Protein AF-A0AAD5MP19-F1 (afdb_monomer)

Solvent-accessible surface area (backbone atoms only — not comparable to full-atom values): 32693 Å² total; per-residue (Å²): 100,71,50,40,76,69,72,74,38,66,60,69,60,53,50,54,54,43,53,53,30,60,70,40,90,54,61,69,49,25,42,50,38,50,60,50,60,36,63,48,63,29,72,68,41,47,81,40,45,66,59,54,51,54,49,51,40,66,64,35,47,38,63,61,55,58,55,52,27,48,71,70,69,41,43,64,63,49,41,53,31,43,22,51,31,55,46,39,23,51,70,72,41,54,77,70,54,35,44,52,51,52,54,50,51,52,53,43,52,64,67,44,83,27,63,62,32,50,35,51,53,21,60,29,40,54,76,52,74,76,53,62,64,41,57,77,79,53,51,60,60,52,50,53,39,45,60,56,45,65,69,38,81,44,62,69,61,24,41,53,29,45,48,24,44,55,56,35,47,42,26,28,38,52,69,32,50,68,50,45,62,50,46,19,46,60,49,36,77,33,32,80,84,38,57,66,57,44,56,51,48,64,71,32,72,52,39,40,58,28,47,53,28,80,79,46,58,67,63,53,53,50,48,48,63,73,65,66,69,57,67,91,59,23,38,41,42,50,48,51,54,51,26,23,54,73,65,74,39,42,67,60,36,49,52,51,52,53,48,55,50,41,52,64,58,52,75,48,66,84,46,79,80,85,71,78,52,69,68,56,53,54,43,49,54,52,50,49,46,37,58,53,45,48,85,66,83,61,65,83,49,64,70,67,53,49,52,50,51,51,52,49,56,52,45,52,71,76,59,48,79,63,103,60,88,72,70,94,56,54,43,55,39,50,46,52,46,41,51,58,69,72,47,73,55,62,62,57,34,55,49,33,54,46,56,65,70,69,46,93,78,66,52,65,70,35,49,34,50,36,51,49,33,33,55,58,34,59,79,71,58,52,74,73,59,43,66,69,46,46,63,61,51,51,63,69,48,48,95,59,49,87,57,72,83,84,73,80,90,80,64,97,65,74,94,48,80,60,60,60,50,40,52,35,50,42,40,31,53,46,40,51,48,42,68,74,72,34,57,69,64,55,58,71,50,40,62,60,50,42,49,53,36,28,59,44,50,81,65,44,84,40,70,69,36,32,49,48,36,53,51,54,42,56,72,39,48,70,79,43,84,49,62,70,59,50,36,49,36,52,52,37,47,50,53,53,36,59,71,27,66,87,46,91,54,22,64,63,43,45,52,54,43,51,56,47,55,63,30,67,39,38,40,71,34,63,80,40,35,50,57,52,53,55,53,52,51,58,46,50,64,48,21,78,80,30,68,58,55,37,50,54,50,52,55,50,51,53,52,27,51,77,68,66,54,51,51,78,70,49,45,54,44,49,51,56,53,37,61,48,30,71,66,36,50,68,43,44,59,54,49,55,64,72,73,103

Nearest PDB structures (foldseek):
  7wtu-assembly1_K  TM=2.658E-01  e=1.060E-02  Homo sapiens
  7z8t-assembly1_D  TM=3.660E-01  e=7.317E-02  Homo sapiens
  5xah-assembly1_A  TM=3.755E-01  e=1.551E-01  Homo sapiens
  5a7d-assembly4_D  TM=2.803E-01  e=6.490E-01  Drosophila melanogaster
  6mfv-assembly4_D  TM=1.515E-01  e=2.040E+00  Pyrococcus horikoshii OT3

Secondary structure (DSSP, 8-state):
-HHHHTTSS-HHHHHHHHHHHHT-SSHHHHHHHHHHHTTS-HHHHHTTHHHHHHHHHHHHSSSHHHHHHHHHT-HHHHHHHHHHHHHHHHHHS-HHHHHHHHHHHHHHHHH---HHHHHHHHHHHTTPPP---B-GGGHHHHHHHHHHHHT-SSHHHHHHHHHHHHHHHHHHBPP-HHHHHHHHHHHHHHHTT-HHHHHHHHTSHHHHHHHTTT--HHHHHHHHHHHT--TTT--HHHHHHHHHHHTT-HHHHHHHHHHHHHHHHHTTTTS-GGG--HHHHHHHHHHHHHHHT--S------HHHHHHHHHHHHHHHHH---SSPPPTTHHHHHHHHHHHTT--HHHHHHHHHHHHHH-TT--HHHHHHHHHHHHHHHTT--HHHHHHHHHHHHHHH-S-TTSPP-----S-----HHHHHHHHHHHHHHHHHHHHH-HHHHTTSHHHHHHHHHHHHHT-SSHHHHHHHHHHHHHHGGG---HHHHHHHHHHHHHHHHHGGGSTTHHHHHHHHHHHHTSHHHHH-HHHHHHHHHHHHHHHHHHHH-HHHHHHHHHHHHHHHHTT---HHHHHHHHHHHHHHHHHHHHHHHHHHHH-

Foldseek 3Di:
DVCVVVVNDPCVVVLVVLVVQCVDPDVVSNLVSLLVLLQPQLVSCLVVVVSVLVSLLVSLLDCSNVLVCLVVVNLVVSLQSNLCNLLSSLVPDDLVSNQVSVLSNLVSLLNRLDLVSLLSSLSSLQPRAAAARDEPVCVVSLVSNLVSLLPPLDLLSSLNSLLSSLNSCLRHHDAAPSCLQCSQLSCLSRCVPPVVSVVVQLPDPSNLSNLQHPDDLQVLLVVLLPVLDLVNNGRNLLSNCSSCVSNVNNVVNVVNLLVVLCCLLVVPPVDPLQDDDPSSVSSNLSSLSSVLSDPDQPDQRPVVSLVSLVVVVLSCLVRVDDPDQDNLCSLLSSLSVCVSNVHDLLVLLVSLLCVLVPDPDDDLRSVLSSLSNNLNSQVPDDPVSCVVNLVSLDVNCPPCLQDFDDDPPPDPDPPDPVSLVSSLSSNLSSLVCCLVPPVVVCLPCVLVLLLVLLVCLVVRSDPSSNVSSLVSLLSRVQVDLDPVSLQSNLVSLLVSLVVCPPPSCNLVSVLSSLSNCLDQSNLVRPVNNVVVVVVVVVLVVVCVVDVSSLVSSLVSLVVSVVVVSADPVSVVVNVVSVVVCVSPVSSVVSVVVVSD

Sequence (596 aa):
MHLVYSDTMDFKWATIVLIRAFAHSNGWVRLWALEKLVAIQPGTMAASYDYFLTVISNQLNSNEPFWRLVYRGSLSAFLDSLRSQIVGILSLLDNSDRETFLRRIFLTITEMSSPSSMFFISHSSMEIPTFPCLHMDDISLVIMLLQKARHIQNTTLRLATLFNFVVFFSKIVKSSREVANKIGYMTAFFSREDQSLFNRFVNMKSSQVILQSAFEPLDVVQFALQNRVDFEKDDFAALLWIRANLTGKKDEMKAVIEKVLADRLAEETNGSIEELSCSVIEAVDTLLTILFAYKEELLPVFYGLAELIQRYILFRCTTASSSKPQPSRVHSVYVGIWKRLELSLKSIVDLCLSLISEEKEITVERHCFLLQISYDAFAHLSHDELDDVIPCLVRYLGENPLLPLEHSKSVVIPRDKDANKLSAVIHEYRLKFVIKLLPNVLRMDPKQILMDCADQLAYASSYPVAQCYLDILQMLIDEVPCSTTLLAVVKAAIVFTKEQKKSHHFLPTLRSLLRLCFSKSVMNEQSVASVFMEYAFDLLTVAQLNTSVALYLSEALSKAENANLLSRNGRLWFFLSLSLDQYQERKIKFSMQLMR

Structure (mmCIF, N/CA/C/O backbone):
data_AF-A0AAD5MP19-F1
#
_entry.id   AF-A0AAD5MP19-F1
#
loop_
_atom_site.group_PDB
_atom_site.id
_atom_site.type_symbol
_atom_site.label_atom_id
_atom_site.label_alt_id
_atom_site.label_comp_id
_atom_site.label_asym_id
_atom_site.label_entity_id
_atom_site.label_seq_id
_atom_site.pdbx_PDB_ins_code
_atom_site.Cartn_x
_atom_site.Cartn_y
_atom_site.Cartn_z
_atom_site.occupancy
_atom_site.B_iso_or_equiv
_atom_site.auth_seq_id
_atom_site.auth_comp_id
_atom_site.auth_asym_id
_atom_site.auth_atom_id
_atom_site.pdbx_PDB_model_num
ATOM 1 N N . MET A 1 1 ? 4.117 -14.597 44.599 1.00 77.75 1 MET A N 1
ATOM 2 C CA . MET A 1 1 ? 2.751 -14.580 44.030 1.00 77.75 1 MET A CA 1
ATOM 3 C C . MET A 1 1 ? 1.734 -15.208 44.961 1.00 77.75 1 MET A C 1
ATOM 5 O O . MET A 1 1 ? 0.880 -14.463 45.395 1.00 77.75 1 MET A O 1
ATOM 9 N N . HIS A 1 2 ? 1.846 -16.485 45.355 1.00 82.00 2 HIS A N 1
ATOM 10 C CA . HIS A 1 2 ? 0.907 -17.089 46.323 1.00 82.00 2 HIS A CA 1
ATOM 11 C C . HIS A 1 2 ? 0.704 -16.227 47.583 1.00 82.00 2 HIS A C 1
ATOM 13 O O . HIS A 1 2 ? -0.425 -15.918 47.925 1.00 82.00 2 HIS A O 1
ATOM 19 N N . LEU A 1 3 ? 1.796 -15.753 48.199 1.00 82.25 3 LEU A N 1
ATOM 20 C CA . LEU A 1 3 ? 1.739 -14.865 49.370 1.00 82.25 3 LEU A CA 1
ATOM 21 C C . LEU A 1 3 ? 1.099 -13.491 49.095 1.00 82.25 3 LEU A C 1
ATOM 23 O O . LEU A 1 3 ? 0.555 -12.883 50.009 1.00 82.25 3 LEU A O 1
ATOM 27 N N . VAL A 1 4 ? 1.176 -12.999 47.854 1.00 80.81 4 VAL A N 1
ATOM 28 C CA . VAL A 1 4 ? 0.527 -11.741 47.451 1.00 80.81 4 VAL A CA 1
ATOM 29 C C . VAL A 1 4 ? -0.974 -11.957 47.302 1.00 80.81 4 VAL A C 1
ATOM 31 O O . VAL A 1 4 ? -1.749 -11.145 47.774 1.00 80.81 4 VAL A O 1
ATOM 34 N N . TYR A 1 5 ? -1.388 -13.071 46.694 1.00 82.50 5 TYR A N 1
ATOM 35 C CA . TYR A 1 5 ? -2.806 -13.388 46.495 1.00 82.50 5 TYR A CA 1
ATOM 36 C C . TYR A 1 5 ? -3.530 -13.802 47.772 1.00 82.50 5 TYR A C 1
ATOM 38 O O . TYR A 1 5 ? -4.748 -13.716 47.829 1.00 82.50 5 TYR A O 1
ATOM 46 N N . SER A 1 6 ? -2.799 -14.267 48.784 1.00 83.50 6 SER A N 1
ATOM 47 C CA . SER A 1 6 ? -3.344 -14.519 50.117 1.00 83.50 6 SER A CA 1
ATOM 48 C C . SER A 1 6 ? -3.296 -13.285 51.026 1.00 83.50 6 SER A C 1
ATOM 50 O O . SER A 1 6 ? -3.424 -13.444 52.235 1.00 83.50 6 SER A O 1
ATOM 52 N N . ASP A 1 7 ? -3.015 -12.094 50.481 1.00 79.44 7 ASP A N 1
ATOM 53 C CA . ASP A 1 7 ? -2.854 -10.820 51.204 1.00 79.44 7 ASP A CA 1
ATOM 54 C C . ASP A 1 7 ? -1.822 -10.852 52.352 1.00 79.44 7 ASP A C 1
ATOM 56 O O . ASP A 1 7 ? -1.779 -9.983 53.219 1.00 79.44 7 ASP A O 1
ATOM 60 N N . THR A 1 8 ? -0.925 -11.844 52.345 1.00 84.94 8 THR A N 1
ATOM 61 C CA . THR A 1 8 ? 0.128 -12.009 53.365 1.00 84.94 8 THR A CA 1
ATOM 62 C C . THR A 1 8 ? 1.398 -11.214 53.058 1.00 84.94 8 THR A C 1
ATOM 64 O O . THR A 1 8 ? 2.262 -11.066 53.921 1.00 84.94 8 THR A O 1
ATOM 67 N N . MET A 1 9 ? 1.554 -10.721 51.827 1.00 83.56 9 MET A N 1
ATOM 68 C CA . MET A 1 9 ? 2.718 -9.955 51.391 1.00 83.56 9 MET A CA 1
ATOM 69 C C . MET A 1 9 ? 2.321 -8.912 50.344 1.00 83.56 9 MET A C 1
ATOM 71 O O . MET A 1 9 ? 1.700 -9.234 49.339 1.00 83.56 9 MET A O 1
ATOM 75 N N . ASP A 1 10 ? 2.753 -7.670 50.550 1.00 83.94 10 ASP A N 1
ATOM 76 C CA . ASP A 1 10 ? 2.538 -6.557 49.621 1.00 83.94 10 ASP A CA 1
ATOM 77 C C . ASP A 1 10 ? 3.165 -6.837 48.238 1.00 83.94 10 ASP A C 1
ATOM 79 O O . ASP A 1 10 ? 4.294 -7.341 48.136 1.00 83.94 10 ASP A O 1
ATOM 83 N N . PHE A 1 11 ? 2.447 -6.475 47.170 1.00 84.25 11 PHE A N 1
ATOM 84 C CA . PHE A 1 11 ? 2.881 -6.644 45.786 1.00 84.25 11 PHE A CA 1
ATOM 85 C C . PHE A 1 11 ? 4.246 -5.999 45.496 1.00 84.25 11 PHE A C 1
ATOM 87 O O . PHE A 1 11 ? 5.003 -6.531 44.680 1.00 84.25 11 PHE A O 1
ATOM 94 N N . LYS A 1 12 ? 4.640 -4.944 46.227 1.00 85.62 12 LYS A N 1
ATOM 95 C CA . LYS A 1 12 ? 5.978 -4.332 46.099 1.00 85.62 12 LYS A CA 1
ATOM 96 C C . LYS A 1 12 ? 7.127 -5.341 46.207 1.00 85.62 12 LYS A C 1
ATOM 98 O O . LYS A 1 12 ? 8.144 -5.198 45.529 1.00 85.62 12 LYS A O 1
ATOM 103 N N . TRP A 1 13 ? 6.974 -6.391 47.017 1.00 86.56 13 TRP A N 1
ATOM 104 C CA . TRP A 1 13 ? 8.001 -7.421 47.175 1.00 86.56 13 TRP A CA 1
ATOM 105 C C . TRP A 1 13 ? 8.092 -8.337 45.954 1.00 86.56 13 TRP A C 1
ATOM 107 O O . TRP A 1 13 ? 9.193 -8.697 45.536 1.00 86.56 13 TRP A O 1
ATOM 117 N N . ALA A 1 14 ? 6.957 -8.663 45.328 1.00 85.75 14 ALA A N 1
ATOM 118 C CA . ALA A 1 14 ? 6.946 -9.381 44.056 1.00 85.75 14 ALA A CA 1
ATOM 119 C C . ALA A 1 14 ? 7.565 -8.533 42.934 1.00 85.75 14 ALA A C 1
ATOM 121 O O . ALA A 1 14 ? 8.358 -9.051 42.147 1.00 85.75 14 ALA A O 1
ATOM 122 N N . THR A 1 15 ? 7.289 -7.227 42.919 1.00 86.88 15 THR A N 1
ATOM 123 C CA . THR A 1 15 ? 7.906 -6.266 41.997 1.00 86.88 15 THR A CA 1
ATOM 124 C C . THR A 1 15 ? 9.432 -6.268 42.096 1.00 86.88 15 THR A C 1
ATOM 126 O O . THR A 1 15 ? 10.105 -6.318 41.070 1.00 86.88 15 THR A O 1
ATOM 129 N N . ILE A 1 16 ? 10.005 -6.303 43.305 1.00 87.44 16 ILE A N 1
ATOM 130 C CA . ILE A 1 16 ? 11.467 -6.375 43.499 1.00 87.44 16 ILE A CA 1
ATOM 131 C C . ILE A 1 16 ? 12.058 -7.653 42.883 1.00 87.44 16 ILE A C 1
ATOM 133 O O . ILE A 1 16 ? 13.099 -7.599 42.222 1.00 87.44 16 ILE A O 1
ATOM 137 N N . VAL A 1 17 ? 11.399 -8.802 43.069 1.00 88.50 17 VAL A N 1
ATOM 138 C CA . VAL A 1 17 ? 11.842 -10.080 42.482 1.00 88.50 17 VAL A CA 1
ATOM 139 C C . VAL A 1 17 ? 11.802 -10.017 40.956 1.00 88.50 17 VAL A C 1
ATOM 141 O O . VAL A 1 17 ? 12.767 -10.412 40.302 1.00 88.50 17 VAL A O 1
ATOM 144 N N . LEU A 1 18 ? 10.721 -9.478 40.389 1.00 90.94 18 LEU A N 1
ATOM 145 C CA . LEU A 1 18 ? 10.575 -9.306 38.945 1.00 90.94 18 LEU A CA 1
ATOM 146 C C . LEU A 1 18 ? 11.632 -8.353 38.379 1.00 90.94 18 LEU A C 1
ATOM 148 O O . LEU A 1 18 ? 12.288 -8.702 37.403 1.00 90.94 18 LEU A O 1
ATOM 152 N N . ILE A 1 19 ? 11.877 -7.205 39.019 1.00 90.25 19 ILE A N 1
ATOM 153 C CA . ILE A 1 19 ? 12.921 -6.249 38.609 1.00 90.25 19 ILE A CA 1
ATOM 154 C C . ILE A 1 19 ? 14.294 -6.931 38.556 1.00 90.25 19 ILE A C 1
ATOM 156 O O . ILE A 1 19 ? 15.014 -6.788 37.567 1.00 90.25 19 ILE A O 1
ATOM 160 N N . ARG A 1 20 ? 14.647 -7.728 39.575 1.00 90.81 20 ARG A N 1
ATOM 161 C CA . ARG A 1 20 ? 15.906 -8.491 39.569 1.00 90.81 20 ARG A CA 1
ATOM 162 C C . ARG A 1 20 ? 15.956 -9.524 38.446 1.00 90.81 20 ARG A C 1
ATOM 164 O O . ARG A 1 20 ? 16.998 -9.678 37.815 1.00 90.81 20 ARG A O 1
ATOM 171 N N . ALA A 1 21 ? 14.850 -10.213 38.180 1.00 92.12 21 ALA A N 1
ATOM 172 C CA . ALA A 1 21 ? 14.778 -11.194 37.104 1.00 92.12 21 ALA A CA 1
ATOM 173 C C . ALA A 1 21 ? 14.886 -10.542 35.710 1.00 92.12 21 ALA A C 1
ATOM 175 O O . ALA A 1 21 ? 15.543 -11.094 34.830 1.00 92.12 21 ALA A O 1
ATOM 176 N N . PHE A 1 22 ? 14.324 -9.345 35.521 1.00 91.19 22 PHE A N 1
ATOM 177 C CA . PHE A 1 22 ? 14.450 -8.563 34.287 1.00 91.19 22 PHE A CA 1
ATOM 178 C C . PHE A 1 22 ? 15.854 -7.990 34.063 1.00 91.19 22 PHE A C 1
ATOM 180 O O . PHE A 1 22 ? 16.292 -7.874 32.920 1.00 91.19 22 PHE A O 1
ATOM 187 N N . ALA A 1 23 ? 16.585 -7.682 35.136 1.00 89.12 23 ALA A N 1
ATOM 188 C CA . ALA A 1 23 ? 17.981 -7.246 35.071 1.00 89.12 23 ALA A CA 1
ATOM 189 C C . ALA A 1 23 ? 18.981 -8.402 34.855 1.00 89.12 23 ALA A C 1
ATOM 191 O O . ALA A 1 23 ? 20.185 -8.173 34.743 1.00 89.12 23 ALA A O 1
ATOM 192 N N . HIS A 1 24 ? 18.511 -9.650 34.812 1.00 90.31 24 HIS A N 1
ATOM 193 C CA . HIS A 1 24 ? 19.374 -10.819 34.705 1.00 90.31 24 HIS A CA 1
ATOM 194 C C . HIS A 1 24 ? 19.998 -10.952 33.301 1.00 90.31 24 HIS A C 1
ATOM 196 O O . HIS A 1 24 ? 19.328 -10.762 32.286 1.00 90.31 24 HIS A O 1
ATOM 202 N N . SER A 1 25 ? 21.272 -11.353 33.225 1.00 84.62 25 SER A N 1
ATOM 203 C CA . SER A 1 25 ? 22.009 -11.501 31.954 1.00 84.62 25 SER A CA 1
ATOM 204 C C . SER A 1 25 ? 21.478 -12.637 31.068 1.00 84.62 25 SER A C 1
ATOM 206 O O . SER A 1 25 ? 21.486 -12.548 29.843 1.00 84.62 25 SER A O 1
ATOM 208 N N . ASN A 1 26 ? 20.982 -13.716 31.678 1.00 84.94 26 ASN A N 1
ATOM 209 C CA . ASN A 1 26 ? 20.337 -14.821 30.967 1.00 84.94 26 ASN A CA 1
ATOM 210 C C . ASN A 1 26 ? 18.909 -14.455 30.531 1.00 84.94 26 ASN A C 1
ATOM 212 O O . ASN A 1 26 ? 17.996 -14.389 31.357 1.00 84.94 26 ASN A O 1
ATOM 216 N N . GLY A 1 27 ? 18.684 -14.325 29.224 1.00 83.69 27 GLY A N 1
ATOM 217 C CA . GLY A 1 27 ? 17.359 -14.015 28.689 1.00 83.69 27 GLY A CA 1
ATOM 218 C C . GLY A 1 27 ? 16.283 -15.088 28.878 1.00 83.69 27 GLY A C 1
ATOM 219 O O . GLY A 1 27 ? 15.110 -14.778 28.703 1.00 83.69 27 GLY A O 1
ATOM 220 N N . TRP A 1 28 ? 16.615 -16.321 29.285 1.00 87.25 28 TRP A N 1
ATOM 221 C CA . TRP A 1 28 ? 15.594 -17.295 29.705 1.00 87.25 28 TRP A CA 1
ATOM 222 C C . TRP A 1 28 ? 14.945 -16.896 31.031 1.00 87.25 28 TRP A C 1
ATOM 224 O O . TRP A 1 28 ? 13.750 -17.116 31.207 1.00 87.25 28 TRP A O 1
ATOM 234 N N . VAL A 1 29 ? 15.716 -16.287 31.937 1.00 88.38 29 VAL A N 1
ATOM 235 C CA . VAL A 1 29 ? 15.209 -15.759 33.212 1.00 88.38 29 VAL A CA 1
ATOM 236 C C . VAL A 1 29 ? 14.343 -14.528 32.955 1.00 88.38 29 VAL A C 1
ATOM 238 O O . VAL A 1 29 ? 13.248 -14.432 33.504 1.00 88.38 29 VAL A O 1
ATOM 241 N N . ARG A 1 30 ? 14.778 -13.640 32.049 1.00 90.44 30 ARG A N 1
ATOM 242 C CA . ARG A 1 30 ? 13.984 -12.477 31.622 1.00 90.44 30 ARG A CA 1
ATOM 243 C C . ARG A 1 30 ? 12.667 -12.888 30.965 1.00 90.44 30 ARG A C 1
ATOM 245 O O . ARG A 1 30 ? 11.622 -12.356 31.327 1.00 90.44 30 ARG A O 1
ATOM 252 N N . LEU A 1 31 ? 12.696 -13.871 30.057 1.00 89.25 31 LEU A N 1
ATOM 253 C CA . LEU A 1 31 ? 11.475 -14.399 29.443 1.00 89.25 31 LEU A CA 1
ATOM 254 C C . LEU A 1 31 ? 10.547 -15.020 30.492 1.00 89.25 31 LEU A C 1
ATOM 256 O O . LEU A 1 31 ? 9.358 -14.731 30.487 1.00 89.25 31 LEU A O 1
ATOM 260 N N . TRP A 1 32 ? 11.079 -15.828 31.412 1.00 92.31 32 TRP A N 1
ATOM 261 C CA . TRP A 1 32 ? 10.277 -16.396 32.496 1.00 92.31 32 TRP A CA 1
ATOM 262 C C . TRP A 1 32 ? 9.611 -15.301 33.339 1.00 92.31 32 TRP A C 1
ATOM 264 O O . TRP A 1 32 ? 8.426 -15.400 33.645 1.00 92.31 32 TRP A O 1
ATOM 274 N N . ALA A 1 33 ? 10.337 -14.233 33.679 1.00 93.19 33 ALA A N 1
ATOM 275 C CA . ALA A 1 33 ? 9.782 -13.110 34.431 1.00 93.19 33 ALA A CA 1
ATOM 276 C C . ALA A 1 33 ? 8.659 -12.405 33.658 1.00 93.19 33 ALA A C 1
ATOM 278 O O . ALA A 1 33 ? 7.641 -12.047 34.246 1.00 93.19 33 ALA A O 1
ATOM 279 N N . LEU A 1 34 ? 8.811 -12.270 32.340 1.00 92.75 34 LEU A N 1
ATOM 280 C CA . LEU A 1 34 ? 7.797 -11.707 31.455 1.00 92.75 34 LEU A CA 1
ATOM 281 C C . LEU A 1 34 ? 6.548 -12.601 31.377 1.00 92.75 34 LEU A C 1
ATOM 283 O O . LEU A 1 34 ? 5.438 -12.103 31.538 1.00 92.75 34 LEU A O 1
ATOM 287 N N . GLU A 1 35 ? 6.724 -13.917 31.211 1.00 91.94 35 GLU A N 1
ATOM 288 C CA . GLU A 1 35 ? 5.644 -14.917 31.254 1.00 91.94 35 GLU A CA 1
ATOM 289 C C . GLU A 1 35 ? 4.908 -14.883 32.606 1.00 91.94 35 GLU A C 1
ATOM 291 O O . GLU A 1 35 ? 3.692 -15.052 32.657 1.00 91.94 35 GLU A O 1
ATOM 296 N N . LYS A 1 36 ? 5.618 -14.627 33.714 1.00 92.06 36 LYS A N 1
ATOM 297 C CA . LYS A 1 36 ? 4.996 -14.461 35.036 1.00 92.06 36 LYS A CA 1
ATOM 298 C C . LYS A 1 36 ? 4.280 -13.133 35.200 1.00 92.06 36 LYS A C 1
ATOM 300 O O . LYS A 1 36 ? 3.220 -13.139 35.814 1.00 92.06 36 LYS A O 1
ATOM 305 N N . LEU A 1 37 ? 4.811 -12.040 34.655 1.00 92.38 37 LEU A N 1
ATOM 306 C CA . LEU A 1 37 ? 4.184 -10.718 34.699 1.00 92.38 37 LEU A CA 1
ATOM 307 C C . LEU A 1 37 ? 2.812 -10.722 34.011 1.00 92.38 37 LEU A C 1
ATOM 309 O O . LEU A 1 37 ? 1.844 -10.230 34.582 1.00 92.38 37 LEU A O 1
ATOM 313 N N . VAL A 1 38 ? 2.715 -11.311 32.814 1.00 92.38 38 VAL A N 1
ATOM 314 C CA . VAL A 1 38 ? 1.446 -11.385 32.061 1.00 92.38 38 VAL A CA 1
ATOM 315 C C . VAL A 1 38 ? 0.449 -12.391 32.645 1.00 92.38 38 VAL A C 1
ATOM 317 O O . VAL A 1 38 ? -0.697 -12.419 32.223 1.00 92.38 38 VAL A O 1
ATOM 320 N N . ALA A 1 39 ? 0.872 -13.208 33.612 1.00 90.94 39 ALA A N 1
ATOM 321 C CA . ALA A 1 39 ? 0.026 -14.168 34.318 1.00 90.94 39 ALA A CA 1
ATOM 322 C C . ALA A 1 39 ? -0.411 -13.679 35.714 1.00 90.94 39 ALA A C 1
ATOM 324 O O . ALA A 1 39 ? -1.040 -14.432 36.461 1.00 90.94 39 ALA A O 1
ATOM 325 N N . ILE A 1 40 ? -0.048 -12.452 36.113 1.00 91.12 40 ILE A N 1
ATOM 326 C CA . ILE A 1 40 ? -0.453 -11.895 37.408 1.00 91.12 40 ILE A CA 1
ATOM 327 C C . ILE A 1 40 ? -1.948 -11.577 37.384 1.00 91.12 40 ILE A C 1
ATOM 329 O O . ILE A 1 40 ? -2.400 -10.919 36.461 1.00 91.12 40 ILE A O 1
ATOM 333 N N . GLN A 1 41 ? -2.699 -11.944 38.429 1.00 88.62 41 GLN A N 1
ATOM 334 C CA . GLN A 1 41 ? -4.114 -11.572 38.563 1.00 88.62 41 GLN A CA 1
ATOM 335 C C . GLN A 1 41 ? -4.395 -10.106 38.151 1.00 88.62 41 GLN A C 1
ATOM 337 O O . GLN A 1 41 ? -3.752 -9.191 38.681 1.00 88.62 41 GLN A O 1
ATOM 342 N N . PRO A 1 42 ? -5.361 -9.862 37.240 1.00 89.56 42 PRO A N 1
ATOM 343 C CA . PRO A 1 42 ? -5.617 -8.530 36.703 1.00 89.56 42 PRO A CA 1
ATOM 344 C C . PRO A 1 42 ? -5.907 -7.454 37.745 1.00 89.56 42 PRO A C 1
ATOM 346 O O . PRO A 1 42 ? -5.478 -6.326 37.550 1.00 89.56 42 PRO A O 1
ATOM 349 N N . GLY A 1 43 ? -6.547 -7.787 38.872 1.00 87.75 43 GLY A N 1
ATOM 350 C CA . GLY A 1 43 ? -6.818 -6.819 39.944 1.00 87.75 43 GLY A CA 1
ATOM 351 C C . GLY A 1 43 ? -5.560 -6.201 40.545 1.00 87.75 43 GLY A C 1
ATOM 352 O O . GLY A 1 43 ? -5.500 -4.989 40.733 1.00 87.75 43 GLY A O 1
ATOM 353 N N . THR A 1 44 ? -4.510 -7.002 40.747 1.00 86.88 44 THR A N 1
ATOM 354 C CA . THR A 1 44 ? -3.217 -6.496 41.224 1.00 86.88 44 THR A CA 1
ATOM 355 C C . THR A 1 44 ? -2.562 -5.575 40.194 1.00 86.88 44 THR A C 1
ATOM 357 O O . THR A 1 44 ? -1.964 -4.567 40.558 1.00 86.88 44 THR A O 1
ATOM 360 N N . MET A 1 45 ? -2.672 -5.900 38.901 1.00 90.00 45 MET A N 1
ATOM 361 C CA . MET A 1 45 ? -2.101 -5.069 37.836 1.00 90.00 45 MET A CA 1
ATOM 362 C C . MET A 1 45 ? -2.943 -3.835 37.521 1.00 90.00 45 MET A C 1
ATOM 364 O O . MET A 1 45 ? -2.369 -2.828 37.137 1.00 90.00 45 MET A O 1
ATOM 368 N N . ALA A 1 46 ? -4.262 -3.860 37.713 1.00 88.94 46 ALA A N 1
ATOM 369 C CA . ALA A 1 46 ? -5.117 -2.692 37.522 1.00 88.94 46 ALA A CA 1
ATOM 370 C C . ALA A 1 46 ? -4.753 -1.573 38.509 1.00 88.94 46 ALA A C 1
ATOM 372 O O . ALA A 1 46 ? -4.629 -0.423 38.111 1.00 88.94 46 ALA A O 1
ATOM 373 N N . ALA A 1 47 ? -4.448 -1.917 39.763 1.00 85.50 47 ALA A N 1
ATOM 374 C CA . ALA A 1 47 ? -3.963 -0.958 40.759 1.00 85.50 47 ALA A CA 1
ATOM 375 C C . ALA A 1 47 ? -2.532 -0.440 40.490 1.00 85.50 47 ALA A C 1
ATOM 377 O O . ALA A 1 47 ? -2.039 0.438 41.194 1.00 85.50 47 ALA A O 1
ATOM 378 N N . SER A 1 48 ? -1.807 -1.010 39.524 1.00 86.31 48 SER A N 1
ATOM 379 C CA . SER A 1 48 ? -0.401 -0.688 39.243 1.00 86.31 48 SER A CA 1
ATOM 380 C C . SER A 1 48 ? -0.079 -0.798 37.750 1.00 86.31 48 SER A C 1
ATOM 382 O O . SER A 1 48 ? 0.997 -1.269 37.369 1.00 86.31 48 SER A O 1
ATOM 384 N N . TYR A 1 49 ? -1.004 -0.373 36.882 1.00 90.12 49 TYR A N 1
ATOM 385 C CA . TYR A 1 49 ? -0.872 -0.593 35.437 1.00 90.12 49 TYR A CA 1
ATOM 386 C C . TYR A 1 49 ? 0.330 0.151 34.840 1.00 90.12 49 TYR A C 1
ATOM 388 O O . TYR A 1 49 ? 0.890 -0.282 33.837 1.00 90.12 49 TYR A O 1
ATOM 396 N N . ASP A 1 50 ? 0.795 1.217 35.491 1.00 88.50 50 ASP A N 1
ATOM 397 C CA . ASP A 1 50 ? 2.003 1.951 35.107 1.00 88.50 50 ASP A CA 1
ATOM 398 C C . ASP A 1 50 ? 3.268 1.110 35.205 1.00 88.50 50 ASP A C 1
ATOM 400 O O . ASP A 1 50 ? 4.124 1.149 34.316 1.00 88.50 50 ASP A O 1
ATOM 404 N N . TYR A 1 51 ? 3.368 0.299 36.259 1.00 89.25 51 TYR A N 1
ATOM 405 C CA . TYR A 1 51 ? 4.451 -0.663 36.392 1.00 89.25 51 TYR A CA 1
ATOM 406 C C . TYR A 1 51 ? 4.390 -1.688 35.257 1.00 89.25 51 TYR A C 1
ATOM 408 O O . TYR A 1 51 ? 5.404 -1.950 34.609 1.00 89.25 51 TYR A O 1
ATOM 416 N N . PHE A 1 52 ? 3.196 -2.215 34.972 1.00 90.94 52 PHE A N 1
ATOM 417 C CA . PHE A 1 52 ? 2.987 -3.161 33.879 1.00 90.94 52 PHE A CA 1
ATOM 418 C C . PHE A 1 52 ? 3.431 -2.578 32.531 1.00 90.94 52 PHE A C 1
ATOM 420 O O . PHE A 1 52 ? 4.266 -3.182 31.859 1.00 90.94 52 PHE A O 1
ATOM 427 N N . LEU A 1 53 ? 2.950 -1.387 32.160 1.00 89.75 53 LEU A N 1
ATOM 428 C CA . LEU A 1 53 ? 3.289 -0.748 30.885 1.00 89.75 53 LEU A CA 1
ATOM 429 C C . LEU A 1 53 ? 4.783 -0.431 30.773 1.00 89.75 53 LEU A C 1
ATOM 431 O O . LEU A 1 53 ? 5.390 -0.726 29.745 1.00 89.75 53 LEU A O 1
ATOM 435 N N . THR A 1 54 ? 5.401 0.077 31.842 1.00 89.62 54 THR A N 1
ATOM 436 C CA . THR A 1 54 ? 6.843 0.375 31.869 1.00 89.62 54 THR A CA 1
ATOM 437 C C . THR A 1 54 ? 7.680 -0.883 31.642 1.00 89.62 54 THR A C 1
ATOM 439 O O . THR A 1 54 ? 8.631 -0.889 30.857 1.00 89.62 54 THR A O 1
ATOM 442 N N . VAL A 1 55 ? 7.333 -1.979 32.319 1.00 89.31 55 VAL A N 1
ATOM 443 C CA . VAL A 1 55 ? 8.059 -3.244 32.185 1.00 89.31 55 VAL A CA 1
ATOM 444 C C . VAL A 1 55 ? 7.844 -3.851 30.803 1.00 89.31 55 VAL A C 1
ATOM 446 O O . VAL A 1 55 ? 8.816 -4.264 30.171 1.00 89.31 55 VAL A O 1
ATOM 449 N N . ILE A 1 56 ? 6.605 -3.873 30.309 1.00 89.12 56 ILE A N 1
ATOM 450 C CA . ILE A 1 56 ? 6.281 -4.370 28.969 1.00 89.12 56 ILE A CA 1
ATOM 451 C C . ILE A 1 56 ? 7.032 -3.569 27.901 1.00 89.12 56 ILE A C 1
ATOM 453 O O . ILE A 1 56 ? 7.641 -4.183 27.026 1.00 89.12 56 ILE A O 1
ATOM 457 N N . SER A 1 57 ? 7.071 -2.235 28.017 1.00 86.75 57 SER A N 1
ATOM 458 C CA . SER A 1 57 ? 7.866 -1.355 27.150 1.00 86.75 57 SER A CA 1
ATOM 459 C C . SER A 1 57 ? 9.317 -1.804 27.085 1.00 86.75 57 SER A C 1
ATOM 461 O O . SER A 1 57 ? 9.818 -2.177 26.029 1.00 86.75 57 SER A O 1
ATOM 463 N N . ASN A 1 58 ? 9.977 -1.868 28.240 1.00 86.69 58 ASN A N 1
ATOM 464 C CA . ASN A 1 58 ? 11.407 -2.133 28.311 1.00 86.69 58 ASN A CA 1
ATOM 465 C C . ASN A 1 58 ? 11.774 -3.556 27.879 1.00 86.69 58 ASN A C 1
ATOM 467 O O . ASN A 1 58 ? 12.774 -3.761 27.194 1.00 86.69 58 ASN A O 1
ATOM 471 N N . GLN A 1 59 ? 10.985 -4.550 28.290 1.00 88.19 59 GLN A N 1
ATOM 472 C CA . GLN A 1 59 ? 11.332 -5.958 28.096 1.00 88.19 59 GLN A CA 1
ATOM 473 C C . GLN A 1 59 ? 10.946 -6.475 26.714 1.00 88.19 59 GLN A C 1
ATOM 475 O O . GLN A 1 59 ? 11.668 -7.303 26.156 1.00 88.19 59 GLN A O 1
ATOM 480 N N . LEU A 1 60 ? 9.845 -5.983 26.136 1.00 85.62 60 LEU A N 1
ATOM 481 C CA . LEU A 1 60 ? 9.478 -6.347 24.771 1.00 85.62 60 LEU A CA 1
ATOM 482 C C . LEU A 1 60 ? 10.265 -5.578 23.719 1.00 85.62 60 LEU A C 1
ATOM 484 O O . LEU A 1 60 ? 10.304 -6.050 22.589 1.00 85.62 60 LEU A O 1
ATOM 488 N N . ASN A 1 61 ? 10.940 -4.473 24.062 1.00 84.69 61 ASN A N 1
ATOM 489 C CA . ASN A 1 61 ? 11.711 -3.667 23.113 1.00 84.69 61 ASN A CA 1
ATOM 490 C C . ASN A 1 61 ? 13.030 -4.323 22.638 1.00 84.69 61 ASN A C 1
ATOM 492 O O . ASN A 1 61 ? 14.078 -3.694 22.518 1.00 84.69 61 ASN A O 1
ATOM 496 N N . SER A 1 62 ? 12.985 -5.623 22.366 1.00 80.81 62 SER A N 1
ATOM 497 C CA . SER A 1 62 ? 14.017 -6.410 21.712 1.00 80.81 62 SER A CA 1
ATOM 498 C C . SER A 1 62 ? 13.362 -7.581 20.974 1.00 80.81 62 SER A C 1
ATOM 500 O O . SER A 1 62 ? 12.269 -8.019 21.320 1.00 80.81 62 SER A O 1
ATOM 502 N N . ASN A 1 63 ? 14.036 -8.139 19.969 1.00 75.31 63 ASN A N 1
ATOM 503 C CA . ASN A 1 63 ? 13.542 -9.339 19.280 1.00 75.31 63 ASN A CA 1
ATOM 504 C C . ASN A 1 63 ? 13.781 -10.636 20.079 1.00 75.31 63 ASN A C 1
ATOM 506 O O . ASN A 1 63 ? 13.368 -11.715 19.659 1.00 75.31 63 ASN A O 1
ATOM 510 N N . GLU A 1 64 ? 14.469 -10.568 21.219 1.00 80.56 64 GLU A N 1
ATOM 511 C CA . GLU A 1 64 ? 14.868 -11.750 21.981 1.00 80.56 64 GLU A CA 1
ATOM 512 C C . GLU A 1 64 ? 13.680 -12.528 22.588 1.00 80.56 64 GLU A C 1
ATOM 514 O O . GLU A 1 64 ? 13.645 -13.751 22.401 1.00 80.56 64 GLU A O 1
ATOM 519 N N . PRO A 1 65 ? 12.691 -11.896 23.262 1.00 81.75 65 PRO A N 1
ATOM 520 C CA . PRO A 1 65 ? 11.506 -12.595 23.758 1.00 81.75 65 PRO A CA 1
ATOM 521 C C . PRO A 1 65 ? 10.770 -13.339 22.648 1.00 81.75 65 PRO A C 1
ATOM 523 O O . PRO A 1 65 ? 10.429 -14.506 22.825 1.00 81.75 65 PRO A O 1
ATOM 526 N N . PHE A 1 66 ? 10.607 -12.705 21.481 1.00 78.81 66 PHE A N 1
ATOM 527 C CA . PHE A 1 66 ? 9.986 -13.326 20.313 1.00 78.81 66 PHE A CA 1
ATOM 528 C C . PHE A 1 66 ? 10.674 -14.639 19.943 1.00 78.81 66 PHE A C 1
ATOM 530 O O . PHE A 1 66 ? 10.034 -15.690 19.888 1.00 78.81 66 PHE A O 1
ATOM 537 N N . TRP A 1 67 ? 11.996 -14.614 19.781 1.00 70.44 67 TRP A N 1
ATOM 538 C CA . TRP A 1 67 ? 12.745 -15.804 19.389 1.00 70.44 67 TRP A CA 1
ATOM 539 C C . TRP A 1 67 ? 12.690 -16.931 20.409 1.00 70.44 67 TRP A C 1
ATOM 541 O O . TRP A 1 67 ? 12.630 -18.103 20.032 1.00 70.44 67 TRP A O 1
ATOM 551 N N . ARG A 1 68 ? 12.721 -16.586 21.695 1.00 80.56 68 ARG A N 1
ATOM 552 C CA . ARG A 1 68 ? 12.683 -17.561 22.786 1.00 80.56 68 ARG A CA 1
ATOM 553 C C . ARG A 1 68 ? 11.295 -18.188 22.946 1.00 80.56 68 ARG A C 1
ATOM 555 O O . ARG A 1 68 ? 11.215 -19.394 23.170 1.00 80.56 68 ARG A O 1
ATOM 562 N N . LEU A 1 69 ? 10.227 -17.407 22.773 1.00 78.00 69 LEU A N 1
ATOM 563 C CA . LEU A 1 69 ? 8.843 -17.892 22.772 1.00 78.00 69 LEU A CA 1
ATOM 564 C C . LEU A 1 69 ? 8.578 -18.835 21.599 1.00 78.00 69 LEU A C 1
ATOM 566 O O . LEU A 1 69 ? 8.019 -19.914 21.787 1.00 78.00 69 LEU A O 1
ATOM 570 N N . VAL A 1 70 ? 9.041 -18.472 20.399 1.00 70.62 70 VAL A N 1
ATOM 571 C CA . VAL A 1 70 ? 8.918 -19.346 19.223 1.00 70.62 70 VAL A CA 1
ATOM 572 C C . VAL A 1 70 ? 9.731 -20.626 19.423 1.00 70.62 70 VAL A C 1
ATOM 574 O O . VAL A 1 70 ? 9.240 -21.711 19.138 1.00 70.62 70 VAL A O 1
ATOM 577 N N . TYR A 1 71 ? 10.946 -20.530 19.979 1.00 72.00 71 TYR A N 1
ATOM 578 C CA . TYR A 1 71 ? 11.774 -21.702 20.285 1.00 72.00 71 TYR A CA 1
ATOM 579 C C . TYR A 1 71 ? 11.092 -22.677 21.255 1.00 72.00 71 TYR A C 1
ATOM 581 O O . TYR A 1 71 ? 11.204 -23.887 21.083 1.00 72.00 71 TYR A O 1
ATOM 589 N N . ARG A 1 72 ? 10.383 -22.165 22.267 1.00 77.75 72 ARG A N 1
ATOM 590 C CA . ARG A 1 72 ? 9.631 -22.988 23.226 1.00 77.75 72 ARG A CA 1
ATOM 591 C C . ARG A 1 72 ? 8.264 -23.445 22.711 1.00 77.75 72 ARG A C 1
ATOM 593 O O . ARG A 1 72 ? 7.612 -24.222 23.399 1.00 77.75 72 ARG A O 1
ATOM 600 N N . GLY A 1 73 ? 7.811 -22.951 21.557 1.00 74.62 73 GLY A N 1
ATOM 601 C CA . GLY A 1 73 ? 6.440 -23.158 21.087 1.00 74.62 73 GLY A CA 1
ATOM 602 C C . GLY A 1 73 ? 5.381 -22.515 21.994 1.00 74.62 73 GLY A C 1
ATOM 603 O O . GLY A 1 73 ? 4.222 -22.906 21.936 1.00 74.62 73 GLY A O 1
ATOM 604 N N . SER A 1 74 ? 5.757 -21.544 22.836 1.00 83.06 74 SER A N 1
ATOM 605 C CA . SER A 1 74 ? 4.870 -20.902 23.820 1.00 83.06 74 SER A CA 1
ATOM 606 C C . SER A 1 74 ? 4.342 -19.536 23.374 1.00 83.06 74 SER A C 1
ATOM 608 O O . SER A 1 74 ? 3.717 -18.830 24.163 1.00 83.06 74 SER A O 1
ATOM 610 N N . LEU A 1 75 ? 4.570 -19.149 22.113 1.00 82.75 75 LEU A N 1
ATOM 611 C CA . LEU A 1 75 ? 4.170 -17.838 21.596 1.00 82.75 75 LEU A CA 1
ATOM 612 C C . LEU A 1 75 ? 2.657 -17.593 21.702 1.00 82.75 75 LEU A C 1
ATOM 614 O O . LEU A 1 75 ? 2.265 -16.544 22.200 1.00 82.75 75 LEU A O 1
ATOM 618 N N . SER A 1 76 ? 1.820 -18.541 21.269 1.00 82.50 76 SER A N 1
ATOM 619 C CA . SER A 1 76 ? 0.359 -18.391 21.344 1.00 82.50 76 SER A CA 1
ATOM 620 C C . SER A 1 76 ? -0.109 -18.215 22.787 1.00 82.50 76 SER A C 1
ATOM 622 O O . SER A 1 76 ? -0.755 -17.225 23.103 1.00 82.50 76 SER A O 1
ATOM 624 N N . ALA A 1 77 ? 0.327 -19.102 23.685 1.00 88.12 77 ALA A N 1
ATOM 625 C CA . ALA A 1 77 ? -0.006 -19.041 25.105 1.00 88.12 77 ALA A CA 1
ATOM 626 C C . ALA A 1 77 ? 0.440 -17.722 25.761 1.00 88.12 77 ALA A C 1
ATOM 628 O O . ALA A 1 77 ? -0.266 -17.171 26.610 1.00 88.12 77 ALA A O 1
ATOM 629 N N . PHE A 1 78 ? 1.599 -17.190 25.361 1.00 90.25 78 PHE A N 1
ATOM 630 C CA . PHE A 1 78 ? 2.065 -15.887 25.821 1.00 90.25 78 PHE A CA 1
ATOM 631 C C . PHE A 1 78 ? 1.162 -14.749 25.330 1.00 90.25 78 PHE A C 1
ATOM 633 O O . PHE A 1 78 ? 0.775 -13.901 26.131 1.00 90.25 78 PHE A O 1
ATOM 640 N N . LEU A 1 79 ? 0.801 -14.741 24.042 1.00 88.94 79 LEU A N 1
ATOM 641 C CA . LEU A 1 79 ? -0.101 -13.739 23.462 1.00 88.94 79 LEU A CA 1
ATOM 642 C C . LEU A 1 79 ? -1.498 -13.802 24.094 1.00 88.94 79 LEU A C 1
ATOM 644 O O . LEU A 1 79 ? -2.056 -12.763 24.437 1.00 88.94 79 LEU A O 1
ATOM 648 N N . ASP A 1 80 ? -2.022 -15.003 24.337 1.00 89.25 80 ASP A N 1
ATOM 649 C CA . ASP A 1 80 ? -3.292 -15.216 25.037 1.00 89.25 80 ASP A CA 1
ATOM 650 C C . ASP A 1 80 ? -3.249 -14.677 26.473 1.00 89.25 80 ASP A C 1
ATOM 652 O O . ASP A 1 80 ? -4.202 -14.043 26.935 1.00 89.25 80 ASP A O 1
ATOM 656 N N . SER A 1 81 ? -2.132 -14.884 27.178 1.00 92.81 81 SER A N 1
ATOM 657 C CA . SER A 1 81 ? -1.929 -14.367 28.538 1.00 92.81 81 SER A CA 1
ATOM 658 C C . SER A 1 81 ? -1.834 -12.841 28.540 1.00 92.81 81 SER A C 1
ATOM 660 O O . SER A 1 81 ? -2.510 -12.180 29.323 1.00 92.81 81 SER A O 1
ATOM 662 N N . LEU A 1 82 ? -1.060 -12.265 27.616 1.00 92.62 82 LEU A N 1
ATOM 663 C CA . LEU A 1 82 ? -0.927 -10.818 27.458 1.00 92.62 82 LEU A CA 1
ATOM 664 C C . LEU A 1 82 ? -2.272 -10.159 27.113 1.00 92.62 82 LEU A C 1
ATOM 666 O O . LEU A 1 82 ? -2.634 -9.156 27.728 1.00 92.62 82 LEU A O 1
ATOM 670 N N . ARG A 1 83 ? -3.047 -10.753 26.196 1.00 91.69 83 ARG A N 1
ATOM 671 C CA . ARG A 1 83 ? -4.427 -10.344 25.888 1.00 91.69 83 ARG A CA 1
ATOM 672 C C . ARG A 1 83 ? -5.288 -10.368 27.143 1.00 91.69 83 ARG A C 1
ATOM 674 O O . ARG A 1 83 ? -5.908 -9.361 27.477 1.00 91.69 83 ARG A O 1
ATOM 681 N N . SER A 1 84 ? -5.321 -11.508 27.831 1.00 92.19 84 SER A N 1
ATOM 682 C CA . SER A 1 84 ? -6.141 -11.704 29.031 1.00 92.19 84 SER A CA 1
ATOM 683 C C . SER A 1 84 ? -5.798 -10.681 30.111 1.00 92.19 84 SER A C 1
ATOM 685 O O . SER A 1 84 ? -6.692 -10.165 30.778 1.00 92.19 84 SER A O 1
ATOM 687 N N . GLN A 1 85 ? -4.520 -10.317 30.220 1.00 93.25 85 GLN A N 1
ATOM 688 C CA . GLN A 1 85 ? -4.058 -9.299 31.146 1.00 93.25 85 GLN A CA 1
ATOM 689 C C . GLN A 1 85 ? -4.546 -7.900 30.784 1.00 93.25 85 GLN A C 1
ATOM 691 O O . GLN A 1 85 ? -5.081 -7.201 31.643 1.00 93.25 85 GLN A O 1
ATOM 696 N N . ILE A 1 86 ? -4.396 -7.492 29.521 1.00 91.75 86 ILE A N 1
ATOM 697 C CA . ILE A 1 86 ? -4.844 -6.174 29.055 1.00 91.75 86 ILE A CA 1
ATOM 698 C C . ILE A 1 86 ? -6.367 -6.052 29.204 1.00 91.75 86 ILE A C 1
ATOM 700 O O . ILE A 1 86 ? -6.851 -5.055 29.740 1.00 91.75 86 ILE A O 1
ATOM 704 N N . VAL A 1 87 ? -7.122 -7.078 28.796 1.00 91.06 87 VAL A N 1
ATOM 705 C CA . VAL A 1 87 ? -8.587 -7.130 28.947 1.00 91.06 87 VAL A CA 1
ATOM 706 C C . VAL A 1 87 ? -8.990 -7.097 30.420 1.00 91.06 87 VAL A C 1
ATOM 708 O O . VAL A 1 87 ? -9.892 -6.349 30.794 1.00 91.06 87 VAL A O 1
ATOM 711 N N . GLY A 1 88 ? -8.309 -7.871 31.265 1.00 91.62 88 GLY A N 1
ATOM 712 C CA . GLY A 1 88 ? -8.570 -7.914 32.697 1.00 91.62 88 GLY A CA 1
ATOM 713 C C . GLY A 1 88 ? -8.349 -6.557 33.367 1.00 91.62 88 GLY A C 1
ATOM 714 O O . GLY A 1 88 ? -9.223 -6.104 34.102 1.00 91.62 88 GLY A O 1
ATOM 715 N N . ILE A 1 89 ? -7.238 -5.875 33.063 1.00 92.19 89 ILE A N 1
ATOM 716 C CA . ILE A 1 89 ? -6.969 -4.516 33.556 1.00 92.19 89 ILE A CA 1
ATOM 717 C C . ILE A 1 89 ? -8.088 -3.569 33.110 1.00 92.19 89 ILE A C 1
ATOM 719 O O . ILE A 1 89 ? -8.721 -2.939 33.951 1.00 92.19 89 ILE A O 1
ATOM 723 N N . LEU A 1 90 ? -8.401 -3.530 31.811 1.00 90.88 90 LEU A N 1
ATOM 724 C CA . LEU A 1 90 ? -9.459 -2.670 31.266 1.00 90.88 90 LEU A CA 1
ATOM 725 C C . LEU A 1 90 ? -10.814 -2.888 31.948 1.00 90.88 90 LEU A C 1
ATOM 727 O O . LEU A 1 90 ? -11.524 -1.924 32.225 1.00 90.88 90 LEU A O 1
ATOM 731 N N . SER A 1 91 ? -11.173 -4.142 32.231 1.00 89.94 91 SER A N 1
ATOM 732 C CA . SER A 1 91 ? -12.459 -4.480 32.847 1.00 89.94 91 SER A CA 1
ATOM 733 C C . SER A 1 91 ? -12.616 -3.939 34.273 1.00 89.94 91 SER A C 1
ATOM 735 O O . SER A 1 91 ? -13.733 -3.615 34.672 1.00 89.94 91 SER A O 1
ATOM 737 N N . LEU A 1 92 ? -11.508 -3.790 35.007 1.00 92.38 92 LEU A N 1
ATOM 738 C CA . LEU A 1 92 ? -11.485 -3.372 36.413 1.00 92.38 92 LEU A CA 1
ATOM 739 C C . LEU A 1 92 ? -11.293 -1.865 36.609 1.00 92.38 92 LEU A C 1
ATOM 741 O O . LEU A 1 92 ? -11.591 -1.357 37.685 1.00 92.38 92 LEU A O 1
ATOM 745 N N . LEU A 1 93 ? -10.801 -1.162 35.590 1.00 90.81 93 LEU A N 1
ATOM 746 C CA . LEU A 1 93 ? -10.675 0.293 35.608 1.00 90.81 93 LEU A CA 1
ATOM 747 C C . LEU A 1 93 ? -12.035 0.971 35.387 1.00 90.81 93 LEU A C 1
ATOM 749 O O . LEU A 1 93 ? -12.914 0.421 34.715 1.00 90.81 93 LEU A O 1
ATOM 753 N N . ASP A 1 94 ? -12.196 2.178 35.928 1.00 89.25 94 ASP A N 1
ATOM 754 C CA . ASP A 1 94 ? -13.337 3.042 35.629 1.00 89.25 94 ASP A CA 1
ATOM 755 C C . ASP A 1 94 ? -13.187 3.714 34.246 1.00 89.25 94 ASP A C 1
ATOM 757 O O . ASP A 1 94 ? -12.202 3.512 33.536 1.00 89.25 94 ASP A O 1
ATOM 761 N N . ASN A 1 95 ? -14.174 4.499 33.803 1.00 83.94 95 ASN A N 1
ATOM 762 C CA . ASN A 1 95 ? -14.120 5.096 32.461 1.00 83.94 95 ASN A CA 1
ATOM 763 C C . ASN A 1 95 ? -12.950 6.082 32.268 1.00 83.94 95 ASN A C 1
ATOM 765 O O . ASN A 1 95 ? -12.386 6.117 31.174 1.00 83.94 95 ASN A O 1
ATOM 769 N N . SER A 1 96 ? -12.584 6.851 33.297 1.00 86.12 96 SER A N 1
ATOM 770 C CA . SER A 1 96 ? -11.501 7.844 33.223 1.00 86.12 96 SER A CA 1
ATOM 771 C C . SER A 1 96 ? -10.130 7.161 33.176 1.00 86.12 96 SER A C 1
ATOM 773 O O . SER A 1 96 ? -9.265 7.495 32.357 1.00 86.12 96 SER A O 1
ATOM 775 N N . ASP A 1 97 ? -9.944 6.142 34.010 1.00 89.25 97 ASP A N 1
ATOM 776 C CA . ASP A 1 97 ? -8.715 5.364 34.067 1.00 89.25 97 ASP A CA 1
ATOM 777 C C . ASP A 1 97 ? -8.548 4.472 32.834 1.00 89.25 97 ASP A C 1
ATOM 779 O O . ASP A 1 97 ? -7.427 4.303 32.355 1.00 89.25 97 ASP A O 1
ATOM 783 N N . ARG A 1 98 ? -9.640 3.950 32.251 1.00 89.62 98 ARG A N 1
ATOM 784 C CA . ARG A 1 98 ? -9.600 3.216 30.970 1.00 89.62 98 ARG A CA 1
ATOM 785 C C . ARG A 1 98 ? -9.052 4.075 29.839 1.00 89.62 98 ARG A C 1
ATOM 787 O O . ARG A 1 98 ? -8.176 3.623 29.102 1.00 89.62 98 ARG A O 1
ATOM 794 N N . GLU A 1 99 ? -9.558 5.300 29.697 1.00 89.69 99 GLU A N 1
ATOM 795 C CA . GLU A 1 99 ? -9.092 6.248 28.680 1.00 89.69 99 GLU A CA 1
ATOM 796 C C . GLU A 1 99 ? -7.595 6.540 28.859 1.00 89.69 99 GLU A C 1
ATOM 798 O O . GLU A 1 99 ? -6.811 6.434 27.910 1.00 89.69 99 GLU A O 1
ATOM 803 N N . THR A 1 100 ? -7.184 6.811 30.099 1.00 91.06 100 THR A N 1
ATOM 804 C CA . THR A 1 100 ? -5.783 7.062 30.458 1.00 91.06 100 THR A CA 1
ATOM 805 C C . THR A 1 100 ? -4.891 5.857 30.154 1.00 91.06 100 THR A C 1
ATOM 807 O O . THR A 1 100 ? -3.831 6.005 29.540 1.00 91.06 100 THR A O 1
ATOM 810 N N . PHE A 1 101 ? -5.324 4.653 30.525 1.00 91.81 101 PHE A N 1
ATOM 811 C CA . PHE A 1 101 ? -4.588 3.416 30.291 1.00 91.81 101 PHE A CA 1
ATOM 812 C C . PHE A 1 101 ? -4.387 3.138 28.796 1.00 91.81 101 PHE A C 1
ATOM 814 O O . PHE A 1 101 ? -3.273 2.829 28.373 1.00 91.81 101 PHE A O 1
ATOM 821 N N . LEU A 1 102 ? -5.420 3.316 27.967 1.00 90.38 102 LEU A N 1
ATOM 822 C CA . LEU A 1 102 ? -5.312 3.140 26.515 1.00 90.38 102 LEU A CA 1
ATOM 823 C C . LEU A 1 102 ? -4.377 4.150 25.855 1.00 90.38 102 LEU A C 1
ATOM 825 O O . LEU A 1 102 ? -3.552 3.768 25.023 1.00 90.38 102 LEU A O 1
ATOM 829 N N . ARG A 1 103 ? -4.472 5.430 26.234 1.00 90.19 103 ARG A N 1
ATOM 830 C CA . ARG A 1 103 ? -3.542 6.458 25.749 1.00 90.19 103 ARG A CA 1
ATOM 831 C C . ARG A 1 103 ? -2.104 6.093 26.100 1.00 90.19 103 ARG A C 1
ATOM 833 O O . ARG A 1 103 ? -1.228 6.176 25.241 1.00 90.19 103 ARG A O 1
ATOM 840 N N . ARG A 1 104 ? -1.861 5.612 27.324 1.00 90.19 104 ARG A N 1
ATOM 841 C CA . ARG A 1 104 ? -0.535 5.140 27.746 1.00 90.19 104 ARG A CA 1
ATOM 842 C C . ARG A 1 104 ? -0.078 3.896 26.990 1.00 90.19 104 ARG A C 1
ATOM 844 O O . ARG A 1 104 ? 1.105 3.826 26.667 1.00 90.19 104 ARG A O 1
ATOM 851 N N . ILE A 1 105 ? -0.966 2.956 26.649 1.00 89.50 105 ILE A N 1
ATOM 852 C CA . ILE A 1 105 ? -0.626 1.831 25.759 1.00 89.50 105 ILE A CA 1
ATOM 853 C C . ILE A 1 105 ? -0.116 2.368 24.421 1.00 89.50 105 ILE A C 1
ATOM 855 O O . ILE A 1 105 ? 0.967 1.981 23.986 1.00 89.50 105 ILE A O 1
ATOM 859 N N . PHE A 1 106 ? -0.851 3.278 23.779 1.00 88.81 106 PHE A N 1
ATOM 860 C CA . PHE A 1 106 ? -0.433 3.827 22.491 1.00 88.81 106 PHE A CA 1
ATOM 861 C C . PHE A 1 106 ? 0.896 4.576 22.575 1.00 88.81 106 PHE A C 1
ATOM 863 O O . PHE A 1 106 ? 1.784 4.299 21.769 1.00 88.81 106 PHE A O 1
ATOM 870 N N . LEU A 1 107 ? 1.071 5.432 23.586 1.00 88.50 107 LEU A N 1
ATOM 871 C CA . LEU A 1 107 ? 2.335 6.131 23.835 1.00 88.50 107 LEU A CA 1
ATOM 872 C C . LEU A 1 107 ? 3.498 5.150 24.026 1.00 88.50 107 LEU A C 1
ATOM 874 O O . LEU A 1 107 ? 4.529 5.261 23.364 1.00 88.50 107 LEU A O 1
ATOM 878 N N . THR A 1 108 ? 3.290 4.114 24.835 1.00 87.19 108 THR A N 1
ATOM 879 C CA . THR A 1 108 ? 4.288 3.068 25.080 1.00 87.19 108 THR A CA 1
ATOM 880 C C . THR A 1 108 ? 4.730 2.397 23.775 1.00 87.19 108 THR A C 1
ATOM 882 O O . THR A 1 108 ? 5.922 2.228 23.518 1.00 87.19 108 THR A O 1
ATOM 885 N N . ILE A 1 109 ? 3.790 2.050 22.892 1.00 86.94 109 ILE A N 1
ATOM 886 C CA . ILE A 1 109 ? 4.133 1.430 21.604 1.00 86.94 109 ILE A CA 1
ATOM 887 C C . ILE A 1 109 ? 4.856 2.433 20.687 1.00 86.94 109 ILE A C 1
ATOM 889 O O . ILE A 1 109 ? 5.806 2.066 19.985 1.00 86.94 109 ILE A O 1
ATOM 893 N N . THR A 1 110 ? 4.468 3.714 20.716 1.00 85.12 110 THR A N 1
ATOM 894 C CA . THR A 1 110 ? 5.175 4.769 19.972 1.00 85.12 110 THR A CA 1
ATOM 895 C C . THR A 1 110 ? 6.595 5.025 20.472 1.00 85.12 110 THR A C 1
ATOM 897 O O . THR A 1 110 ? 7.368 5.645 19.746 1.00 85.12 110 THR A O 1
ATOM 900 N N . GLU A 1 111 ? 7.008 4.461 21.608 1.00 85.06 111 GLU A N 1
ATOM 901 C CA . GLU A 1 111 ? 8.391 4.491 22.110 1.00 85.06 111 GLU A CA 1
ATOM 902 C C . GLU A 1 111 ? 9.186 3.222 21.736 1.00 85.06 111 GLU A C 1
ATOM 904 O O . GLU A 1 111 ? 10.366 3.314 21.399 1.00 85.06 111 GLU A O 1
ATOM 909 N N . MET A 1 112 ? 8.541 2.054 21.618 1.00 84.06 112 MET A N 1
ATOM 910 C CA . MET A 1 112 ? 9.194 0.779 21.251 1.00 84.06 112 MET A CA 1
ATOM 911 C C . MET A 1 112 ? 9.861 0.809 19.862 1.00 84.06 112 MET A C 1
ATOM 913 O O . MET A 1 112 ? 9.218 1.125 18.870 1.00 84.06 112 MET A O 1
ATOM 917 N N . SER A 1 113 ? 11.131 0.435 19.730 1.00 79.12 113 SER A N 1
ATOM 918 C CA . SER A 1 113 ? 11.843 0.340 18.445 1.00 79.12 113 SER A CA 1
ATOM 919 C C . SER A 1 113 ? 11.736 -1.039 17.777 1.00 79.12 113 SER A C 1
ATOM 921 O O . SER A 1 113 ? 11.911 -1.145 16.564 1.00 79.12 113 SER A O 1
ATOM 923 N N . SER A 1 114 ? 11.437 -2.098 18.536 1.00 82.44 114 SER A N 1
ATOM 924 C CA . SER A 1 114 ? 11.384 -3.474 18.024 1.00 82.44 114 SER A CA 1
ATOM 925 C C . SER A 1 114 ? 10.035 -3.807 17.340 1.00 82.44 114 SER A C 1
ATOM 927 O O . SER A 1 114 ? 8.983 -3.704 17.986 1.00 82.44 114 SER A O 1
ATOM 929 N N . PRO A 1 115 ? 10.040 -4.277 16.070 1.00 80.88 115 PRO A N 1
ATOM 930 C CA . PRO A 1 115 ? 8.834 -4.687 15.338 1.00 80.88 115 PRO A CA 1
ATOM 931 C C . PRO A 1 115 ? 8.021 -5.801 16.005 1.00 80.88 115 PRO A C 1
ATOM 933 O O . PRO A 1 115 ? 6.793 -5.785 15.955 1.00 80.88 115 PRO A O 1
ATOM 936 N N . SER A 1 116 ? 8.692 -6.772 16.632 1.00 80.69 116 SER A N 1
ATOM 937 C CA . SER A 1 116 ? 8.015 -7.910 17.271 1.00 80.69 116 SER A CA 1
ATOM 938 C C . SER A 1 116 ? 7.185 -7.482 18.486 1.00 80.69 116 SER A C 1
ATOM 940 O O . SER A 1 116 ? 6.086 -7.991 18.687 1.00 80.69 116 SER A O 1
ATOM 942 N N . SER A 1 117 ? 7.652 -6.479 19.231 1.00 83.94 117 SER A N 1
ATOM 943 C CA . SER A 1 117 ? 6.917 -5.843 20.334 1.00 83.94 117 SER A CA 1
ATOM 944 C C . SER A 1 117 ? 5.614 -5.210 19.860 1.00 83.94 117 SER A C 1
ATOM 946 O O . SER A 1 117 ? 4.562 -5.456 20.446 1.00 83.94 117 SER A O 1
ATOM 948 N N . MET A 1 118 ? 5.674 -4.414 18.784 1.00 87.44 118 MET A N 1
ATOM 949 C CA . MET A 1 118 ? 4.482 -3.768 18.222 1.00 87.44 118 MET A CA 1
ATOM 950 C C . MET A 1 118 ? 3.462 -4.812 17.793 1.00 87.44 118 MET A C 1
ATOM 952 O O . MET A 1 118 ? 2.277 -4.675 18.092 1.00 87.44 118 MET A O 1
ATOM 956 N N . PHE A 1 119 ? 3.935 -5.886 17.156 1.00 85.75 119 PHE A N 1
ATOM 957 C CA . PHE A 1 119 ? 3.085 -7.002 16.783 1.00 85.75 119 PHE A CA 1
ATOM 958 C C . PHE A 1 119 ? 2.429 -7.653 18.006 1.00 85.75 119 PHE A C 1
ATOM 960 O O . PHE A 1 119 ? 1.211 -7.804 18.001 1.00 85.75 119 PHE A O 1
ATOM 967 N N . PHE A 1 120 ? 3.182 -7.965 19.069 1.00 87.69 120 PHE A N 1
ATOM 968 C CA . PHE A 1 120 ? 2.639 -8.584 20.287 1.00 87.69 120 PHE A CA 1
ATOM 969 C C . PHE A 1 120 ? 1.513 -7.774 20.907 1.00 87.69 120 PHE A C 1
ATOM 971 O O . PHE A 1 120 ? 0.457 -8.333 21.212 1.00 87.69 120 PHE A O 1
ATOM 978 N N . ILE A 1 121 ? 1.716 -6.464 21.056 1.00 88.56 121 ILE A N 1
ATOM 979 C CA . ILE A 1 121 ? 0.683 -5.591 21.608 1.00 88.56 121 ILE A CA 1
ATOM 980 C C . ILE A 1 121 ? -0.501 -5.502 20.643 1.00 88.56 121 ILE A C 1
ATOM 982 O O . ILE A 1 121 ? -1.623 -5.757 21.060 1.00 88.56 121 ILE A O 1
ATOM 986 N N . SER A 1 122 ? -0.265 -5.251 19.349 1.00 90.88 122 SER A N 1
ATOM 987 C CA . SER A 1 122 ? -1.344 -5.152 18.353 1.00 90.88 122 SER A CA 1
ATOM 988 C C . SER A 1 122 ? -2.212 -6.414 18.295 1.00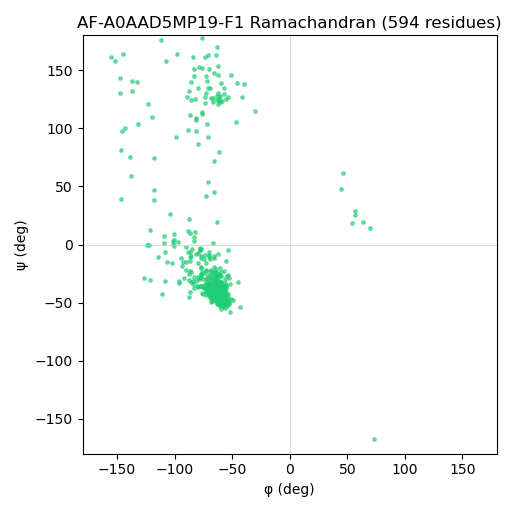 90.88 122 SER A C 1
ATOM 990 O O . SER A 1 122 ? -3.436 -6.327 18.256 1.00 90.88 122 SER A O 1
ATOM 992 N N . HIS A 1 123 ? -1.586 -7.593 18.342 1.00 87.81 123 HIS A N 1
ATOM 993 C CA . HIS A 1 123 ? -2.264 -8.880 18.284 1.00 87.81 123 HIS A CA 1
ATOM 994 C C . HIS A 1 123 ? -3.061 -9.130 19.563 1.00 87.81 123 HIS A C 1
ATOM 996 O O . HIS A 1 123 ? -4.226 -9.507 19.504 1.00 87.81 123 HIS A O 1
ATOM 1002 N N . SER A 1 124 ? -2.473 -8.827 20.722 1.00 87.75 124 SER A N 1
ATOM 1003 C CA . SER A 1 124 ? -3.175 -8.925 22.006 1.00 87.75 124 SER A CA 1
ATOM 1004 C C . SER A 1 124 ? -4.355 -7.950 22.088 1.00 87.75 124 SER A C 1
ATOM 1006 O O . SER A 1 124 ? -5.355 -8.237 22.742 1.00 87.75 124 SER A O 1
ATOM 1008 N N . SER A 1 125 ? -4.276 -6.816 21.386 1.00 85.19 125 SER A N 1
ATOM 1009 C CA . SER A 1 125 ? -5.339 -5.816 21.327 1.00 85.19 125 SER A CA 1
ATOM 1010 C C . SER A 1 125 ? -6.509 -6.184 20.409 1.00 85.19 125 SER A C 1
ATOM 1012 O O . SER A 1 125 ? -7.602 -5.640 20.563 1.00 85.19 125 SER A O 1
ATOM 1014 N N . MET A 1 126 ? -6.329 -7.120 19.474 1.00 81.00 126 MET A N 1
ATOM 1015 C CA . MET A 1 126 ? -7.345 -7.448 18.466 1.00 81.00 126 MET A CA 1
ATOM 1016 C C . MET A 1 126 ? -8.635 -8.013 19.036 1.00 81.00 126 MET A C 1
ATOM 1018 O O . MET A 1 126 ? -9.703 -7.785 18.474 1.00 81.00 126 MET A O 1
ATOM 1022 N N . GLU A 1 127 ? -8.561 -8.751 20.131 1.00 79.88 127 GLU A N 1
ATOM 1023 C CA . GLU A 1 127 ? -9.711 -9.428 20.737 1.00 79.88 127 GLU A CA 1
ATOM 1024 C C . GLU A 1 127 ? -10.290 -8.685 21.936 1.00 79.88 127 GLU A C 1
ATOM 1026 O O . GLU A 1 127 ? -11.255 -9.132 22.552 1.00 79.88 127 GLU A O 1
ATOM 1031 N N . ILE A 1 128 ? -9.749 -7.506 22.227 1.00 83.56 128 ILE A N 1
ATOM 1032 C CA . ILE A 1 128 ? -10.316 -6.612 23.220 1.00 83.56 128 ILE A CA 1
ATOM 1033 C C . ILE A 1 128 ? -11.784 -6.295 22.830 1.00 83.56 128 ILE A C 1
ATOM 1035 O O . ILE A 1 128 ? -12.064 -6.075 21.639 1.00 83.56 128 ILE A O 1
ATOM 1039 N N . PRO A 1 129 ? -12.746 -6.336 23.780 1.00 83.38 129 PRO A N 1
ATOM 1040 C CA . PRO A 1 129 ? -14.150 -6.034 23.501 1.00 83.38 129 PRO A CA 1
ATOM 1041 C C . PRO A 1 129 ? -14.345 -4.576 23.066 1.00 83.38 129 PRO A C 1
ATOM 1043 O O . PRO A 1 129 ? -13.478 -3.732 23.264 1.00 83.38 129 PRO A O 1
ATOM 1046 N N . THR A 1 130 ? -15.488 -4.266 22.458 1.00 84.62 130 THR A N 1
ATOM 1047 C CA . THR A 1 130 ? -15.831 -2.891 22.066 1.00 84.62 130 THR A CA 1
ATOM 1048 C C . THR A 1 130 ? -16.194 -2.063 23.300 1.00 84.62 130 THR A C 1
ATOM 1050 O O . THR A 1 130 ? -17.132 -2.409 24.015 1.00 84.62 130 THR A O 1
ATOM 1053 N N . PHE A 1 131 ? -15.480 -0.961 23.533 1.00 85.25 131 PHE A N 1
ATOM 1054 C CA . PHE A 1 131 ? -15.782 0.028 24.576 1.00 85.25 131 PHE A CA 1
ATOM 1055 C C . PHE A 1 131 ? -15.402 1.435 24.091 1.00 85.25 131 PHE A C 1
ATOM 1057 O O . PHE A 1 131 ? -14.244 1.835 24.156 1.00 85.25 131 PHE A O 1
ATOM 1064 N N . PRO A 1 132 ? -16.361 2.220 23.587 1.00 85.50 132 PRO A N 1
ATOM 1065 C CA . PRO A 1 132 ? -16.065 3.538 23.039 1.00 85.50 132 PRO A CA 1
ATOM 1066 C C . PRO A 1 132 ? -15.700 4.548 24.141 1.00 85.50 132 PRO A C 1
ATOM 1068 O O . PRO A 1 132 ? -16.574 5.057 24.844 1.00 85.50 132 PRO A O 1
ATOM 1071 N N . CYS A 1 133 ? -14.416 4.868 24.290 1.00 88.38 133 CYS A N 1
ATOM 1072 C CA . CYS A 1 133 ? -13.918 5.857 25.252 1.00 88.38 133 CYS A CA 1
ATOM 1073 C C . CYS A 1 133 ? -13.046 6.947 24.615 1.00 88.38 133 CYS A C 1
ATOM 1075 O O . CYS A 1 133 ? -13.071 8.071 25.101 1.00 88.38 133 CYS A O 1
ATOM 1077 N N . LEU A 1 134 ? -12.339 6.658 23.518 1.00 89.12 134 LEU A N 1
ATOM 1078 C CA . LEU A 1 134 ? -11.473 7.631 22.848 1.00 89.12 134 LEU A CA 1
ATOM 1079 C C . LEU A 1 134 ? -12.258 8.614 21.981 1.00 89.12 134 LEU A C 1
ATOM 1081 O O . LEU A 1 134 ? -13.336 8.301 21.468 1.00 89.12 134 LEU A O 1
ATOM 1085 N N . HIS A 1 135 ? -11.682 9.798 21.809 1.00 88.00 135 HIS A N 1
ATOM 1086 C CA . HIS A 1 135 ? -12.273 10.931 21.109 1.00 88.00 135 HIS A CA 1
ATOM 1087 C C . HIS A 1 135 ? -11.531 11.238 19.800 1.00 88.00 135 HIS A C 1
ATOM 1089 O O . HIS A 1 135 ? -10.514 10.633 19.471 1.00 88.00 135 HIS A O 1
ATOM 1095 N N . MET A 1 136 ? -12.047 12.202 19.035 1.00 85.31 136 MET A N 1
ATOM 1096 C CA . MET A 1 136 ? -11.450 12.640 17.767 1.00 85.31 136 MET A CA 1
ATOM 1097 C C . MET A 1 136 ? -9.994 13.100 17.892 1.00 85.31 136 MET A C 1
ATOM 1099 O O . MET A 1 136 ? -9.196 12.861 16.984 1.00 85.31 136 MET A O 1
ATOM 1103 N N . ASP A 1 137 ? -9.638 13.721 19.014 1.00 87.69 137 ASP A N 1
ATOM 1104 C CA . ASP A 1 137 ? -8.294 14.256 19.251 1.00 87.69 137 ASP A CA 1
ATOM 1105 C C . ASP A 1 137 ? -7.232 13.143 19.333 1.00 87.69 137 ASP A C 1
ATOM 1107 O O . ASP A 1 137 ? -6.068 13.340 18.963 1.00 87.69 137 ASP A O 1
ATOM 1111 N N . ASP A 1 138 ? -7.657 11.926 19.693 1.00 87.56 138 ASP A N 1
ATOM 1112 C CA . ASP A 1 138 ? -6.805 10.741 19.806 1.00 87.56 138 ASP A CA 1
ATOM 1113 C C . ASP A 1 138 ? -6.402 10.147 18.444 1.00 87.56 138 ASP A C 1
ATOM 1115 O O . ASP A 1 138 ? -5.480 9.333 18.371 1.00 87.56 138 ASP A O 1
ATOM 1119 N N . ILE A 1 139 ? -7.031 10.569 17.337 1.00 88.50 139 ILE A N 1
ATOM 1120 C CA . ILE A 1 139 ? -6.669 10.100 15.985 1.00 88.50 139 ILE A CA 1
ATOM 1121 C C . ILE A 1 139 ? -5.201 10.406 15.671 1.00 88.50 139 ILE A C 1
ATOM 1123 O O . ILE A 1 139 ? -4.520 9.597 15.042 1.00 88.50 139 ILE A O 1
ATOM 1127 N N . SER A 1 140 ? -4.696 11.556 16.123 1.00 89.81 140 SER A N 1
ATOM 1128 C CA . SER A 1 140 ? -3.303 11.966 15.906 1.00 89.81 140 SER A CA 1
ATOM 1129 C C . SER A 1 140 ? -2.301 10.963 16.496 1.00 89.81 140 SER A C 1
ATOM 1131 O O . SER A 1 140 ? -1.322 10.598 15.840 1.00 89.81 140 SER A O 1
ATOM 1133 N N . LEU A 1 141 ? -2.595 10.449 17.693 1.00 89.56 141 LEU A N 1
ATOM 1134 C CA . LEU A 1 141 ? -1.790 9.450 18.389 1.00 89.56 141 LEU A CA 1
ATOM 1135 C C . LEU A 1 141 ? -1.774 8.118 17.629 1.00 89.56 141 LEU A C 1
ATOM 1137 O O . LEU A 1 141 ? -0.720 7.502 17.466 1.00 89.56 141 LEU A O 1
ATOM 1141 N N . VAL A 1 142 ? -2.923 7.693 17.099 1.00 90.50 142 VAL A N 1
ATOM 1142 C CA . VAL A 1 142 ? -2.995 6.453 16.316 1.00 90.50 142 VAL A CA 1
ATOM 1143 C C . VAL A 1 142 ? -2.318 6.607 14.957 1.00 90.50 142 VAL A C 1
ATOM 1145 O O . VAL A 1 142 ? -1.623 5.695 14.519 1.00 90.50 142 VAL A O 1
ATOM 1148 N N . ILE A 1 143 ? -2.426 7.766 14.305 1.00 91.38 143 ILE A N 1
ATOM 1149 C CA . ILE A 1 143 ? -1.678 8.039 13.070 1.00 91.38 143 ILE A CA 1
ATOM 1150 C C . ILE A 1 143 ? -0.168 7.948 13.320 1.00 91.38 143 ILE A C 1
ATOM 1152 O O . ILE A 1 143 ? 0.532 7.308 12.536 1.00 91.38 143 ILE A O 1
ATOM 1156 N N . MET A 1 144 ? 0.335 8.521 14.418 1.00 91.50 144 MET A N 1
ATOM 1157 C CA . MET A 1 144 ? 1.751 8.422 14.792 1.00 91.50 144 MET A CA 1
ATOM 1158 C C . MET A 1 144 ? 2.188 6.960 14.961 1.00 91.50 144 MET A C 1
ATOM 1160 O O . MET A 1 144 ? 3.237 6.549 14.459 1.00 91.50 144 MET A O 1
ATOM 1164 N N . LEU A 1 145 ? 1.350 6.148 15.607 1.00 91.62 145 LEU A N 1
ATOM 1165 C CA . LEU A 1 145 ? 1.577 4.716 15.759 1.00 91.62 145 LEU A CA 1
ATOM 1166 C C . LEU A 1 145 ? 1.625 3.981 14.412 1.00 91.62 145 LEU A C 1
ATOM 1168 O O . LEU A 1 145 ? 2.543 3.193 14.176 1.00 91.62 145 LEU A O 1
ATOM 1172 N N . LEU A 1 146 ? 0.671 4.245 13.515 1.00 92.81 146 LEU A N 1
ATOM 1173 C CA . LEU A 1 146 ? 0.623 3.632 12.184 1.00 92.81 146 LEU A CA 1
ATOM 1174 C C . LEU A 1 146 ? 1.832 4.040 11.333 1.00 92.81 146 LEU A C 1
ATOM 1176 O O . LEU A 1 146 ? 2.438 3.195 10.673 1.00 92.81 146 LEU A O 1
ATOM 1180 N N . GLN A 1 147 ? 2.243 5.309 11.391 1.00 90.88 147 GLN A N 1
ATOM 1181 C CA . GLN A 1 147 ? 3.464 5.786 10.737 1.00 90.88 147 GLN A CA 1
ATOM 1182 C C . GLN A 1 147 ? 4.697 5.043 11.252 1.00 90.88 147 GLN A C 1
ATOM 1184 O O . GLN A 1 147 ? 5.524 4.602 10.456 1.00 90.88 147 GLN A O 1
ATOM 1189 N N . LYS A 1 148 ? 4.788 4.820 12.566 1.00 88.44 148 LYS A N 1
ATOM 1190 C CA . LYS A 1 148 ? 5.884 4.047 13.150 1.00 88.44 148 LYS A CA 1
ATOM 1191 C C . LYS A 1 148 ? 5.868 2.587 12.686 1.00 88.44 148 LYS A C 1
ATOM 1193 O O . LYS A 1 148 ? 6.891 2.075 12.233 1.00 88.44 148 LYS A O 1
ATOM 1198 N N . ALA A 1 149 ? 4.705 1.937 12.723 1.00 89.69 149 ALA A N 1
ATOM 1199 C CA . ALA A 1 149 ? 4.536 0.558 12.266 1.00 89.69 149 ALA A CA 1
ATOM 1200 C C . ALA A 1 149 ? 4.800 0.393 10.755 1.00 89.69 149 ALA A C 1
ATOM 1202 O O . ALA A 1 149 ? 5.262 -0.664 10.325 1.00 89.69 149 ALA A O 1
ATOM 1203 N N . ARG A 1 150 ? 4.611 1.441 9.939 1.00 87.31 150 ARG A N 1
ATOM 1204 C CA . ARG A 1 150 ? 4.936 1.432 8.500 1.00 87.31 150 ARG A CA 1
ATOM 1205 C C . ARG A 1 150 ? 6.421 1.156 8.220 1.00 87.31 150 ARG A C 1
ATOM 1207 O O . ARG A 1 150 ? 6.749 0.600 7.171 1.00 87.31 150 ARG A O 1
ATOM 1214 N N . HIS A 1 151 ? 7.311 1.493 9.156 1.00 83.94 151 HIS A N 1
ATOM 1215 C CA . HIS A 1 151 ? 8.751 1.240 9.040 1.00 83.94 151 HIS A CA 1
ATOM 1216 C C . HIS A 1 151 ? 9.158 -0.213 9.334 1.00 83.94 151 HIS A C 1
ATOM 1218 O O . HIS A 1 151 ? 10.326 -0.566 9.153 1.00 83.94 151 HIS A O 1
ATOM 1224 N N . ILE A 1 152 ? 8.224 -1.078 9.748 1.00 81.50 152 ILE A N 1
ATOM 1225 C CA . ILE A 1 152 ? 8.485 -2.515 9.873 1.00 81.50 152 ILE A CA 1
ATOM 1226 C C . ILE A 1 152 ? 8.829 -3.074 8.486 1.00 81.50 152 ILE A C 1
ATOM 1228 O O . ILE A 1 152 ? 8.041 -2.992 7.547 1.00 81.50 152 ILE A O 1
ATOM 1232 N N . GLN A 1 153 ? 10.026 -3.648 8.354 1.00 75.38 153 GLN A N 1
ATOM 1233 C CA . GLN A 1 153 ? 10.542 -4.119 7.065 1.00 75.38 153 GLN A CA 1
ATOM 1234 C C . GLN A 1 153 ? 9.829 -5.381 6.554 1.00 75.38 153 GLN A C 1
ATOM 1236 O O . GLN A 1 153 ? 9.673 -5.554 5.349 1.00 75.38 153 GLN A O 1
ATOM 1241 N N . ASN A 1 154 ? 9.398 -6.269 7.455 1.00 74.50 154 ASN A N 1
ATOM 1242 C CA . ASN A 1 154 ? 8.677 -7.480 7.074 1.00 74.50 154 ASN A CA 1
ATOM 1243 C C . ASN A 1 154 ? 7.226 -7.138 6.703 1.00 74.50 154 ASN A C 1
ATOM 1245 O O . ASN A 1 154 ? 6.455 -6.748 7.577 1.00 74.50 154 ASN A O 1
ATOM 1249 N N . THR A 1 155 ? 6.847 -7.317 5.435 1.00 77.69 155 THR A N 1
ATOM 1250 C CA . THR A 1 155 ? 5.518 -6.949 4.917 1.00 77.69 155 THR A CA 1
ATOM 1251 C C . THR A 1 155 ? 4.372 -7.622 5.671 1.00 77.69 155 THR A C 1
ATOM 1253 O O . THR A 1 155 ? 3.438 -6.940 6.072 1.00 77.69 155 THR A O 1
ATOM 1256 N N . THR A 1 156 ? 4.442 -8.931 5.929 1.00 78.81 156 THR A N 1
ATOM 1257 C CA . THR A 1 156 ? 3.369 -9.657 6.631 1.00 78.81 156 THR A CA 1
ATOM 1258 C C . THR A 1 156 ? 3.194 -9.154 8.061 1.00 78.81 156 THR A C 1
ATOM 1260 O O . THR A 1 156 ? 2.083 -8.817 8.463 1.00 78.81 156 THR A O 1
ATOM 1263 N N . LEU A 1 157 ? 4.296 -9.030 8.809 1.00 80.25 157 LEU A N 1
ATOM 1264 C CA . LEU A 1 157 ? 4.275 -8.507 10.175 1.00 80.25 157 LEU A CA 1
ATOM 1265 C C . LEU A 1 157 ? 3.760 -7.064 10.210 1.00 80.25 157 LEU A C 1
ATOM 1267 O O . LEU A 1 157 ? 2.954 -6.716 11.072 1.00 80.25 157 LEU A O 1
ATOM 1271 N N . ARG A 1 158 ? 4.209 -6.234 9.260 1.00 87.75 158 ARG A N 1
ATOM 1272 C CA . ARG A 1 158 ? 3.778 -4.844 9.102 1.00 87.75 158 ARG A CA 1
ATOM 1273 C C . ARG A 1 158 ? 2.276 -4.762 8.867 1.00 87.75 158 ARG A C 1
ATOM 1275 O O . ARG A 1 158 ? 1.596 -4.080 9.625 1.00 87.75 158 ARG A O 1
ATOM 1282 N N . LEU A 1 159 ? 1.762 -5.452 7.848 1.00 87.69 159 LEU A N 1
AT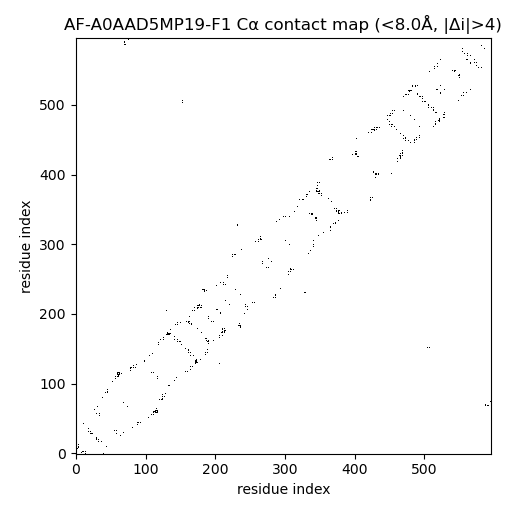OM 1283 C CA . LEU A 1 159 ? 0.348 -5.388 7.474 1.00 87.69 159 LEU A CA 1
ATOM 1284 C C . LEU A 1 159 ? -0.555 -5.927 8.580 1.00 87.69 159 LEU A C 1
ATOM 1286 O O . LEU A 1 159 ? -1.545 -5.278 8.904 1.00 87.69 159 LEU A O 1
ATOM 1290 N N . ALA A 1 160 ? -0.178 -7.037 9.223 1.00 88.50 160 ALA A N 1
ATOM 1291 C CA . ALA A 1 160 ? -0.902 -7.553 10.381 1.00 88.50 160 ALA A CA 1
ATOM 1292 C C . ALA A 1 160 ? -0.932 -6.529 11.527 1.00 88.50 160 ALA A C 1
ATOM 1294 O O . ALA A 1 160 ? -1.992 -6.247 12.071 1.00 88.50 160 ALA A O 1
ATOM 1295 N N . THR A 1 161 ? 0.210 -5.917 11.854 1.00 91.06 161 THR A N 1
ATOM 1296 C CA . THR A 1 161 ? 0.311 -4.910 12.925 1.00 91.06 161 THR A CA 1
ATOM 1297 C C . THR A 1 161 ? -0.535 -3.667 12.624 1.00 91.06 161 THR A C 1
ATOM 1299 O O . THR A 1 161 ? -1.295 -3.216 13.480 1.00 91.06 161 THR A O 1
ATOM 1302 N N . LEU A 1 162 ? -0.446 -3.133 11.400 1.00 93.69 162 LEU A N 1
ATOM 1303 C CA . LEU A 1 162 ? -1.227 -1.976 10.952 1.00 93.69 162 LEU A CA 1
ATOM 1304 C C . LEU A 1 162 ? -2.728 -2.272 10.996 1.00 93.69 162 LEU A C 1
ATOM 1306 O O . LEU A 1 162 ? -3.484 -1.520 11.608 1.00 93.69 162 LEU A O 1
ATOM 1310 N N . PHE A 1 163 ? -3.147 -3.391 10.402 1.00 93.81 163 PHE A N 1
ATOM 1311 C CA . PHE A 1 163 ? -4.539 -3.835 10.411 1.00 93.81 163 PHE A CA 1
ATOM 1312 C C . PHE A 1 163 ? -5.069 -3.972 11.841 1.00 93.81 163 PHE A C 1
ATOM 1314 O O . PHE A 1 163 ? -6.129 -3.434 12.165 1.00 93.81 163 PHE A O 1
ATOM 1321 N N . ASN A 1 164 ? -4.296 -4.620 12.716 1.00 92.94 164 ASN A N 1
ATOM 1322 C CA . ASN A 1 164 ? -4.674 -4.838 14.104 1.00 92.94 164 ASN A CA 1
ATOM 1323 C C . ASN A 1 164 ? -4.896 -3.527 14.864 1.00 92.94 164 ASN A C 1
ATOM 1325 O O . ASN A 1 164 ? -5.875 -3.405 15.597 1.00 92.94 164 ASN A O 1
ATOM 1329 N N . PHE A 1 165 ? -4.034 -2.524 14.671 1.00 93.69 165 PHE A N 1
ATOM 1330 C CA . PHE A 1 165 ? -4.208 -1.222 15.316 1.00 93.69 165 PHE A CA 1
ATOM 1331 C C . PHE A 1 165 ? -5.427 -0.458 14.807 1.00 93.69 165 PHE A C 1
ATOM 1333 O O . PHE A 1 165 ? -6.137 0.134 15.617 1.00 93.69 165 PHE A O 1
ATOM 1340 N N . VAL A 1 166 ? -5.712 -0.493 13.503 1.00 94.19 166 VAL A N 1
ATOM 1341 C CA . VAL A 1 166 ? -6.903 0.176 12.952 1.00 94.19 166 VAL A CA 1
ATOM 1342 C C . VAL A 1 166 ? -8.186 -0.495 13.449 1.00 94.19 166 VAL A C 1
ATOM 1344 O O . VAL A 1 166 ? -9.120 0.189 13.868 1.00 94.19 166 VAL A O 1
ATOM 1347 N N . VAL A 1 167 ? -8.224 -1.830 13.483 1.00 92.88 167 VAL A N 1
ATOM 1348 C CA . VAL A 1 167 ? -9.348 -2.579 14.065 1.00 92.88 167 VAL A CA 1
ATOM 1349 C C . VAL A 1 167 ? -9.489 -2.276 15.551 1.00 92.88 167 VAL A C 1
ATOM 1351 O O . VAL A 1 167 ? -10.596 -2.008 16.016 1.00 92.88 167 VAL A O 1
ATOM 1354 N N . PHE A 1 168 ? -8.392 -2.287 16.305 1.00 92.38 168 PHE A N 1
ATOM 1355 C CA . PHE A 1 168 ? -8.426 -1.977 17.727 1.00 92.38 168 PHE A CA 1
ATOM 1356 C C . PHE A 1 168 ? -8.953 -0.563 17.980 1.00 92.38 168 PHE A C 1
ATOM 1358 O O . PHE A 1 168 ? -9.876 -0.394 18.774 1.00 92.38 168 PHE A O 1
ATOM 1365 N N . PHE A 1 169 ? -8.465 0.431 17.235 1.00 92.19 169 PHE A N 1
ATOM 1366 C CA . PHE A 1 169 ? -8.976 1.797 17.298 1.00 92.19 169 PHE A CA 1
ATOM 1367 C C . PHE A 1 169 ? -10.482 1.859 17.015 1.00 92.19 169 PHE A C 1
ATOM 1369 O O . PHE A 1 169 ? -11.218 2.490 17.772 1.00 92.19 169 PHE A O 1
ATOM 1376 N N . SER A 1 170 ? -10.965 1.122 16.004 1.00 92.06 170 SER A N 1
ATOM 1377 C CA . SER A 1 170 ? -12.394 1.082 15.661 1.00 92.06 170 SER A CA 1
ATOM 1378 C C . SER A 1 170 ? -13.298 0.582 16.798 1.00 92.06 170 SER A C 1
ATOM 1380 O O . SER A 1 170 ? -14.485 0.890 16.841 1.00 92.06 170 SER A O 1
ATOM 1382 N N . LYS A 1 171 ? -12.744 -0.197 17.733 1.00 91.50 171 LYS A N 1
ATOM 1383 C CA . LYS A 1 171 ? -13.477 -0.751 18.877 1.00 91.50 171 LYS A CA 1
ATOM 1384 C C . LYS A 1 171 ? -13.545 0.193 20.071 1.00 91.50 171 LYS A C 1
ATOM 1386 O O . LYS A 1 171 ? -14.428 0.023 20.910 1.00 91.50 171 LYS A O 1
ATOM 1391 N N . ILE A 1 172 ? -12.604 1.125 20.172 1.00 91.44 172 ILE A N 1
ATOM 1392 C CA . ILE A 1 172 ? -12.414 1.951 21.369 1.00 91.44 172 ILE A CA 1
ATOM 1393 C C . ILE A 1 172 ? -12.708 3.434 21.136 1.00 91.44 172 ILE A C 1
ATOM 1395 O O . ILE A 1 172 ? -12.790 4.192 22.098 1.00 91.44 172 ILE A O 1
ATOM 1399 N N . VAL A 1 173 ? -12.880 3.871 19.886 1.00 92.00 173 VAL A N 1
ATOM 1400 C CA . VAL A 1 173 ? -13.242 5.254 19.552 1.00 92.00 173 VAL A CA 1
ATOM 1401 C C . VAL A 1 173 ? -14.756 5.464 19.589 1.00 92.00 173 VAL A C 1
ATOM 1403 O O . VAL A 1 173 ? -15.536 4.626 19.129 1.00 92.00 173 VAL A O 1
ATOM 1406 N N . LYS A 1 174 ? -15.192 6.608 20.120 1.00 91.25 174 LYS A N 1
ATOM 1407 C CA . LYS A 1 174 ? -16.582 7.066 20.032 1.00 91.25 174 LYS A CA 1
ATOM 1408 C C . LYS A 1 174 ? -16.918 7.375 18.578 1.00 91.25 174 LYS A C 1
ATOM 1410 O O . LYS A 1 174 ? -16.249 8.178 17.938 1.00 91.25 174 LYS A O 1
ATOM 1415 N N . SER A 1 175 ? -17.947 6.720 18.050 1.00 90.31 175 SER A N 1
ATOM 1416 C CA . SER A 1 175 ? -18.353 6.905 16.656 1.00 90.31 175 SER A CA 1
ATOM 1417 C C . SER A 1 175 ? -18.886 8.320 16.434 1.00 90.31 175 SER A C 1
ATOM 1419 O O . SER A 1 175 ? -19.799 8.759 17.131 1.00 90.31 175 SER A O 1
ATOM 1421 N N . SER A 1 176 ? -18.317 9.022 15.458 1.00 90.62 176 SER A N 1
ATOM 1422 C CA . SER A 1 176 ? -18.765 10.340 15.011 1.00 90.62 176 SER A CA 1
ATOM 1423 C C . SER A 1 176 ? -18.562 10.479 13.503 1.00 90.62 176 SER A C 1
ATOM 1425 O O . SER A 1 176 ? -17.794 9.725 12.892 1.00 90.62 176 SER A O 1
ATOM 1427 N N . ARG A 1 177 ? -19.219 11.481 12.907 1.00 89.00 177 ARG A N 1
ATOM 1428 C CA . ARG A 1 177 ? -19.081 11.809 11.482 1.00 89.00 177 ARG A CA 1
ATOM 1429 C C . ARG A 1 177 ? -17.618 12.053 11.105 1.00 89.00 177 ARG A C 1
ATOM 1431 O O . ARG A 1 177 ? -17.152 11.578 10.073 1.00 89.00 177 ARG A O 1
ATOM 1438 N N . GLU A 1 178 ? -16.887 12.765 11.951 1.00 88.56 178 GLU A N 1
ATOM 1439 C CA . GLU A 1 178 ? -15.494 13.134 11.726 1.00 88.56 178 GLU A CA 1
ATOM 1440 C C . GLU A 1 178 ? -14.566 11.914 11.814 1.00 88.56 178 GLU A C 1
ATOM 1442 O O . GLU A 1 178 ? -13.654 11.793 10.994 1.00 88.56 178 GLU A O 1
ATOM 1447 N N . VAL A 1 179 ? -14.824 10.974 12.740 1.00 90.56 179 VAL A N 1
ATOM 1448 C CA . VAL A 1 179 ? -14.074 9.705 12.817 1.00 90.56 179 VAL A CA 1
ATOM 1449 C C . VAL A 1 179 ? -14.292 8.915 11.533 1.00 90.56 179 VAL A C 1
ATOM 1451 O O . VAL A 1 179 ? -13.332 8.457 10.913 1.00 90.56 179 VAL A O 1
ATOM 1454 N N . ALA A 1 180 ? -15.551 8.785 11.105 1.00 89.62 180 ALA A N 1
ATOM 1455 C CA . ALA A 1 180 ? -15.909 8.054 9.896 1.00 89.62 180 ALA A CA 1
ATOM 1456 C C . ALA A 1 180 ? -15.292 8.670 8.631 1.00 89.62 180 ALA A C 1
ATOM 1458 O O . ALA A 1 180 ? -14.950 7.940 7.703 1.00 89.62 180 ALA A O 1
ATOM 1459 N N . ASN A 1 181 ? -15.106 9.992 8.601 1.00 87.19 181 ASN A N 1
ATOM 1460 C CA . ASN A 1 181 ? -14.447 10.678 7.492 1.00 87.19 181 ASN A CA 1
ATOM 1461 C C . ASN A 1 181 ? -12.916 10.521 7.512 1.00 87.19 181 ASN A C 1
ATOM 1463 O O . ASN A 1 181 ? -12.307 10.546 6.449 1.00 87.19 181 ASN A O 1
ATOM 1467 N N . LYS A 1 182 ? -12.285 10.330 8.681 1.00 88.44 182 LYS A N 1
ATOM 1468 C CA . LYS A 1 182 ? -10.821 10.160 8.805 1.00 88.44 182 LYS A CA 1
ATOM 1469 C C . LYS A 1 182 ? -10.337 8.711 8.783 1.00 88.44 182 LYS A C 1
ATOM 1471 O O . LYS A 1 182 ? -9.145 8.473 8.598 1.00 88.44 182 LYS A O 1
ATOM 1476 N N . ILE A 1 183 ? -11.225 7.734 8.972 1.00 91.62 183 ILE A N 1
ATOM 1477 C CA . ILE A 1 183 ? -10.832 6.318 9.034 1.00 91.62 183 ILE A CA 1
ATOM 1478 C C . ILE A 1 183 ? -10.215 5.821 7.714 1.00 91.62 183 ILE A C 1
ATOM 1480 O O . ILE A 1 183 ? -9.383 4.918 7.744 1.00 91.62 183 ILE A O 1
ATOM 1484 N N . GLY A 1 184 ? -10.549 6.443 6.576 1.00 90.94 184 GLY A N 1
ATOM 1485 C CA . GLY A 1 184 ? -9.980 6.095 5.271 1.00 90.94 184 GLY A CA 1
ATOM 1486 C C . GLY A 1 184 ? -8.475 6.334 5.168 1.00 90.94 184 GLY A C 1
ATOM 1487 O O . GLY A 1 184 ? -7.761 5.501 4.607 1.00 90.94 184 GLY A O 1
ATOM 1488 N N . TYR A 1 185 ? -7.963 7.395 5.796 1.00 92.31 185 TYR A N 1
ATOM 1489 C CA . TYR A 1 185 ? -6.525 7.635 5.901 1.00 92.31 185 TYR A CA 1
ATOM 1490 C C . TYR A 1 185 ? -5.823 6.507 6.669 1.00 92.31 185 TYR A C 1
ATOM 1492 O O . TYR A 1 185 ? -4.698 6.124 6.355 1.00 92.31 185 TYR A O 1
ATOM 1500 N N . MET A 1 186 ? -6.493 5.941 7.676 1.00 94.00 186 MET A N 1
ATOM 1501 C CA . MET A 1 186 ? -5.950 4.855 8.490 1.00 94.00 186 MET A CA 1
ATOM 1502 C C . MET A 1 186 ? -5.991 3.513 7.754 1.00 94.00 186 MET A C 1
ATOM 1504 O O . MET A 1 186 ? -5.018 2.762 7.808 1.00 94.00 186 MET A O 1
ATOM 1508 N N . THR A 1 187 ? -7.077 3.202 7.038 1.00 95.12 187 THR A N 1
ATOM 1509 C CA . THR A 1 187 ? -7.168 1.952 6.263 1.00 95.12 187 THR A CA 1
ATOM 1510 C C . THR A 1 187 ? -6.197 1.928 5.084 1.00 95.12 187 THR A C 1
ATOM 1512 O O . THR A 1 187 ? -5.661 0.864 4.762 1.00 95.12 187 THR A O 1
ATOM 1515 N N . ALA A 1 188 ? -5.862 3.101 4.531 1.00 93.44 188 ALA A N 1
ATOM 1516 C CA . ALA A 1 188 ? -4.888 3.248 3.453 1.00 93.44 188 ALA A CA 1
ATOM 1517 C C . ALA A 1 188 ? -3.478 2.752 3.823 1.00 93.44 188 ALA A C 1
ATOM 1519 O O . ALA A 1 188 ? -2.687 2.424 2.938 1.00 93.44 188 ALA A O 1
ATOM 1520 N N . PHE A 1 189 ? -3.148 2.634 5.116 1.00 92.19 189 PHE A N 1
ATOM 1521 C CA . PHE A 1 189 ? -1.866 2.065 5.547 1.00 92.19 189 PHE A CA 1
ATOM 1522 C C . PHE A 1 189 ? -1.701 0.584 5.184 1.00 92.19 189 PHE A C 1
ATOM 1524 O O . PHE A 1 189 ? -0.565 0.133 5.055 1.00 92.19 189 PHE A O 1
ATOM 1531 N N . PHE A 1 190 ? -2.793 -0.172 5.031 1.00 92.06 190 PHE A N 1
ATOM 1532 C CA . PHE A 1 190 ? -2.732 -1.597 4.688 1.00 92.06 190 PHE A CA 1
ATOM 1533 C C . PHE A 1 190 ? -3.463 -1.948 3.387 1.00 92.06 190 PHE A C 1
ATOM 1535 O O . PHE A 1 190 ? -3.026 -2.856 2.684 1.00 92.06 190 PHE A O 1
ATOM 1542 N N . SER A 1 191 ? -4.529 -1.231 3.019 1.00 92.44 191 SER A N 1
ATOM 1543 C CA . SER A 1 191 ? -5.359 -1.551 1.845 1.00 92.44 191 SER A CA 1
ATOM 1544 C C . SER A 1 191 ? -4.605 -1.446 0.518 1.00 92.44 191 SER A C 1
ATOM 1546 O O . SER A 1 191 ? -4.875 -2.200 -0.413 1.00 92.44 191 SER A O 1
ATOM 1548 N N . ARG A 1 192 ? -3.632 -0.530 0.442 1.00 86.62 192 ARG A N 1
ATOM 1549 C CA . ARG A 1 192 ? -2.825 -0.277 -0.759 1.00 86.62 192 ARG A CA 1
ATOM 1550 C C . ARG A 1 192 ? -1.886 -1.426 -1.097 1.00 86.62 192 ARG A C 1
ATOM 1552 O O . ARG A 1 192 ? -1.546 -1.600 -2.262 1.00 86.62 192 ARG A O 1
ATOM 1559 N N . GLU A 1 193 ? -1.454 -2.172 -0.086 1.00 85.38 193 GLU A N 1
ATOM 1560 C CA . GLU A 1 193 ? -0.602 -3.349 -0.259 1.00 85.38 193 GLU A CA 1
ATOM 1561 C C . GLU A 1 193 ? -1.426 -4.644 -0.275 1.00 85.38 193 GLU A C 1
ATOM 1563 O O . GLU A 1 193 ? -1.067 -5.576 -0.990 1.00 85.38 193 GLU A O 1
ATOM 1568 N N . ASP A 1 194 ? -2.533 -4.704 0.475 1.00 85.44 194 ASP A N 1
ATOM 1569 C CA . ASP A 1 194 ? -3.428 -5.860 0.520 1.00 85.44 194 ASP A CA 1
ATOM 1570 C C . ASP A 1 194 ? -4.908 -5.447 0.635 1.00 85.44 194 ASP A C 1
ATOM 1572 O O . ASP A 1 194 ? -5.448 -5.165 1.712 1.00 85.44 194 ASP A O 1
ATOM 1576 N N . GLN A 1 195 ? -5.601 -5.485 -0.505 1.00 89.38 195 GLN A N 1
ATOM 1577 C CA . GLN A 1 195 ? -7.024 -5.164 -0.613 1.00 89.38 195 GLN A CA 1
ATOM 1578 C C . GLN A 1 195 ? -7.928 -6.151 0.155 1.00 89.38 195 GLN A C 1
ATOM 1580 O O . GLN A 1 195 ? -9.057 -5.802 0.518 1.00 89.38 195 GLN A O 1
ATOM 1585 N N . SER A 1 196 ? -7.470 -7.380 0.426 1.00 90.38 196 SER A N 1
ATOM 1586 C CA . SER A 1 196 ? -8.262 -8.372 1.165 1.00 90.38 196 SER A CA 1
ATOM 1587 C C . SER A 1 196 ? -8.472 -7.952 2.623 1.00 90.38 196 SER A C 1
ATOM 1589 O O . SER A 1 196 ? -9.565 -8.132 3.168 1.00 90.38 196 SER A O 1
ATOM 1591 N N . LEU A 1 197 ? -7.475 -7.290 3.222 1.00 91.44 197 LEU A N 1
ATOM 1592 C CA . LEU A 1 197 ? -7.564 -6.727 4.567 1.00 91.44 197 LEU A CA 1
ATOM 1593 C C . LEU A 1 197 ? -8.587 -5.591 4.638 1.00 91.44 197 LEU A C 1
ATOM 1595 O O . LEU A 1 197 ? -9.326 -5.498 5.615 1.00 91.44 197 LEU A O 1
ATOM 1599 N N . PHE A 1 198 ? -8.699 -4.768 3.593 1.00 93.50 198 PHE A N 1
ATOM 1600 C CA . PHE A 1 198 ? -9.738 -3.737 3.511 1.00 93.50 198 PHE A CA 1
ATOM 1601 C C . PHE A 1 198 ? -11.140 -4.348 3.513 1.00 93.50 198 PHE A C 1
ATOM 1603 O O . PHE A 1 198 ? -11.991 -3.957 4.311 1.00 93.50 198 PHE A O 1
ATOM 1610 N N . ASN A 1 199 ? -11.365 -5.372 2.685 1.00 92.19 199 ASN A N 1
ATOM 1611 C CA . ASN A 1 199 ? -12.645 -6.081 2.661 1.00 92.19 199 ASN A CA 1
ATOM 1612 C C . ASN A 1 199 ? -12.945 -6.739 4.018 1.00 92.19 199 ASN A C 1
ATOM 1614 O O . ASN A 1 199 ? -14.072 -6.666 4.507 1.00 92.19 199 ASN A O 1
ATOM 1618 N N . ARG A 1 200 ? -11.931 -7.337 4.663 1.00 93.75 200 ARG A N 1
ATOM 1619 C CA . ARG A 1 200 ? -12.060 -7.892 6.015 1.00 93.75 200 ARG A CA 1
ATOM 1620 C C . ARG A 1 200 ? -12.480 -6.814 7.010 1.00 93.75 200 ARG A C 1
ATOM 1622 O O . ARG A 1 200 ? -13.448 -7.038 7.724 1.00 93.75 200 ARG A O 1
ATOM 1629 N N . PHE A 1 201 ? -11.801 -5.664 7.031 1.00 94.94 201 PHE A N 1
ATOM 1630 C CA . PHE A 1 201 ? -12.088 -4.546 7.937 1.00 94.94 201 PHE A CA 1
ATOM 1631 C C . PHE A 1 201 ? -13.542 -4.076 7.827 1.00 94.94 201 PHE A C 1
ATOM 1633 O O . PHE A 1 201 ? -14.223 -3.951 8.841 1.00 94.94 201 PHE A O 1
ATOM 1640 N N . VAL A 1 202 ? -14.025 -3.860 6.603 1.00 94.25 202 VAL A N 1
ATOM 1641 C CA . VAL A 1 202 ? -15.379 -3.356 6.317 1.00 94.25 202 VAL A CA 1
ATOM 1642 C C . VAL A 1 202 ? -16.476 -4.324 6.773 1.00 94.25 202 VAL A C 1
ATOM 1644 O O . VAL A 1 202 ? -17.564 -3.903 7.169 1.00 94.25 202 VAL A O 1
ATOM 1647 N N . ASN A 1 203 ? -16.184 -5.623 6.765 1.00 93.44 203 ASN A N 1
ATOM 1648 C CA . ASN A 1 203 ? -17.116 -6.665 7.188 1.00 93.44 203 ASN A CA 1
ATOM 1649 C C . ASN A 1 203 ? -17.116 -6.907 8.709 1.00 93.44 203 ASN A C 1
ATOM 1651 O O . ASN A 1 203 ? -17.905 -7.714 9.202 1.00 93.44 203 ASN A O 1
ATOM 1655 N N . MET A 1 204 ? -16.252 -6.235 9.478 1.00 91.56 204 MET A N 1
ATOM 1656 C CA . MET A 1 204 ? -16.233 -6.373 10.936 1.00 91.56 204 MET A CA 1
ATOM 1657 C C . MET A 1 204 ? -17.336 -5.538 11.583 1.00 91.56 204 MET A C 1
ATOM 1659 O O . MET A 1 204 ? -17.475 -4.348 11.304 1.00 91.56 204 MET A O 1
ATOM 1663 N N . LYS A 1 205 ? -18.057 -6.139 12.541 1.00 90.44 205 LYS A N 1
ATOM 1664 C CA . LYS A 1 205 ? -19.121 -5.462 13.303 1.00 90.44 205 LYS A CA 1
ATOM 1665 C C . LYS A 1 205 ? -18.645 -4.156 13.950 1.00 90.44 205 LYS A C 1
ATOM 1667 O O . LYS A 1 205 ? -19.356 -3.165 13.886 1.00 90.44 205 LYS A O 1
ATOM 1672 N N . SER A 1 206 ? -17.444 -4.137 14.537 1.00 87.25 206 SER A N 1
ATOM 1673 C CA . SER A 1 206 ? -16.886 -2.933 15.176 1.00 87.25 206 SER A CA 1
ATOM 1674 C C . SER A 1 206 ? -16.684 -1.787 14.186 1.00 87.25 206 SER A C 1
ATOM 1676 O O . SER A 1 206 ? -17.042 -0.650 14.474 1.00 87.25 206 SER A O 1
ATOM 1678 N N . SER A 1 207 ? -16.168 -2.092 12.997 1.00 91.88 207 SER A N 1
ATOM 1679 C CA . SER A 1 207 ? -15.941 -1.106 11.943 1.00 91.88 207 SER A CA 1
ATOM 1680 C C . SER A 1 207 ? -17.257 -0.575 11.377 1.00 91.88 207 SER A C 1
ATOM 1682 O O . SER A 1 207 ? -17.380 0.623 11.136 1.00 91.88 207 SER A O 1
ATOM 1684 N N . GLN A 1 208 ? -18.262 -1.440 11.203 1.00 93.00 208 GLN A N 1
ATOM 1685 C CA . GLN A 1 208 ? -19.572 -1.052 10.668 1.00 93.00 208 GLN A CA 1
ATOM 1686 C C . GLN A 1 208 ? -20.276 0.003 11.526 1.00 93.00 208 GLN A C 1
ATOM 1688 O O . GLN A 1 208 ? -20.880 0.912 10.962 1.00 93.00 208 GLN A O 1
ATOM 1693 N N . VAL A 1 209 ? -20.124 -0.049 12.855 1.00 90.94 209 VAL A N 1
ATOM 1694 C CA . VAL A 1 209 ? -20.678 0.968 13.771 1.00 90.94 209 VAL A CA 1
ATOM 1695 C C . VAL A 1 209 ? -20.140 2.365 13.441 1.00 90.94 209 VAL A C 1
ATOM 1697 O O . VAL A 1 209 ? -20.908 3.322 13.356 1.00 90.94 209 VAL A O 1
ATOM 1700 N N . ILE A 1 210 ? -18.834 2.488 13.179 1.00 91.75 210 ILE A N 1
ATOM 1701 C CA . ILE A 1 210 ? -18.227 3.764 12.773 1.00 91.75 210 ILE A CA 1
ATOM 1702 C C . ILE A 1 210 ? -18.706 4.164 11.381 1.00 91.75 210 ILE A C 1
ATOM 1704 O O . ILE A 1 210 ? -19.093 5.311 11.166 1.00 91.75 210 ILE A O 1
ATOM 1708 N N . LEU A 1 211 ? -18.699 3.232 10.428 1.00 92.50 211 LEU A N 1
ATOM 1709 C CA . LEU A 1 211 ? -19.040 3.519 9.034 1.00 92.50 211 LEU A CA 1
ATOM 1710 C C . LEU A 1 211 ? -20.500 3.987 8.876 1.00 92.50 211 LEU A C 1
ATOM 1712 O O . LEU A 1 211 ? -20.774 4.894 8.090 1.00 92.50 211 LEU A O 1
ATOM 1716 N N . GLN A 1 212 ? -21.426 3.446 9.665 1.00 91.12 212 GLN A N 1
ATOM 1717 C CA . GLN A 1 212 ? -22.837 3.844 9.652 1.00 91.12 212 GLN A CA 1
ATOM 1718 C C . GLN A 1 212 ? -23.115 5.174 10.371 1.00 91.12 212 GLN A C 1
ATOM 1720 O O . GLN A 1 212 ? -24.221 5.704 10.267 1.00 91.12 212 GLN A O 1
ATOM 1725 N N . SER A 1 213 ? -22.142 5.742 11.090 1.00 87.38 213 SER A N 1
ATOM 1726 C CA . SER A 1 213 ? -22.374 6.952 11.880 1.00 87.38 213 SER A CA 1
ATOM 1727 C C . SER A 1 213 ? -22.639 8.189 11.004 1.00 87.38 213 SER A C 1
ATOM 1729 O O . SER A 1 213 ? -21.853 8.535 10.114 1.00 87.38 213 SER A O 1
ATOM 1731 N N . ALA A 1 214 ? -23.774 8.848 11.279 1.00 81.44 214 ALA A N 1
ATOM 1732 C CA . ALA A 1 214 ? -24.174 10.167 10.773 1.00 81.44 214 ALA A CA 1
ATOM 1733 C C . ALA A 1 214 ? -23.936 10.391 9.261 1.00 81.44 214 ALA A C 1
ATOM 1735 O O . ALA A 1 214 ? -23.367 11.415 8.864 1.00 81.44 214 ALA A O 1
ATOM 1736 N N . PHE A 1 215 ? -24.347 9.424 8.431 1.00 88.62 215 PHE A N 1
ATOM 1737 C CA . PHE A 1 215 ? -24.174 9.466 6.977 1.00 88.62 215 PHE A CA 1
ATOM 1738 C C . PHE A 1 215 ? -25.325 10.204 6.275 1.00 88.62 215 PHE A C 1
ATOM 1740 O O . PHE A 1 215 ? -26.448 9.701 6.182 1.00 88.62 215 PHE A O 1
ATOM 1747 N N . GLU A 1 216 ? -25.005 11.374 5.726 1.00 91.38 216 GLU A N 1
ATOM 1748 C CA . GLU A 1 216 ? -25.870 12.139 4.827 1.00 91.38 216 GLU A CA 1
ATOM 1749 C C . GLU A 1 216 ? -25.132 12.385 3.501 1.00 91.38 216 GLU A C 1
ATOM 1751 O O . GLU A 1 216 ? -24.048 12.978 3.532 1.00 91.38 216 GLU A O 1
ATOM 1756 N N . PRO A 1 217 ? -25.660 11.931 2.345 1.00 90.62 217 PRO A N 1
ATOM 1757 C CA . PRO A 1 217 ? -24.960 12.010 1.063 1.00 90.62 217 PRO A CA 1
ATOM 1758 C C . PRO A 1 217 ? -24.463 13.412 0.703 1.00 90.62 217 PRO A C 1
ATOM 1760 O O . PRO A 1 217 ? -23.289 13.587 0.373 1.00 90.62 217 PRO A O 1
ATOM 1763 N N . LEU A 1 218 ? -25.327 14.423 0.831 1.00 90.94 218 LEU A N 1
ATOM 1764 C CA . LEU A 1 218 ? -24.988 15.805 0.491 1.00 90.94 218 LEU A CA 1
ATOM 1765 C C . LEU A 1 218 ? -23.867 16.363 1.378 1.00 90.94 218 LEU A C 1
ATOM 1767 O O . LEU A 1 218 ? -22.892 16.902 0.857 1.00 90.94 218 LEU A O 1
ATOM 1771 N N . ASP A 1 219 ? -23.970 16.182 2.697 1.00 90.25 219 ASP A N 1
ATOM 1772 C CA . ASP A 1 219 ? -22.970 16.654 3.663 1.00 90.25 219 ASP A CA 1
ATOM 1773 C C . ASP A 1 219 ? -21.592 16.047 3.386 1.00 90.25 219 ASP A C 1
ATOM 1775 O O . ASP A 1 219 ? -20.560 16.704 3.518 1.00 90.25 219 ASP A O 1
ATOM 1779 N N . VAL A 1 220 ? -21.563 14.771 3.004 1.00 87.75 220 VAL A N 1
ATOM 1780 C CA . VAL A 1 220 ? -20.319 14.038 2.783 1.00 87.75 220 VAL A CA 1
ATOM 1781 C C . VAL A 1 220 ? -19.674 14.408 1.443 1.00 87.75 220 VAL A C 1
ATOM 1783 O O . VAL A 1 220 ? -18.449 14.530 1.375 1.00 87.75 220 VAL A O 1
ATOM 1786 N N . VAL A 1 221 ? -20.474 14.664 0.402 1.00 89.69 221 VAL A N 1
ATOM 1787 C CA . VAL A 1 221 ? -19.980 15.239 -0.862 1.00 89.69 221 VAL A CA 1
ATOM 1788 C C . VAL A 1 221 ? -19.432 16.650 -0.632 1.00 89.69 221 VAL A C 1
ATOM 1790 O O . VAL A 1 221 ? -18.326 16.955 -1.075 1.00 89.69 221 VAL A O 1
ATOM 1793 N N . GLN A 1 222 ? -20.138 17.496 0.125 1.00 90.12 222 GLN A N 1
ATOM 1794 C CA . GLN A 1 222 ? -19.649 18.832 0.485 1.00 90.12 222 GLN A CA 1
ATOM 1795 C C . GLN A 1 222 ? -18.354 18.768 1.302 1.00 90.12 222 GLN A C 1
ATOM 1797 O O . GLN A 1 222 ? -17.416 19.513 1.018 1.00 90.12 222 GLN A O 1
ATOM 1802 N N . PHE A 1 223 ? -18.261 17.842 2.260 1.00 89.75 223 PHE A N 1
ATOM 1803 C CA . PHE A 1 223 ? -17.036 17.607 3.020 1.00 89.75 223 PHE A CA 1
ATOM 1804 C C . PHE A 1 223 ? -15.858 17.267 2.098 1.00 89.75 223 PHE A C 1
ATOM 1806 O O . PHE A 1 223 ? -14.778 17.835 2.269 1.00 89.75 223 PHE A O 1
ATOM 1813 N N . ALA A 1 224 ? -16.061 16.383 1.114 1.00 88.50 224 ALA A N 1
ATOM 1814 C CA . ALA A 1 224 ? -15.025 15.988 0.161 1.00 88.50 224 ALA A CA 1
ATOM 1815 C C . ALA A 1 224 ? -14.507 17.181 -0.656 1.00 88.50 224 ALA A C 1
ATOM 1817 O O . ALA A 1 224 ? -13.297 17.358 -0.797 1.00 88.50 224 ALA A O 1
ATOM 1818 N N . LEU A 1 225 ? -15.429 18.021 -1.136 1.00 88.56 225 LEU A N 1
ATOM 1819 C CA . LEU A 1 225 ? -15.126 19.213 -1.927 1.00 88.56 225 LEU A CA 1
ATOM 1820 C C . LEU A 1 225 ? -14.414 20.302 -1.109 1.00 88.56 225 LEU A C 1
ATOM 1822 O O . LEU A 1 225 ? -13.537 20.984 -1.629 1.00 88.56 225 LEU A O 1
ATOM 1826 N N . GLN A 1 226 ? -14.762 20.462 0.171 1.00 88.25 226 GLN A N 1
ATOM 1827 C CA . GLN A 1 226 ? -14.182 21.492 1.042 1.00 88.25 226 GLN A CA 1
ATOM 1828 C C . GLN A 1 226 ? -12.807 21.109 1.608 1.00 88.25 226 GLN A C 1
ATOM 1830 O O . GLN A 1 226 ? -11.953 21.976 1.779 1.00 88.25 226 GLN A O 1
ATOM 1835 N N . ASN A 1 227 ? -12.580 19.827 1.918 1.00 82.19 227 ASN A N 1
ATOM 1836 C CA . ASN A 1 227 ? -11.402 19.388 2.681 1.00 82.19 227 ASN A CA 1
ATOM 1837 C C . ASN A 1 227 ? -10.238 18.874 1.822 1.00 82.19 227 ASN A C 1
ATOM 1839 O O . ASN A 1 227 ? -9.228 18.465 2.392 1.00 82.19 227 ASN A O 1
ATOM 1843 N N . ARG A 1 228 ? -10.351 18.902 0.483 1.00 75.44 228 ARG A N 1
ATOM 1844 C CA . ARG A 1 228 ? -9.295 18.476 -0.462 1.00 75.44 228 ARG A CA 1
ATOM 1845 C C . ARG A 1 228 ? -8.660 17.140 -0.063 1.00 75.44 228 ARG A C 1
ATOM 1847 O O . ARG A 1 228 ? -7.470 17.057 0.245 1.00 75.44 228 ARG A O 1
ATOM 1854 N N . VAL A 1 229 ? -9.485 16.097 -0.022 1.00 79.69 229 VAL A N 1
ATOM 1855 C CA . VAL A 1 229 ? -9.055 14.759 0.396 1.00 79.69 229 VAL A CA 1
ATOM 1856 C C . VAL A 1 229 ? -7.962 14.238 -0.542 1.00 79.69 229 VAL A C 1
ATOM 1858 O O . VAL A 1 229 ? -8.143 14.175 -1.755 1.00 79.69 229 VAL A O 1
ATOM 1861 N N . ASP A 1 230 ? -6.830 13.827 0.028 1.00 82.31 230 ASP A N 1
ATOM 1862 C CA . ASP A 1 230 ? -5.747 13.183 -0.716 1.00 82.31 230 ASP A CA 1
ATOM 1863 C C . ASP A 1 230 ? -6.092 11.704 -0.956 1.00 82.31 230 ASP A C 1
ATOM 1865 O O . ASP A 1 230 ? -5.712 10.815 -0.189 1.00 82.31 230 ASP A O 1
ATOM 1869 N N . PHE A 1 231 ? -6.827 11.437 -2.037 1.00 82.94 231 PHE A N 1
ATOM 1870 C CA . PHE A 1 231 ? -7.269 10.093 -2.426 1.00 82.94 231 PHE A CA 1
ATOM 1871 C C . PHE A 1 231 ? -6.129 9.115 -2.746 1.00 82.94 231 PHE A C 1
ATOM 1873 O O . PHE A 1 231 ? -6.378 7.918 -2.915 1.00 82.94 231 PHE A O 1
ATOM 1880 N N . GLU A 1 232 ? -4.875 9.569 -2.818 1.00 77.44 232 GLU A N 1
ATOM 1881 C CA . GLU A 1 232 ? -3.717 8.676 -2.922 1.00 77.44 232 GLU A CA 1
ATOM 1882 C C . GLU A 1 232 ? -3.367 8.062 -1.570 1.00 77.44 232 GLU A C 1
ATOM 1884 O O . GLU A 1 232 ? -2.985 6.891 -1.479 1.00 77.44 232 GLU A O 1
ATOM 1889 N N . LYS A 1 233 ? -3.536 8.847 -0.505 1.00 83.88 233 LYS A N 1
ATOM 1890 C CA . LYS A 1 233 ? -3.222 8.465 0.874 1.00 83.88 233 LYS A CA 1
ATOM 1891 C C . LYS A 1 233 ? -4.451 8.074 1.684 1.00 83.88 233 LYS A C 1
ATOM 1893 O O . LYS A 1 233 ? -4.299 7.730 2.849 1.00 83.88 233 LYS A O 1
ATOM 1898 N N . ASP A 1 234 ? -5.633 8.108 1.078 1.00 89.44 234 ASP A N 1
ATOM 1899 C CA . ASP A 1 234 ? -6.898 7.921 1.780 1.00 89.44 234 ASP A CA 1
ATOM 1900 C C . ASP A 1 234 ? -7.861 7.012 0.992 1.00 89.44 234 ASP A C 1
ATOM 1902 O O . ASP A 1 234 ? -8.067 7.196 -0.210 1.00 89.44 234 ASP A O 1
ATOM 1906 N N . ASP A 1 235 ? -8.457 6.023 1.665 1.00 91.62 235 ASP A N 1
ATOM 1907 C CA . ASP A 1 235 ? -9.510 5.159 1.106 1.00 91.62 235 ASP A CA 1
ATOM 1908 C C . ASP A 1 235 ? -10.914 5.788 1.166 1.00 91.62 235 ASP A C 1
ATOM 1910 O O . ASP A 1 235 ? -11.912 5.102 0.926 1.00 91.62 235 ASP A O 1
ATOM 1914 N N . PHE A 1 236 ? -11.011 7.081 1.486 1.00 92.00 236 PHE A N 1
ATOM 1915 C CA . PHE A 1 236 ? -12.251 7.831 1.667 1.00 92.00 236 PHE A CA 1
ATOM 1916 C C . PHE A 1 236 ? -13.297 7.516 0.593 1.00 92.00 236 PHE A C 1
ATOM 1918 O O . PHE A 1 236 ? -14.384 7.068 0.939 1.00 92.00 236 PHE A O 1
ATOM 1925 N N . ALA A 1 237 ? -12.961 7.640 -0.699 1.00 91.12 237 ALA A N 1
ATOM 1926 C CA . ALA A 1 237 ? -13.885 7.365 -1.809 1.00 91.12 237 ALA A CA 1
ATOM 1927 C C . ALA A 1 237 ? -14.495 5.951 -1.762 1.00 91.12 237 ALA A C 1
ATOM 1929 O O . ALA A 1 237 ? -15.703 5.785 -1.928 1.00 91.12 237 ALA A O 1
ATOM 1930 N N . ALA A 1 238 ? -13.680 4.923 -1.505 1.00 91.75 238 ALA A N 1
ATOM 1931 C CA . ALA A 1 238 ? -14.162 3.547 -1.411 1.00 91.75 238 ALA A CA 1
ATOM 1932 C C . ALA A 1 238 ? -15.054 3.356 -0.176 1.00 91.75 238 ALA A C 1
ATOM 1934 O O . ALA A 1 238 ? -16.105 2.714 -0.252 1.00 91.75 238 ALA A O 1
ATOM 1935 N N . LEU A 1 239 ? -14.661 3.949 0.954 1.00 93.06 239 LEU A N 1
ATOM 1936 C CA . LEU A 1 239 ? -15.454 3.913 2.176 1.00 93.06 239 LEU A CA 1
ATOM 1937 C C . LEU A 1 239 ? -16.773 4.669 2.034 1.00 93.06 239 LEU A C 1
ATOM 1939 O O . LEU A 1 239 ? -17.763 4.209 2.586 1.00 93.06 239 LEU A O 1
ATOM 1943 N N . LEU A 1 240 ? -16.842 5.761 1.270 1.00 92.88 240 LEU A N 1
ATOM 1944 C CA . LEU A 1 240 ? -18.098 6.473 1.025 1.00 92.88 240 LEU A CA 1
ATOM 1945 C C . LEU A 1 240 ? -19.172 5.559 0.446 1.00 92.88 240 LEU A C 1
ATOM 1947 O O . LEU A 1 240 ? -20.288 5.521 0.960 1.00 92.88 240 LEU A O 1
ATOM 1951 N N . TRP A 1 241 ? -18.823 4.768 -0.566 1.00 93.56 241 TRP A N 1
ATOM 1952 C CA . TRP A 1 241 ? -19.762 3.828 -1.174 1.00 93.56 241 TRP A CA 1
ATOM 1953 C C . TRP A 1 241 ? -20.146 2.683 -0.249 1.00 93.56 241 TRP A C 1
ATOM 1955 O O . TRP A 1 241 ? -21.297 2.249 -0.244 1.00 93.56 241 TRP A O 1
ATOM 1965 N N . ILE A 1 242 ? -19.210 2.225 0.580 1.00 92.94 242 ILE A N 1
ATOM 1966 C CA . ILE A 1 242 ? -19.499 1.249 1.631 1.00 92.94 242 ILE A CA 1
ATOM 1967 C C . ILE A 1 242 ? -20.496 1.825 2.639 1.00 92.94 242 ILE A C 1
ATOM 1969 O O . ILE A 1 242 ? -21.462 1.153 2.987 1.00 92.94 242 ILE A O 1
ATOM 1973 N N . ARG A 1 243 ? -20.297 3.067 3.086 1.00 93.31 243 ARG A N 1
ATOM 1974 C CA . ARG A 1 243 ? -21.193 3.750 4.029 1.00 93.31 243 ARG A CA 1
ATOM 1975 C C . ARG A 1 243 ? -22.579 3.956 3.424 1.00 93.31 243 ARG A C 1
ATOM 1977 O O . ARG A 1 243 ? -23.571 3.639 4.077 1.00 93.31 243 ARG A O 1
ATOM 1984 N N . ALA A 1 244 ? -22.649 4.395 2.169 1.00 93.19 244 ALA A N 1
ATOM 1985 C CA . ALA A 1 244 ? -23.906 4.540 1.439 1.00 93.19 244 ALA A CA 1
ATOM 1986 C C . ALA A 1 244 ? -24.655 3.202 1.333 1.00 93.19 244 ALA A C 1
ATOM 1988 O O . ALA A 1 244 ? -25.857 3.143 1.577 1.00 93.19 244 ALA A O 1
ATOM 1989 N N . ASN A 1 245 ? -23.938 2.109 1.060 1.00 92.81 245 ASN A N 1
ATOM 1990 C CA . ASN A 1 245 ? -24.514 0.767 1.022 1.00 92.81 245 ASN A CA 1
ATOM 1991 C C . ASN A 1 245 ? -25.007 0.299 2.403 1.00 92.81 245 ASN A C 1
ATOM 1993 O O . ASN A 1 245 ? -26.124 -0.190 2.528 1.00 92.81 245 ASN A O 1
ATOM 1997 N N . LEU A 1 246 ? -24.206 0.491 3.456 1.00 92.62 246 LEU A N 1
ATOM 1998 C CA . LEU A 1 246 ? -24.554 0.110 4.832 1.00 92.62 246 LEU A CA 1
ATOM 1999 C C . LEU A 1 246 ? -25.738 0.897 5.411 1.00 92.62 246 LEU A C 1
ATOM 2001 O O . LEU A 1 246 ? -26.312 0.464 6.410 1.00 92.62 246 LEU A O 1
ATOM 2005 N N . THR A 1 247 ? -26.067 2.049 4.827 1.00 92.81 247 THR A N 1
ATOM 2006 C CA . THR A 1 247 ? -27.161 2.935 5.257 1.00 92.81 247 THR A CA 1
ATOM 2007 C C . THR A 1 247 ? -28.340 2.953 4.285 1.00 92.81 247 THR A C 1
ATOM 2009 O O . THR A 1 247 ? -29.310 3.661 4.529 1.00 92.81 247 THR A O 1
ATOM 2012 N N . GLY A 1 248 ? -28.284 2.176 3.196 1.00 92.12 248 GLY A N 1
ATOM 2013 C CA . GLY A 1 248 ? -29.347 2.120 2.188 1.00 92.12 248 GLY A CA 1
ATOM 2014 C C . GLY A 1 248 ? -29.494 3.388 1.336 1.00 92.12 248 GLY A C 1
ATOM 2015 O O . GLY A 1 248 ? -30.498 3.534 0.651 1.00 92.12 248 GLY A O 1
ATOM 2016 N N . LYS A 1 249 ? -28.510 4.297 1.347 1.00 93.31 249 LYS A N 1
ATOM 2017 C CA . LYS A 1 249 ? -28.529 5.591 0.630 1.00 93.31 249 LYS A CA 1
ATOM 2018 C C . LYS A 1 249 ? -27.660 5.599 -0.634 1.00 93.31 249 LYS A C 1
ATOM 2020 O O . LYS A 1 249 ? -27.128 6.631 -1.039 1.00 93.31 249 LYS A O 1
ATOM 2025 N N . LYS A 1 250 ? -27.443 4.432 -1.239 1.00 91.19 250 LYS A N 1
ATOM 2026 C CA . LYS A 1 250 ? -26.542 4.269 -2.388 1.00 91.19 250 LYS A CA 1
ATOM 2027 C C . LYS A 1 250 ? -27.017 5.036 -3.624 1.00 91.19 250 LYS A C 1
ATOM 2029 O O . LYS A 1 250 ? -26.229 5.779 -4.206 1.00 91.19 250 LYS A O 1
ATOM 2034 N N . ASP A 1 251 ? -28.295 4.902 -3.967 1.00 89.81 251 ASP A N 1
ATOM 2035 C CA . ASP A 1 251 ? -28.887 5.573 -5.129 1.00 89.81 251 ASP A CA 1
ATOM 2036 C C . ASP A 1 251 ? -28.966 7.090 -4.925 1.00 89.81 251 ASP A C 1
ATOM 2038 O O . ASP A 1 251 ? -28.647 7.859 -5.829 1.00 89.81 251 ASP A O 1
ATOM 2042 N N . GLU A 1 252 ? -29.298 7.528 -3.707 1.00 92.06 252 GLU A N 1
ATOM 2043 C CA . GLU A 1 252 ? -29.286 8.943 -3.324 1.00 92.06 252 GLU A CA 1
ATOM 2044 C C . GLU A 1 252 ? -27.880 9.545 -3.466 1.00 92.06 252 GLU A C 1
ATOM 2046 O O . GLU A 1 252 ? -27.712 10.600 -4.074 1.00 92.06 252 GLU A O 1
ATOM 2051 N N . MET A 1 253 ? -26.849 8.847 -2.975 1.00 92.25 253 MET A N 1
ATOM 2052 C CA . MET A 1 253 ? -25.453 9.271 -3.111 1.00 92.25 253 MET A CA 1
ATOM 2053 C C . MET A 1 253 ? -25.025 9.390 -4.572 1.00 92.25 253 MET A C 1
ATOM 2055 O O . MET A 1 253 ? -24.384 10.373 -4.947 1.00 92.25 253 MET A O 1
ATOM 2059 N N . LYS A 1 254 ? -25.414 8.423 -5.408 1.00 90.25 254 LYS A N 1
ATOM 2060 C CA . LYS A 1 254 ? -25.155 8.469 -6.847 1.00 90.25 254 LYS A CA 1
ATOM 2061 C C . LYS A 1 254 ? -25.821 9.686 -7.494 1.00 90.25 254 LYS A C 1
ATOM 2063 O O . LYS A 1 254 ? -25.128 10.463 -8.145 1.00 90.25 254 LYS A O 1
ATOM 2068 N N . ALA A 1 255 ? -27.111 9.903 -7.242 1.00 89.44 255 ALA A N 1
ATOM 2069 C CA . ALA A 1 255 ? -27.853 11.035 -7.793 1.00 89.44 255 ALA A CA 1
ATOM 2070 C C . ALA A 1 255 ? -27.266 12.393 -7.364 1.00 89.44 255 ALA A C 1
ATOM 2072 O O . ALA A 1 255 ? -27.176 13.312 -8.177 1.00 89.44 255 ALA A O 1
ATOM 2073 N N . VAL A 1 256 ? -26.825 12.523 -6.106 1.00 92.56 256 VAL A N 1
ATOM 2074 C CA . VAL A 1 256 ? -26.169 13.743 -5.608 1.00 92.56 256 VAL A CA 1
ATOM 2075 C C . VAL A 1 256 ? -24.843 13.991 -6.328 1.00 92.56 256 VAL A C 1
ATOM 2077 O O . VAL A 1 256 ? -24.610 15.111 -6.778 1.00 92.56 256 VAL A O 1
ATOM 2080 N N . ILE A 1 257 ? -23.983 12.975 -6.471 1.00 91.94 257 ILE A N 1
ATOM 2081 C CA . ILE A 1 257 ? -22.700 13.119 -7.179 1.00 91.94 257 ILE A CA 1
ATOM 2082 C C . ILE A 1 257 ? -22.933 13.501 -8.640 1.00 91.94 257 ILE A C 1
ATOM 2084 O O . ILE A 1 257 ? -22.311 14.446 -9.118 1.00 91.94 257 ILE A O 1
ATOM 2088 N N . GLU A 1 258 ? -23.824 12.794 -9.338 1.00 89.44 258 GLU A N 1
ATOM 2089 C CA . GLU A 1 258 ? -24.121 13.042 -10.752 1.00 89.44 258 GLU A CA 1
ATOM 2090 C C . GLU A 1 258 ? -24.681 14.446 -10.972 1.00 89.44 258 GLU A C 1
ATOM 2092 O O . GLU A 1 258 ? -24.231 15.145 -11.878 1.00 89.44 258 GLU A O 1
ATOM 2097 N N . LYS A 1 259 ? -25.601 14.894 -10.110 1.00 90.12 259 LYS A N 1
ATOM 2098 C CA . LYS A 1 259 ? -26.158 16.246 -10.172 1.00 90.12 259 LYS A CA 1
ATOM 2099 C C . LYS A 1 259 ? -25.084 17.311 -9.959 1.00 90.12 259 LYS A C 1
ATOM 2101 O O . LYS A 1 259 ? -24.949 18.204 -10.783 1.00 90.12 259 LYS A O 1
ATOM 2106 N N . VAL A 1 260 ? -24.294 17.199 -8.888 1.00 91.12 260 VAL A N 1
ATOM 2107 C CA . VAL A 1 260 ? -23.238 18.181 -8.591 1.00 91.12 260 VAL A CA 1
ATOM 2108 C C . VAL A 1 260 ? -22.178 18.189 -9.695 1.00 91.12 260 VAL A C 1
ATOM 2110 O O . VAL A 1 260 ? -21.687 19.250 -10.064 1.00 91.12 260 VAL A O 1
ATOM 2113 N N . LEU A 1 261 ? -21.835 17.026 -10.252 1.00 90.38 261 LEU A N 1
ATOM 2114 C CA . LEU A 1 261 ? -20.902 16.922 -11.370 1.00 90.38 261 LEU A CA 1
ATOM 2115 C C . LEU A 1 261 ? -21.459 17.591 -12.635 1.00 90.38 261 LEU A C 1
ATOM 2117 O O . LEU A 1 261 ? -20.737 18.348 -13.280 1.00 90.38 261 LEU A O 1
ATOM 2121 N N . ALA A 1 262 ? -22.732 17.352 -12.964 1.00 88.25 262 ALA A N 1
ATOM 2122 C CA . ALA A 1 262 ? -23.401 17.985 -14.096 1.00 88.25 262 ALA A CA 1
ATOM 2123 C C . ALA A 1 262 ? -23.459 19.508 -13.938 1.00 88.25 262 ALA A C 1
ATOM 2125 O O . ALA A 1 262 ? -23.072 20.211 -14.863 1.00 88.25 262 ALA A O 1
ATOM 2126 N N . ASP A 1 263 ? -23.854 20.008 -12.763 1.00 87.50 263 ASP A N 1
ATOM 2127 C CA . ASP A 1 263 ? -23.920 21.444 -12.474 1.00 87.50 263 ASP A CA 1
ATOM 2128 C C . ASP A 1 263 ? -22.540 22.102 -12.674 1.00 87.50 263 ASP A C 1
ATOM 2130 O O . ASP A 1 263 ? -22.425 23.104 -13.376 1.00 87.50 263 ASP A O 1
ATOM 2134 N N . ARG A 1 264 ? -21.463 21.487 -12.163 1.00 87.06 264 ARG A N 1
ATOM 2135 C CA . ARG A 1 264 ? -20.086 22.003 -12.307 1.00 87.06 264 ARG A CA 1
ATOM 2136 C C . ARG A 1 264 ? -19.560 21.989 -13.738 1.00 87.06 264 ARG A C 1
ATOM 2138 O O . ARG A 1 264 ? -18.799 22.876 -14.108 1.00 87.06 264 ARG A O 1
ATOM 2145 N N . LEU A 1 265 ? -19.923 20.979 -14.525 1.00 85.75 265 LEU A N 1
ATOM 2146 C CA . LEU A 1 265 ? -19.522 20.879 -15.930 1.00 85.75 265 LEU A CA 1
ATOM 2147 C C . LEU A 1 265 ? -20.387 21.775 -16.839 1.00 85.75 265 LEU A C 1
ATOM 2149 O O . LEU A 1 265 ? -19.917 22.230 -17.882 1.00 85.75 265 LEU A O 1
ATOM 2153 N N . ALA A 1 266 ? -21.636 22.047 -16.450 1.00 78.25 266 ALA A N 1
ATOM 2154 C CA . ALA A 1 266 ? -22.580 22.878 -17.194 1.00 78.25 266 ALA A CA 1
ATOM 2155 C C . ALA A 1 266 ? -22.397 24.385 -16.939 1.00 78.25 266 ALA A C 1
ATOM 2157 O O . ALA A 1 266 ? -22.508 25.166 -17.881 1.00 78.25 266 ALA A O 1
ATOM 2158 N N . GLU A 1 267 ? -22.076 24.800 -15.705 1.00 68.62 267 GLU A N 1
ATOM 2159 C CA . GLU A 1 267 ? -21.832 26.210 -15.335 1.00 68.62 267 GLU A CA 1
ATOM 2160 C C . GLU A 1 267 ? -20.775 26.892 -16.231 1.00 68.62 267 GLU A C 1
ATOM 2162 O O . GLU A 1 267 ? -20.851 28.096 -16.461 1.00 68.62 267 GLU A O 1
ATOM 2167 N N . GLU A 1 268 ? -19.850 26.122 -16.811 1.00 58.28 268 GLU A N 1
ATOM 2168 C CA . GLU A 1 268 ? -18.698 26.618 -17.579 1.00 58.28 268 GLU A CA 1
ATOM 2169 C C . GLU A 1 268 ? -18.802 26.372 -19.101 1.00 58.28 268 GLU A C 1
ATOM 2171 O O . GLU A 1 268 ? -17.990 26.883 -19.864 1.00 58.28 268 GLU A O 1
ATOM 2176 N N . THR A 1 269 ? -19.816 25.642 -19.595 1.00 52.06 269 THR A N 1
ATOM 2177 C CA . THR A 1 269 ? -20.003 25.420 -21.054 1.00 52.06 269 THR A CA 1
ATOM 2178 C C . THR A 1 269 ? -20.667 26.597 -21.781 1.00 52.06 269 THR A C 1
ATOM 2180 O O . THR A 1 269 ? -20.707 26.611 -23.010 1.00 52.06 269 THR A O 1
ATOM 2183 N N . ASN A 1 270 ? -21.144 27.604 -21.041 1.00 48.91 270 ASN A N 1
ATOM 2184 C CA . ASN A 1 270 ? -21.660 28.863 -21.593 1.00 48.91 270 ASN A CA 1
ATOM 2185 C C . ASN A 1 270 ? -20.568 29.940 -21.786 1.00 48.91 270 ASN A C 1
ATOM 2187 O O . ASN A 1 270 ? -20.851 30.992 -22.360 1.00 48.91 270 ASN A O 1
ATOM 2191 N N . GLY A 1 271 ? -19.337 29.684 -21.329 1.00 46.09 271 GLY A N 1
ATOM 2192 C CA . GLY A 1 271 ? -18.128 30.439 -21.667 1.00 46.09 271 GLY A CA 1
ATOM 2193 C C . GLY A 1 271 ? -17.243 29.621 -22.609 1.00 46.09 271 GLY A C 1
ATOM 2194 O O . GLY A 1 271 ? -17.366 28.399 -22.684 1.00 46.09 271 GLY A O 1
ATOM 2195 N N . SER A 1 272 ? -16.361 30.269 -23.372 1.00 48.22 272 SER A N 1
ATOM 2196 C CA . SER A 1 272 ? -15.337 29.551 -24.137 1.00 48.22 272 SER A CA 1
ATOM 2197 C C . SER A 1 272 ? -14.561 28.636 -23.189 1.00 48.22 272 SER A C 1
ATOM 2199 O O . SER A 1 272 ? -14.032 29.111 -22.189 1.00 48.22 272 SER A O 1
ATOM 2201 N N . ILE A 1 273 ? -14.465 27.348 -23.534 1.00 50.16 273 ILE A N 1
ATOM 2202 C CA . ILE A 1 273 ? -13.795 26.260 -22.789 1.00 50.16 273 ILE A CA 1
ATOM 2203 C C . ILE A 1 273 ? -12.322 26.581 -22.431 1.00 50.16 273 ILE A C 1
ATOM 2205 O O . ILE A 1 273 ? -11.673 25.822 -21.725 1.00 50.16 273 ILE A O 1
ATOM 2209 N N . GLU A 1 274 ? -11.781 27.708 -22.884 1.00 52.19 274 GLU A N 1
ATOM 2210 C CA . GLU A 1 274 ? -10.370 28.066 -22.817 1.00 52.19 274 GLU A CA 1
ATOM 2211 C C . GLU A 1 274 ? -9.807 28.245 -21.393 1.00 52.19 274 GLU A C 1
ATOM 2213 O O . GLU A 1 274 ? -8.609 28.033 -21.238 1.00 52.19 274 GLU A O 1
ATOM 2218 N N . GLU A 1 275 ? -10.596 28.495 -20.333 1.00 59.69 275 GLU A N 1
ATOM 2219 C CA . GLU A 1 275 ? -10.044 28.606 -18.963 1.00 59.69 275 GLU A CA 1
ATOM 2220 C C . GLU A 1 275 ? -10.981 28.095 -17.842 1.00 59.69 275 GLU A C 1
ATOM 2222 O O . GLU A 1 275 ? -11.605 28.876 -17.126 1.00 59.69 275 GLU A O 1
ATOM 2227 N N . LEU A 1 276 ? -11.034 26.774 -17.603 1.00 69.94 276 LEU A N 1
ATOM 2228 C CA . LEU A 1 276 ? -11.629 26.245 -16.362 1.00 69.94 276 LEU A CA 1
ATOM 2229 C C . LEU A 1 276 ? -10.831 26.719 -15.135 1.00 69.94 276 LEU A C 1
ATOM 2231 O O . LEU A 1 276 ? -9.620 26.496 -15.036 1.00 69.94 276 LEU A O 1
ATOM 2235 N N . SER A 1 277 ? -11.515 27.301 -14.146 1.00 76.56 277 SER A N 1
ATOM 2236 C CA . SER A 1 277 ? -10.867 27.707 -12.893 1.00 76.56 277 SER A CA 1
ATOM 2237 C C . SER A 1 277 ? -10.272 26.507 -12.136 1.00 76.56 277 SER A C 1
ATOM 2239 O O . SER A 1 277 ? -10.837 25.410 -12.109 1.00 76.56 277 SER A O 1
ATOM 2241 N N . CYS A 1 278 ? -9.145 26.711 -11.440 1.00 77.38 278 CYS A N 1
ATOM 2242 C CA . CYS A 1 278 ? -8.490 25.650 -10.656 1.00 77.38 278 CYS A CA 1
ATOM 2243 C C . CYS A 1 278 ? -9.434 24.994 -9.629 1.00 77.38 278 CYS A C 1
ATOM 2245 O O . CYS A 1 278 ? -9.342 23.795 -9.385 1.00 77.38 278 CYS A O 1
ATOM 2247 N N . SER A 1 279 ? -10.355 25.760 -9.038 1.00 80.19 279 SER A N 1
ATOM 2248 C CA . SER A 1 279 ? -11.348 25.244 -8.090 1.00 80.19 279 SER A CA 1
ATOM 2249 C C . SER A 1 279 ? -12.363 24.305 -8.736 1.00 80.19 279 SER A C 1
ATOM 2251 O O . SER A 1 279 ? -12.770 23.332 -8.104 1.00 80.19 279 SER A O 1
ATOM 2253 N N . VAL A 1 280 ? -12.767 24.573 -9.982 1.00 82.75 280 VAL A N 1
ATOM 2254 C CA . VAL A 1 280 ? -13.677 23.692 -10.726 1.00 82.75 280 VAL A CA 1
ATOM 2255 C C . VAL A 1 280 ? -12.956 22.401 -11.091 1.00 82.75 280 VAL A C 1
ATOM 2257 O O . VAL A 1 280 ? -13.493 21.324 -10.857 1.00 82.75 280 VAL A O 1
ATOM 2260 N N . ILE A 1 281 ? -11.710 22.497 -11.557 1.00 83.62 281 ILE A N 1
ATOM 2261 C CA . ILE A 1 281 ? -10.864 21.337 -11.861 1.00 83.62 281 ILE A CA 1
ATOM 2262 C C . ILE A 1 281 ? -10.713 20.426 -10.630 1.00 83.62 281 ILE A C 1
ATOM 2264 O O . ILE A 1 281 ? -10.984 19.229 -10.709 1.00 83.62 281 ILE A O 1
ATOM 2268 N N . GLU A 1 282 ? -10.342 20.987 -9.473 1.00 84.31 282 GLU A N 1
ATOM 2269 C CA . GLU A 1 282 ? -10.203 20.234 -8.215 1.00 84.31 282 GLU A CA 1
ATOM 2270 C C . GLU A 1 282 ? -11.523 19.566 -7.785 1.00 84.31 282 GLU A C 1
ATOM 2272 O O . GLU A 1 282 ? -11.528 18.414 -7.336 1.00 84.31 282 GLU A O 1
ATOM 2277 N N . ALA A 1 283 ? -12.649 20.270 -7.930 1.00 86.94 283 ALA A N 1
ATOM 2278 C CA . ALA A 1 283 ? -13.968 19.752 -7.587 1.00 86.94 283 ALA A CA 1
ATOM 2279 C C . ALA A 1 283 ? -14.398 18.605 -8.513 1.00 86.94 283 ALA A C 1
ATOM 2281 O O . ALA A 1 283 ? -14.835 17.559 -8.030 1.00 86.94 283 ALA A O 1
ATOM 2282 N N . VAL A 1 284 ? -14.246 18.774 -9.828 1.00 89.31 284 VAL A N 1
ATOM 2283 C CA . VAL A 1 284 ? -14.583 17.751 -10.824 1.00 89.31 284 VAL A CA 1
ATOM 2284 C C . VAL A 1 284 ? -13.699 16.517 -10.639 1.00 89.31 284 VAL A C 1
ATOM 2286 O O . VAL A 1 284 ? -14.226 15.409 -10.571 1.00 89.31 284 VAL A O 1
ATOM 2289 N N . ASP A 1 285 ? -12.386 16.677 -10.451 1.00 88.62 285 ASP A N 1
ATOM 2290 C CA . ASP A 1 285 ? -11.471 15.552 -10.203 1.00 88.62 285 ASP A CA 1
ATOM 2291 C C . ASP A 1 285 ? -11.826 14.786 -8.923 1.00 88.62 285 ASP A C 1
ATOM 2293 O O . ASP A 1 285 ? -11.790 13.552 -8.898 1.00 88.62 285 ASP A O 1
ATOM 2297 N N . THR A 1 286 ? -12.221 15.504 -7.869 1.00 89.44 286 THR A N 1
ATOM 2298 C CA . THR A 1 286 ? -12.702 14.911 -6.613 1.00 89.44 286 THR A CA 1
ATOM 2299 C C . THR A 1 286 ? -13.954 14.068 -6.849 1.00 89.44 286 THR A C 1
ATOM 2301 O O . THR A 1 286 ? -14.015 12.912 -6.426 1.00 89.44 286 THR A O 1
ATOM 2304 N N . LEU A 1 287 ? -14.946 14.613 -7.558 1.00 91.62 287 LEU A N 1
ATOM 2305 C CA . LEU A 1 287 ? -16.207 13.924 -7.843 1.00 91.62 287 LEU A CA 1
ATOM 2306 C C . LEU A 1 287 ? -16.003 12.710 -8.752 1.00 91.62 287 LEU A C 1
ATOM 2308 O O . LEU A 1 287 ? -16.546 11.645 -8.463 1.00 91.62 287 LEU A O 1
ATOM 2312 N N . LEU A 1 288 ? -15.178 12.833 -9.795 1.00 91.31 288 LEU A N 1
ATOM 2313 C CA . LEU A 1 288 ? -14.810 11.719 -10.669 1.00 91.31 288 LEU A CA 1
ATOM 2314 C C . LEU A 1 288 ? -14.078 10.624 -9.887 1.00 91.31 288 LEU A C 1
ATOM 2316 O O . LEU A 1 288 ? -14.383 9.447 -10.051 1.00 91.31 288 LEU A O 1
ATOM 2320 N N . THR A 1 289 ? -13.173 10.984 -8.975 1.00 90.88 289 THR A N 1
ATOM 2321 C CA . THR A 1 289 ? -12.472 10.004 -8.128 1.00 90.88 289 THR A CA 1
ATOM 2322 C C . THR A 1 289 ? -13.440 9.248 -7.217 1.00 90.88 289 THR A C 1
ATOM 2324 O O . THR A 1 289 ? -13.344 8.024 -7.087 1.00 90.88 289 THR A O 1
ATOM 2327 N N . ILE A 1 290 ? -14.411 9.949 -6.622 1.00 91.38 290 ILE A N 1
ATOM 2328 C CA . ILE A 1 290 ? -15.473 9.312 -5.836 1.00 91.38 290 ILE A CA 1
ATOM 2329 C C . ILE A 1 290 ? -16.301 8.393 -6.736 1.00 91.38 290 ILE A C 1
ATOM 2331 O O . ILE A 1 290 ? -16.478 7.225 -6.399 1.00 91.38 290 ILE A O 1
ATOM 2335 N N . LEU A 1 291 ? -16.755 8.867 -7.897 1.00 90.31 291 LEU A N 1
ATOM 2336 C CA . LEU A 1 291 ? -17.552 8.081 -8.841 1.00 90.31 291 LEU A CA 1
ATOM 2337 C C . LEU A 1 291 ? -16.808 6.828 -9.329 1.00 90.31 291 LEU A C 1
ATOM 2339 O O . LEU A 1 291 ? -17.389 5.750 -9.407 1.00 90.31 291 LEU A O 1
ATOM 2343 N N . PHE A 1 292 ? -15.506 6.927 -9.587 1.00 88.62 292 PHE A N 1
ATOM 2344 C CA . PHE A 1 292 ? -14.678 5.797 -10.002 1.00 88.62 292 PHE A CA 1
ATOM 2345 C C . PHE A 1 292 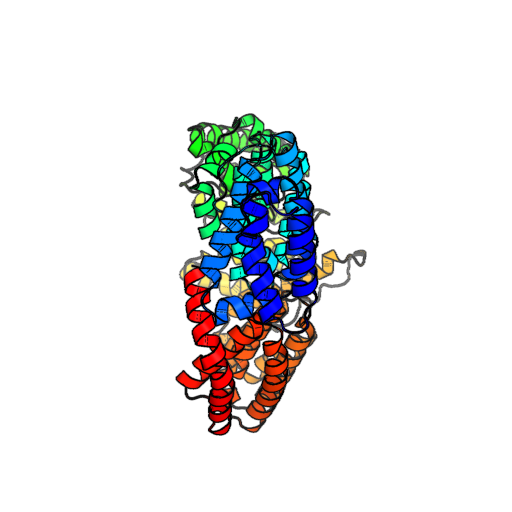? -14.585 4.698 -8.931 1.00 88.62 292 PHE A C 1
ATOM 2347 O O . PHE A 1 292 ? -14.558 3.508 -9.253 1.00 88.62 292 PHE A O 1
ATOM 2354 N N . ALA A 1 293 ? -14.615 5.061 -7.646 1.00 88.62 293 ALA A N 1
ATOM 2355 C CA . ALA A 1 293 ? -14.633 4.085 -6.557 1.00 88.62 293 ALA A CA 1
ATOM 2356 C C . ALA A 1 293 ? -15.957 3.296 -6.453 1.00 88.62 293 ALA A C 1
ATOM 2358 O O . ALA A 1 293 ? -16.002 2.274 -5.760 1.00 88.62 293 ALA A O 1
ATOM 2359 N N . TYR A 1 294 ? -17.019 3.724 -7.145 1.00 85.00 294 TYR A N 1
ATOM 2360 C CA . TYR A 1 294 ? -18.267 2.969 -7.263 1.00 85.00 294 TYR A CA 1
ATOM 2361 C C . TYR A 1 294 ? -17.998 1.647 -7.984 1.00 85.00 294 TYR A C 1
ATOM 2363 O O . TYR A 1 294 ? -17.428 1.659 -9.067 1.00 85.00 294 TYR A O 1
ATOM 2371 N N . LYS A 1 295 ? -18.345 0.498 -7.396 1.00 75.56 295 LYS A N 1
ATOM 2372 C CA . LYS A 1 295 ? -17.985 -0.822 -7.962 1.00 75.56 295 LYS A CA 1
ATOM 2373 C C . LYS A 1 295 ? -19.016 -1.413 -8.921 1.00 75.56 295 LYS A C 1
ATOM 2375 O O . LYS A 1 295 ? -18.699 -2.385 -9.595 1.00 75.56 295 LYS A O 1
ATOM 2380 N N . GLU A 1 296 ? -20.232 -0.885 -8.938 1.00 74.44 296 GLU A N 1
ATOM 2381 C CA . GLU A 1 296 ? -21.265 -1.348 -9.864 1.00 74.44 296 GLU A CA 1
ATOM 2382 C C . GLU A 1 296 ? -21.125 -0.671 -11.220 1.00 74.44 296 GLU A C 1
ATOM 2384 O O . GLU A 1 296 ? -20.475 0.372 -11.347 1.00 74.44 296 GLU A O 1
ATOM 2389 N N . GLU A 1 297 ? -21.743 -1.282 -12.230 1.00 64.00 297 GLU A N 1
ATOM 2390 C CA . GLU A 1 297 ? -21.837 -0.689 -13.553 1.00 64.00 297 GLU A CA 1
ATOM 2391 C C . GLU A 1 297 ? -22.467 0.698 -13.433 1.00 64.00 297 GLU A C 1
ATOM 2393 O O . GLU A 1 297 ? -23.544 0.901 -12.857 1.00 64.00 297 GLU A O 1
ATOM 2398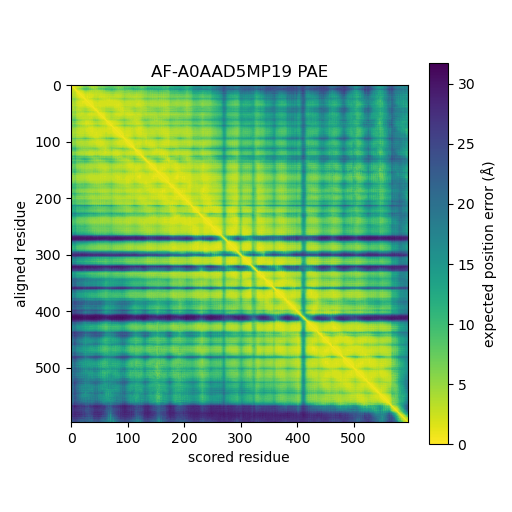 N N . LEU A 1 298 ? -21.751 1.684 -13.963 1.00 62.38 298 LEU A N 1
ATOM 2399 C CA . LEU A 1 298 ? -22.348 2.966 -14.253 1.00 62.38 298 LEU A CA 1
ATOM 2400 C C . LEU A 1 298 ? -23.257 2.696 -15.451 1.00 62.38 298 LEU A C 1
ATOM 2402 O O . LEU A 1 298 ? -22.784 2.715 -16.581 1.00 62.38 298 LEU A O 1
ATOM 2406 N N . LEU A 1 299 ? -24.537 2.380 -15.196 1.00 58.75 299 LEU A N 1
ATOM 2407 C CA . LEU A 1 299 ? -25.583 2.451 -16.226 1.00 58.75 299 LEU A CA 1
ATOM 2408 C C . LEU A 1 299 ? -25.325 3.705 -17.057 1.00 58.75 299 LEU A C 1
ATOM 2410 O O . LEU A 1 299 ? -24.990 4.711 -16.418 1.00 58.75 299 LEU A O 1
ATOM 2414 N N . PRO A 1 300 ? -25.459 3.643 -18.398 1.00 53.25 300 PRO A N 1
ATOM 2415 C CA . PRO A 1 300 ? -25.079 4.720 -19.296 1.00 53.25 300 PRO A CA 1
ATOM 2416 C C . PRO A 1 300 ? -25.638 5.997 -18.710 1.00 53.25 300 PRO A C 1
ATOM 2418 O O . PRO A 1 300 ? -26.852 6.200 -18.624 1.00 53.25 300 PRO A O 1
ATOM 2421 N N . VAL A 1 301 ? -24.706 6.762 -18.153 1.00 55.66 301 VAL A N 1
ATOM 2422 C CA . VAL A 1 301 ? -24.953 8.021 -17.481 1.00 55.66 301 VAL A CA 1
ATOM 2423 C C . VAL A 1 301 ? -25.904 8.797 -18.386 1.00 55.66 301 VAL A C 1
ATOM 2425 O O . VAL A 1 301 ? -25.722 8.710 -19.602 1.00 55.66 301 VAL A O 1
ATOM 2428 N N . PHE A 1 302 ? -26.915 9.495 -17.837 1.00 58.31 302 PHE A N 1
ATOM 2429 C CA . PHE A 1 302 ? -27.794 10.388 -18.615 1.00 58.31 302 PHE A CA 1
ATOM 2430 C C . PHE A 1 302 ? -26.994 10.961 -19.784 1.00 58.31 302 PHE A C 1
ATOM 2432 O O . PHE A 1 302 ? -25.998 11.621 -19.506 1.00 58.31 302 PHE A O 1
ATOM 2439 N N . TYR A 1 303 ? -27.342 10.633 -21.038 1.00 61.34 303 TYR A N 1
ATOM 2440 C CA . TYR A 1 303 ? -26.432 10.765 -22.192 1.00 61.34 303 TYR A CA 1
ATOM 2441 C C . TYR A 1 303 ? -25.652 12.100 -22.231 1.00 61.34 303 TYR A C 1
ATOM 2443 O O . TYR A 1 303 ? -24.488 12.122 -22.618 1.00 61.34 303 TYR A O 1
ATOM 2451 N N . GLY A 1 304 ? -26.246 13.194 -21.735 1.00 76.25 304 GLY A N 1
ATOM 2452 C CA . GLY A 1 304 ? -25.574 14.487 -21.565 1.00 76.25 304 GLY A CA 1
ATOM 2453 C C . GLY A 1 304 ? -24.399 14.523 -20.570 1.00 76.25 304 GLY A C 1
ATOM 2454 O O . GLY A 1 304 ? -23.386 15.146 -20.866 1.00 76.25 304 GLY A O 1
ATOM 2455 N N . LEU A 1 305 ? -24.462 13.861 -19.411 1.00 83.38 305 LEU A N 1
ATOM 2456 C CA . LEU A 1 305 ? -23.353 13.861 -18.445 1.00 83.38 305 LEU A CA 1
ATOM 2457 C C . LEU A 1 305 ? -22.168 13.001 -18.926 1.00 83.38 305 LEU A C 1
ATOM 2459 O O . LEU A 1 305 ? -21.024 13.382 -18.693 1.00 83.38 305 LEU A O 1
ATOM 2463 N N . ALA A 1 306 ? -22.407 11.903 -19.655 1.00 84.00 306 ALA A N 1
ATOM 2464 C CA . ALA A 1 306 ? -21.326 11.132 -20.284 1.00 84.00 306 ALA A CA 1
ATOM 2465 C C . ALA A 1 306 ? -20.519 11.999 -21.267 1.00 84.00 306 ALA A C 1
ATOM 2467 O O . ALA A 1 306 ? -19.288 12.020 -21.218 1.00 84.00 306 ALA A O 1
ATOM 2468 N N . GLU A 1 307 ? -21.218 12.769 -22.103 1.00 85.25 307 GLU A N 1
ATOM 2469 C CA . GLU A 1 307 ? -20.606 13.700 -23.051 1.00 85.25 307 GLU A CA 1
ATOM 2470 C C . GLU A 1 307 ? -19.827 14.820 -22.340 1.00 85.25 307 GLU A C 1
ATOM 2472 O O . GLU A 1 307 ? -18.705 15.142 -22.733 1.00 85.25 307 GLU A O 1
ATOM 2477 N N . LEU A 1 308 ? -20.373 15.383 -21.256 1.00 87.31 308 LEU A N 1
ATOM 2478 C CA . LEU A 1 308 ? -19.681 16.395 -20.451 1.00 87.31 308 LEU A CA 1
ATOM 2479 C C . LEU A 1 308 ? -18.388 15.850 -19.822 1.00 87.31 308 LEU A C 1
ATOM 2481 O O . LEU A 1 308 ? -17.356 16.522 -19.865 1.00 87.31 308 LEU A O 1
ATOM 2485 N N . ILE A 1 309 ? -18.411 14.626 -19.284 1.00 88.44 309 ILE A N 1
ATOM 2486 C CA . ILE A 1 309 ? -17.220 13.967 -18.723 1.00 88.44 309 ILE A CA 1
ATOM 2487 C C . ILE A 1 309 ? -16.180 13.713 -19.817 1.00 88.44 309 ILE A C 1
ATOM 2489 O O . ILE A 1 309 ? -14.997 13.996 -19.618 1.00 88.44 309 ILE A O 1
ATOM 2493 N N . GLN A 1 310 ? -16.608 13.214 -20.980 1.00 87.75 310 GLN A N 1
ATOM 2494 C CA . GLN A 1 310 ? -15.724 12.981 -22.121 1.00 87.75 310 GLN A CA 1
ATOM 2495 C C . GLN A 1 310 ? -15.032 14.279 -22.552 1.00 87.75 310 GLN A C 1
ATOM 2497 O O . GLN A 1 310 ? -13.806 14.318 -22.665 1.00 87.75 310 GLN A O 1
ATOM 2502 N N . ARG A 1 311 ? -15.804 15.357 -22.745 1.00 86.31 311 ARG A N 1
ATOM 2503 C CA . ARG A 1 311 ? -15.279 16.682 -23.105 1.00 86.31 311 ARG A CA 1
ATOM 2504 C C . ARG A 1 311 ? -14.298 17.202 -22.059 1.00 86.31 311 ARG A C 1
ATOM 2506 O O . ARG A 1 311 ? -13.250 17.718 -22.431 1.00 86.31 311 ARG A O 1
ATOM 2513 N N . TYR A 1 312 ? -14.592 17.017 -20.772 1.00 87.81 312 TYR A N 1
ATOM 2514 C CA . TYR A 1 312 ? -13.695 17.412 -19.688 1.00 87.81 312 TYR A CA 1
ATOM 2515 C C . TYR A 1 312 ? -12.362 16.650 -19.714 1.00 87.81 312 TYR A C 1
ATOM 2517 O O . TYR A 1 312 ? -11.303 17.267 -19.631 1.00 87.81 312 TYR A O 1
ATOM 2525 N N . ILE A 1 313 ? -12.379 15.323 -19.870 1.00 88.62 313 ILE A N 1
ATOM 2526 C CA . ILE A 1 313 ? -11.146 14.520 -19.922 1.00 88.62 313 ILE A CA 1
ATOM 2527 C C . ILE A 1 313 ? -10.304 14.892 -21.154 1.00 88.62 313 ILE A C 1
ATOM 2529 O O . ILE A 1 313 ? -9.084 15.038 -21.044 1.00 88.62 313 ILE A O 1
ATOM 2533 N N . LEU A 1 314 ? -10.940 15.101 -22.313 1.00 87.56 314 LEU A N 1
ATOM 2534 C CA . LEU A 1 314 ? -10.259 15.572 -23.524 1.00 87.56 314 LEU A CA 1
ATOM 2535 C C . LEU A 1 314 ? -9.652 16.961 -23.321 1.00 87.56 314 LEU A C 1
ATOM 2537 O O . LEU A 1 314 ? -8.470 17.153 -23.606 1.00 87.56 314 LEU A O 1
ATOM 2541 N N . PHE A 1 315 ? -10.422 17.892 -22.749 1.00 84.19 315 PHE A N 1
ATOM 2542 C CA . PHE A 1 315 ? -9.936 19.216 -22.372 1.00 84.19 315 PHE A CA 1
ATOM 2543 C C . PHE A 1 315 ? -8.682 19.098 -21.504 1.00 84.19 315 PHE A C 1
ATOM 2545 O O . PHE A 1 315 ? -7.645 19.659 -21.846 1.00 84.19 315 PHE A O 1
ATOM 2552 N N . ARG A 1 316 ? -8.721 18.271 -20.454 1.00 84.56 316 ARG A N 1
ATOM 2553 C CA . ARG A 1 316 ? -7.581 18.037 -19.559 1.00 84.56 316 ARG A CA 1
ATOM 2554 C C . ARG A 1 316 ? -6.349 17.481 -20.266 1.00 84.56 316 ARG A C 1
ATOM 2556 O O . ARG A 1 316 ? -5.243 17.837 -19.877 1.00 84.56 316 ARG A O 1
ATOM 2563 N N . CYS A 1 317 ? -6.504 16.661 -21.302 1.00 82.25 317 CYS A N 1
ATOM 2564 C CA . CYS A 1 317 ? -5.369 16.227 -22.121 1.00 82.25 317 CYS A CA 1
ATOM 2565 C C . CYS A 1 317 ? -4.779 17.401 -22.926 1.00 82.25 317 CYS A C 1
ATOM 2567 O O . CYS A 1 317 ? -3.559 17.551 -23.012 1.00 82.25 317 CYS A O 1
ATOM 2569 N N . THR A 1 318 ? -5.638 18.270 -23.465 1.00 78.44 318 THR A N 1
ATOM 2570 C CA . THR A 1 318 ? -5.230 19.401 -24.313 1.00 78.44 318 THR A CA 1
ATOM 2571 C C . THR A 1 318 ? -4.691 20.617 -23.555 1.00 78.44 318 THR A C 1
ATOM 2573 O O . THR A 1 318 ? -3.836 21.308 -24.097 1.00 78.44 318 THR A O 1
ATOM 2576 N N . THR A 1 319 ? -5.131 20.879 -22.321 1.00 72.50 319 THR A N 1
ATOM 2577 C CA . THR A 1 319 ? -4.864 22.141 -21.598 1.00 72.50 319 THR A CA 1
ATOM 2578 C C . THR A 1 319 ? -4.136 21.965 -20.272 1.00 72.50 319 THR A C 1
ATOM 2580 O O . THR A 1 319 ? -4.045 22.911 -19.495 1.00 72.50 319 THR A O 1
ATOM 2583 N N . ALA A 1 320 ? -3.584 20.782 -19.986 1.00 59.78 320 ALA A N 1
ATOM 2584 C CA . ALA A 1 320 ? -2.797 20.507 -18.781 1.00 59.78 320 ALA A CA 1
ATOM 2585 C C . ALA A 1 320 ? -1.458 21.285 -18.709 1.00 59.78 320 ALA A C 1
ATOM 2587 O O . ALA A 1 320 ? -0.430 20.722 -18.353 1.00 59.78 320 ALA A O 1
ATOM 2588 N N . SER A 1 321 ? -1.438 22.583 -19.012 1.00 52.94 321 SER A N 1
ATOM 2589 C CA . SER A 1 321 ? -0.435 23.518 -18.523 1.00 52.94 321 SER A CA 1
ATOM 2590 C C . SER A 1 321 ? -1.026 24.259 -17.326 1.00 52.94 321 SER A C 1
ATOM 2592 O O . SER A 1 321 ? -1.695 25.281 -17.469 1.00 52.94 321 SER A O 1
ATOM 2594 N N . SER A 1 322 ? -0.805 23.766 -16.113 1.00 45.16 322 SER A N 1
ATOM 2595 C CA . SER A 1 322 ? -0.984 24.628 -14.950 1.00 45.16 322 SER A CA 1
ATOM 2596 C C . SER A 1 322 ? 0.147 24.420 -13.962 1.00 45.16 322 SER A C 1
ATOM 2598 O O . SER A 1 322 ? 0.653 23.322 -13.756 1.00 45.16 322 SER A O 1
ATOM 2600 N N . SER A 1 323 ? 0.568 25.537 -13.388 1.00 41.81 323 SER A N 1
ATOM 2601 C CA . SER A 1 323 ? 1.687 25.756 -12.473 1.00 41.81 323 SER A CA 1
ATOM 2602 C C . SER A 1 323 ? 1.575 25.028 -11.123 1.00 41.81 323 SER A C 1
ATOM 2604 O O . SER A 1 323 ? 2.230 25.414 -10.154 1.00 41.81 323 SER A O 1
ATOM 2606 N N . LYS A 1 324 ? 0.734 23.990 -11.024 1.00 49.53 324 LYS A N 1
ATOM 2607 C CA . LYS A 1 324 ? 0.536 23.183 -9.820 1.00 49.53 324 LYS A CA 1
ATOM 2608 C C . LYS A 1 324 ? 0.567 21.690 -10.158 1.00 49.53 324 LYS A C 1
ATOM 2610 O O . LYS A 1 324 ? -0.017 21.283 -11.160 1.00 49.53 324 LYS A O 1
ATOM 2615 N N . PRO A 1 325 ? 1.205 20.865 -9.310 1.00 47.56 325 PRO A N 1
ATOM 2616 C CA . PRO A 1 325 ? 1.292 19.429 -9.533 1.00 47.56 325 PRO A CA 1
ATOM 2617 C C . PRO A 1 325 ? -0.111 18.817 -9.566 1.00 47.56 325 PRO A C 1
ATOM 2619 O O . PRO A 1 325 ? -0.877 18.950 -8.610 1.00 47.56 325 PRO A O 1
ATOM 2622 N N . GLN A 1 326 ? -0.444 18.149 -10.670 1.00 57.47 326 GLN A N 1
ATOM 2623 C CA . GLN A 1 326 ? -1.658 17.343 -10.751 1.00 57.47 326 GLN A CA 1
ATOM 2624 C C . GLN A 1 326 ? -1.555 16.156 -9.778 1.00 57.47 326 GLN A C 1
ATOM 2626 O O . GLN A 1 326 ? -0.451 15.638 -9.573 1.00 57.47 326 GLN A O 1
ATOM 2631 N N . PRO A 1 327 ? -2.668 15.688 -9.183 1.00 55.31 327 PRO A N 1
ATOM 2632 C CA . PRO A 1 327 ? -2.631 14.488 -8.359 1.00 55.31 327 PRO A CA 1
ATOM 2633 C C . PRO A 1 327 ? -2.213 13.293 -9.229 1.00 55.31 327 PRO A C 1
ATOM 2635 O O . PRO A 1 327 ? -2.777 13.050 -10.297 1.00 55.31 327 PRO A O 1
ATOM 2638 N N . SER A 1 328 ? -1.231 12.527 -8.761 1.00 56.09 328 SER A N 1
ATOM 2639 C CA . SER A 1 328 ? -0.513 11.477 -9.494 1.00 56.09 328 SER A CA 1
ATOM 2640 C C . SER A 1 328 ? -1.349 10.253 -9.878 1.00 56.09 328 SER A C 1
ATOM 2642 O O . SER A 1 328 ? -0.801 9.328 -10.458 1.00 56.09 328 SER A O 1
ATOM 2644 N N . ARG A 1 329 ? -2.653 10.211 -9.563 1.00 63.84 329 ARG A N 1
ATOM 2645 C CA . ARG A 1 329 ? -3.574 9.112 -9.926 1.00 63.84 329 ARG A CA 1
ATOM 2646 C C . ARG A 1 329 ? -4.789 9.527 -10.751 1.00 63.84 329 ARG A C 1
ATOM 2648 O O . ARG A 1 329 ? -5.579 8.655 -11.120 1.00 63.84 329 ARG A O 1
ATOM 2655 N N . VAL A 1 330 ? -4.948 10.811 -11.071 1.00 78.69 330 VAL A N 1
ATOM 2656 C CA . VAL A 1 330 ? -6.102 11.294 -11.855 1.00 78.69 330 VAL A CA 1
ATOM 2657 C C . VAL A 1 330 ? -6.173 10.614 -13.227 1.00 78.69 330 VAL A C 1
ATOM 2659 O O . VAL A 1 330 ? -7.257 10.262 -13.680 1.00 78.69 330 VAL A O 1
ATOM 2662 N N . HIS A 1 331 ? -5.025 10.311 -13.838 1.00 84.00 331 HIS A N 1
ATOM 2663 C CA . HIS A 1 331 ? -4.954 9.576 -15.104 1.00 84.00 331 HIS A CA 1
ATOM 2664 C C . HIS A 1 331 ? -5.661 8.204 -15.047 1.00 84.00 331 HIS A C 1
ATOM 2666 O O . HIS A 1 331 ? -6.448 7.877 -15.934 1.00 84.00 331 HIS A O 1
ATOM 2672 N N . SER A 1 332 ? -5.463 7.438 -13.968 1.00 86.62 332 SER A N 1
ATOM 2673 C CA . SER A 1 332 ? -6.088 6.119 -13.787 1.00 86.62 332 SER A CA 1
ATOM 2674 C C . SER A 1 332 ? -7.603 6.215 -13.591 1.00 86.62 332 SER A C 1
ATOM 2676 O O . SER A 1 332 ? -8.356 5.382 -14.099 1.00 86.62 332 SER A O 1
ATOM 2678 N N . VAL A 1 333 ? -8.058 7.271 -12.903 1.00 87.88 333 VAL A N 1
ATOM 2679 C CA . VAL A 1 333 ? -9.480 7.590 -12.723 1.00 87.88 333 VAL A CA 1
ATOM 2680 C C . VAL A 1 333 ? -10.110 7.900 -14.076 1.00 87.88 333 VAL A C 1
ATOM 2682 O O . VAL A 1 333 ? -11.167 7.360 -14.390 1.00 87.88 333 VAL A O 1
ATOM 2685 N N . TYR A 1 334 ? -9.453 8.713 -14.906 1.00 90.50 334 TYR A N 1
ATOM 2686 C CA . TYR A 1 334 ? -9.959 9.074 -16.229 1.00 90.50 334 TYR A CA 1
ATOM 2687 C C . TYR A 1 334 ? -10.080 7.866 -17.144 1.00 90.50 334 TYR A C 1
ATOM 2689 O O . TYR A 1 334 ? -11.164 7.629 -17.664 1.00 90.50 334 TYR A O 1
ATOM 2697 N N . VAL A 1 335 ? -9.021 7.063 -17.281 1.00 89.56 335 VAL A N 1
ATOM 2698 C CA . VAL A 1 335 ? -9.052 5.829 -18.085 1.00 89.56 335 VAL A CA 1
ATOM 2699 C C . VAL A 1 335 ? -10.138 4.878 -17.582 1.00 89.56 335 VAL A C 1
ATOM 2701 O O . VAL A 1 335 ? -10.891 4.301 -18.367 1.00 89.56 335 VAL A O 1
ATOM 2704 N N . GLY A 1 336 ? -10.257 4.739 -16.262 1.00 88.81 336 GLY A N 1
ATOM 2705 C CA . GLY A 1 336 ? -11.252 3.886 -15.635 1.00 88.81 336 GLY A CA 1
ATOM 2706 C C . GLY A 1 336 ? -12.696 4.330 -15.886 1.00 88.81 336 GLY A C 1
ATOM 2707 O O . GLY A 1 336 ? -13.545 3.492 -16.188 1.00 88.81 336 GLY A O 1
ATOM 2708 N N . ILE A 1 337 ? -12.981 5.631 -15.793 1.00 88.75 337 ILE A N 1
ATOM 2709 C CA . ILE A 1 337 ? -14.300 6.195 -16.111 1.00 88.75 337 ILE A CA 1
ATOM 2710 C C . ILE A 1 337 ? -14.575 6.102 -17.610 1.00 88.75 337 ILE A C 1
ATOM 2712 O O . ILE A 1 337 ? -15.647 5.646 -17.990 1.00 88.75 337 ILE A O 1
ATOM 2716 N N . TRP A 1 338 ? -13.602 6.447 -18.453 1.00 88.19 338 TRP A N 1
ATOM 2717 C CA . TRP A 1 338 ? -13.700 6.360 -19.911 1.00 88.19 338 TRP A CA 1
ATOM 2718 C C . TRP A 1 338 ? -14.111 4.958 -20.365 1.00 88.19 338 TRP A C 1
ATOM 2720 O O . TRP A 1 338 ? -15.048 4.797 -21.142 1.00 88.19 338 TRP A O 1
ATOM 2730 N N . LYS A 1 339 ? -13.479 3.932 -19.784 1.00 86.75 339 LYS A N 1
ATOM 2731 C CA . LYS A 1 339 ? -13.825 2.529 -20.018 1.00 86.75 339 LYS A CA 1
ATOM 2732 C C . LYS A 1 339 ? -15.246 2.185 -19.567 1.00 86.75 339 LYS A C 1
ATOM 2734 O O . LYS A 1 339 ? -15.942 1.455 -20.261 1.00 86.75 339 LYS A O 1
ATOM 2739 N N . ARG A 1 340 ? -15.679 2.679 -18.402 1.00 84.75 340 ARG A N 1
ATOM 2740 C CA . ARG A 1 340 ? -17.040 2.438 -17.885 1.00 84.75 340 ARG A CA 1
ATOM 2741 C C . ARG A 1 340 ? -18.126 3.145 -18.688 1.00 84.75 340 ARG A C 1
ATOM 2743 O O . ARG A 1 340 ? -19.267 2.716 -18.628 1.00 84.75 340 ARG A O 1
ATOM 2750 N N . LEU A 1 341 ? -17.773 4.204 -19.409 1.00 84.19 341 LEU A N 1
ATOM 2751 C CA . LEU A 1 341 ? -18.650 4.880 -20.364 1.00 84.19 341 LEU A CA 1
ATOM 2752 C C . LEU A 1 341 ? -18.662 4.194 -21.743 1.00 84.19 341 LEU A C 1
ATOM 2754 O O . LEU A 1 341 ? -19.242 4.743 -22.672 1.00 84.19 341 LEU A O 1
ATOM 2758 N N . GLU A 1 342 ? -18.011 3.032 -21.889 1.00 83.62 342 GLU A N 1
ATOM 2759 C CA . GLU A 1 342 ? -17.909 2.269 -23.145 1.00 83.62 342 GLU A CA 1
ATOM 2760 C C . GLU A 1 342 ? -17.296 3.071 -24.309 1.00 83.62 342 GLU A C 1
ATOM 2762 O O . GLU A 1 342 ? -17.522 2.788 -25.485 1.00 83.62 342 GLU A O 1
ATOM 2767 N N . LEU A 1 343 ? -16.479 4.076 -23.987 1.00 83.88 343 LEU A N 1
ATOM 2768 C CA . LEU A 1 343 ? -15.775 4.884 -24.974 1.00 83.88 343 LEU A CA 1
ATOM 2769 C C . LEU A 1 343 ? -14.491 4.173 -25.426 1.00 83.88 343 LEU A C 1
ATOM 2771 O O . LEU A 1 343 ? -13.795 3.539 -24.627 1.00 83.88 343 LEU A O 1
ATOM 2775 N N . SER A 1 344 ? -14.135 4.323 -26.705 1.00 85.94 344 SER A N 1
ATOM 2776 C CA . SER A 1 344 ? -12.904 3.733 -27.249 1.00 85.94 344 SER A CA 1
ATOM 2777 C C . SER A 1 344 ? -11.669 4.296 -26.541 1.00 85.94 344 SER A C 1
ATOM 2779 O O . SER A 1 344 ? -11.452 5.509 -26.507 1.00 85.94 344 SER A O 1
ATOM 2781 N N . LEU A 1 345 ? -10.839 3.415 -25.977 1.00 88.00 345 LEU A N 1
ATOM 2782 C CA . LEU A 1 345 ? -9.569 3.803 -25.355 1.00 88.00 345 LEU A CA 1
ATOM 2783 C C . LEU A 1 345 ? -8.476 4.083 -26.395 1.00 88.00 345 LEU A C 1
ATOM 2785 O O . LEU A 1 345 ? -7.531 4.812 -26.104 1.00 88.00 345 LEU A O 1
ATOM 2789 N N . LYS A 1 346 ? -8.617 3.570 -27.620 1.00 88.38 346 LYS A N 1
ATOM 2790 C CA . LYS A 1 346 ? -7.687 3.865 -28.712 1.00 88.38 346 LYS A CA 1
ATOM 2791 C C . LYS A 1 346 ? -7.626 5.368 -28.998 1.00 88.38 346 LYS A C 1
ATOM 2793 O O . LYS A 1 346 ? -6.542 5.938 -29.026 1.00 88.38 346 LYS A O 1
ATOM 2798 N N . SER A 1 347 ? -8.779 6.038 -29.096 1.00 85.94 347 SER A N 1
ATOM 2799 C CA . SER A 1 347 ? -8.830 7.469 -29.433 1.00 85.94 347 SER A CA 1
ATOM 2800 C C . SER A 1 347 ? -8.125 8.368 -28.415 1.00 85.94 347 SER A C 1
ATOM 2802 O O . SER A 1 347 ? -7.540 9.378 -28.798 1.00 85.94 347 SER A O 1
ATOM 2804 N N . ILE A 1 348 ? -8.171 8.022 -27.121 1.00 88.12 348 ILE A N 1
ATOM 2805 C CA . ILE A 1 348 ? -7.475 8.811 -26.095 1.00 88.12 348 ILE A CA 1
ATOM 2806 C C . ILE A 1 348 ? -5.964 8.559 -26.136 1.00 88.12 348 ILE A C 1
ATOM 2808 O O . ILE A 1 348 ? -5.193 9.500 -25.981 1.00 88.12 348 ILE A O 1
ATOM 2812 N N . VAL A 1 349 ? -5.532 7.326 -26.422 1.00 88.44 349 VAL A N 1
ATOM 2813 C CA . VAL A 1 349 ? -4.108 7.000 -26.592 1.00 88.44 349 VAL A CA 1
ATOM 2814 C C . VAL A 1 349 ? -3.530 7.705 -27.819 1.00 88.44 349 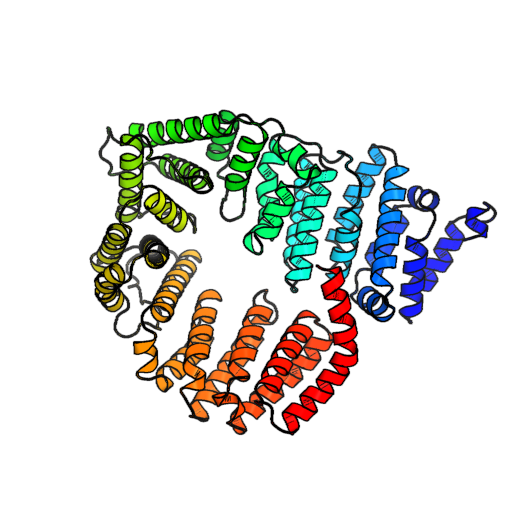VAL A C 1
ATOM 2816 O O . VAL A 1 349 ? -2.499 8.366 -27.702 1.00 88.44 349 VAL A O 1
ATOM 2819 N N . ASP A 1 350 ? -4.217 7.638 -28.961 1.00 86.44 350 ASP A N 1
ATOM 2820 C CA . ASP A 1 350 ? -3.806 8.318 -30.195 1.00 86.44 350 ASP A CA 1
ATOM 2821 C C . ASP A 1 350 ? -3.683 9.830 -29.983 1.00 86.44 350 ASP A C 1
ATOM 2823 O O . ASP A 1 350 ? -2.684 10.436 -30.381 1.00 86.44 350 ASP A O 1
ATOM 2827 N N . LEU A 1 351 ? -4.653 10.440 -29.292 1.00 87.81 351 LEU A N 1
ATOM 2828 C CA . LEU A 1 351 ? -4.604 11.856 -28.936 1.00 87.81 351 LEU A CA 1
ATOM 2829 C C . LEU A 1 351 ? -3.391 12.172 -28.055 1.00 87.81 351 LEU A C 1
ATOM 2831 O O . LEU A 1 351 ? -2.625 13.078 -28.376 1.00 87.81 351 LEU A O 1
ATOM 2835 N N . CYS A 1 352 ? -3.195 11.436 -26.957 1.00 89.38 352 CYS A N 1
ATOM 2836 C CA . CYS A 1 352 ? -2.085 11.680 -26.039 1.00 89.38 352 CYS A CA 1
ATOM 2837 C C . CYS A 1 352 ? -0.726 11.562 -26.742 1.00 89.38 352 CYS A C 1
ATOM 2839 O O . CYS A 1 352 ? 0.130 12.426 -26.560 1.00 89.38 352 CYS A O 1
ATOM 2841 N N . LEU A 1 353 ? -0.527 10.534 -27.571 1.00 86.62 353 LEU A N 1
ATOM 2842 C CA . LEU A 1 353 ? 0.725 10.335 -28.306 1.00 86.62 353 LEU A CA 1
ATOM 2843 C C . LEU A 1 353 ? 0.944 11.383 -29.397 1.00 86.62 353 LEU A C 1
ATOM 2845 O O . LEU A 1 353 ? 2.086 11.798 -29.614 1.00 86.62 353 LEU A O 1
ATOM 2849 N N . SER A 1 354 ? -0.125 11.833 -30.055 1.00 85.25 354 SER A N 1
ATOM 2850 C CA . SER A 1 354 ? -0.056 12.915 -31.043 1.00 85.25 354 SER A CA 1
ATOM 2851 C C . SER A 1 354 ? 0.340 14.229 -30.374 1.00 85.25 354 SER A C 1
ATOM 2853 O O . SER A 1 354 ? 1.310 14.847 -30.797 1.00 85.25 354 SER A O 1
ATOM 2855 N N . LEU A 1 355 ? -0.293 14.584 -29.249 1.00 85.56 355 LEU A N 1
ATOM 2856 C CA . LEU A 1 355 ? 0.053 15.779 -28.467 1.00 85.56 355 LEU A CA 1
ATOM 2857 C C . LEU A 1 355 ? 1.503 15.749 -27.960 1.00 85.56 355 LEU A C 1
ATOM 2859 O O . LEU A 1 355 ? 2.196 16.760 -28.030 1.00 85.56 355 LEU A O 1
ATOM 2863 N N . ILE A 1 356 ? 1.989 14.587 -27.509 1.00 85.31 356 ILE A N 1
ATOM 2864 C CA . ILE A 1 356 ? 3.398 14.411 -27.118 1.00 85.31 356 ILE A CA 1
ATOM 2865 C C . ILE A 1 356 ? 4.345 14.591 -28.319 1.00 85.31 356 ILE A C 1
ATOM 2867 O O . ILE A 1 356 ? 5.455 15.089 -28.148 1.00 85.31 356 ILE A O 1
ATOM 2871 N N . SER A 1 357 ? 3.940 14.157 -29.517 1.00 77.56 357 SER A N 1
ATOM 2872 C CA . SER A 1 357 ? 4.792 14.163 -30.716 1.00 77.56 357 SER A CA 1
ATOM 2873 C C . SER A 1 357 ? 4.805 15.505 -31.462 1.00 77.56 357 SER A C 1
ATOM 2875 O O . SER A 1 357 ? 5.792 15.816 -32.124 1.00 77.56 357 SER A O 1
ATOM 2877 N N . GLU A 1 358 ? 3.707 16.264 -31.425 1.00 72.06 358 GLU A N 1
ATOM 2878 C CA . GLU A 1 358 ? 3.500 17.473 -32.238 1.00 72.06 358 GLU A CA 1
ATOM 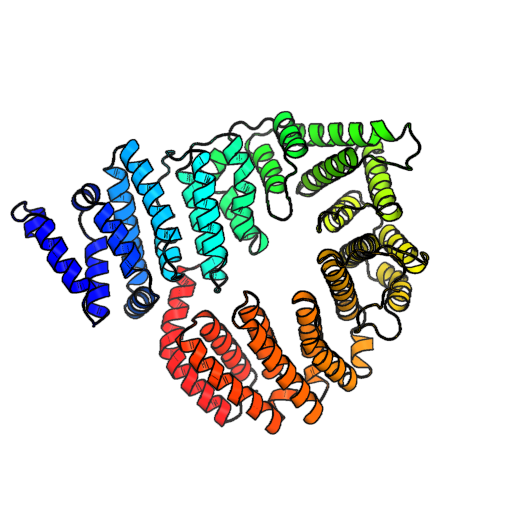2879 C C . GLU A 1 358 ? 3.948 18.765 -31.540 1.00 72.06 358 GLU A C 1
ATOM 2881 O O . GLU A 1 358 ? 4.366 19.720 -32.204 1.00 72.06 358 GLU A O 1
ATOM 2886 N N . GLU A 1 359 ? 3.900 18.818 -30.206 1.00 62.88 359 GLU A N 1
ATOM 2887 C CA . GLU A 1 359 ? 4.239 20.026 -29.456 1.00 62.88 359 GLU A CA 1
ATOM 2888 C C . GLU A 1 359 ? 5.754 20.183 -29.284 1.00 62.88 359 GLU A C 1
ATOM 2890 O O . GLU A 1 359 ? 6.390 19.517 -28.468 1.00 62.88 359 GLU A O 1
ATOM 2895 N N . LYS A 1 360 ? 6.337 21.137 -30.024 1.00 59.84 360 LYS A N 1
ATOM 2896 C CA . LYS A 1 360 ? 7.768 21.488 -29.932 1.00 59.84 360 LYS A CA 1
ATOM 2897 C C . LYS A 1 360 ? 8.217 21.909 -28.521 1.00 59.84 360 LYS A C 1
ATOM 2899 O O . LYS A 1 360 ? 9.404 21.810 -28.233 1.00 59.84 360 LYS A O 1
ATOM 2904 N N . GLU A 1 361 ? 7.297 22.361 -27.663 1.00 67.06 361 GLU A N 1
ATOM 2905 C CA . GLU A 1 361 ? 7.561 22.814 -26.286 1.00 67.06 361 GLU A CA 1
ATOM 2906 C C . GLU A 1 361 ? 6.490 22.301 -25.298 1.00 67.06 361 GLU A C 1
ATOM 2908 O O . GLU A 1 361 ? 5.799 23.076 -24.638 1.00 67.06 361 GLU A O 1
ATOM 2913 N N . ILE A 1 362 ? 6.327 20.977 -25.188 1.00 76.31 362 ILE A N 1
ATOM 2914 C CA . ILE A 1 362 ? 5.486 20.375 -24.140 1.00 76.31 362 ILE A CA 1
ATOM 2915 C C . ILE A 1 362 ? 6.124 20.556 -22.749 1.00 76.31 362 ILE A C 1
ATOM 2917 O O . ILE A 1 362 ? 7.318 20.312 -22.556 1.00 76.31 362 ILE A O 1
ATOM 2921 N N . THR A 1 363 ? 5.334 20.959 -21.749 1.00 78.88 363 THR A N 1
ATOM 2922 C CA . THR A 1 363 ? 5.817 21.037 -20.360 1.00 78.88 363 THR A CA 1
ATOM 2923 C C . THR A 1 363 ? 6.040 19.641 -19.771 1.00 78.88 363 THR A C 1
ATOM 2925 O O . THR A 1 363 ? 5.354 18.679 -20.126 1.00 78.88 363 THR A O 1
ATOM 2928 N N . VAL A 1 364 ? 6.981 19.511 -18.829 1.00 78.81 364 VAL A N 1
ATOM 2929 C CA . VAL A 1 364 ? 7.316 18.219 -18.197 1.00 78.81 364 VAL A CA 1
ATOM 2930 C C . VAL A 1 364 ? 6.106 17.642 -17.448 1.00 78.81 364 VAL A C 1
ATOM 2932 O O . VAL A 1 364 ? 5.866 16.436 -17.488 1.00 78.81 364 VAL A O 1
ATOM 2935 N N . GLU A 1 365 ? 5.296 18.494 -16.812 1.00 78.75 365 GLU A N 1
ATOM 2936 C CA . GLU A 1 365 ? 4.054 18.105 -16.137 1.00 78.75 365 GLU A CA 1
ATOM 2937 C C . GLU A 1 365 ? 3.057 17.474 -17.113 1.00 78.75 365 GLU A C 1
ATOM 2939 O O . GLU A 1 365 ? 2.509 16.401 -16.842 1.00 78.75 365 GLU A O 1
ATOM 2944 N N . ARG A 1 366 ? 2.841 18.120 -18.266 1.00 80.19 366 ARG A N 1
ATOM 2945 C CA . ARG A 1 366 ? 1.890 17.653 -19.276 1.00 80.19 366 ARG A CA 1
ATOM 2946 C C . ARG A 1 366 ? 2.379 16.381 -19.948 1.00 80.19 366 ARG A C 1
ATOM 2948 O O . ARG A 1 366 ? 1.594 15.455 -20.135 1.00 80.19 366 ARG A O 1
ATOM 2955 N N . HIS A 1 367 ? 3.676 16.298 -20.244 1.00 85.44 367 HIS A N 1
ATOM 2956 C CA . HIS A 1 367 ? 4.278 15.085 -20.791 1.00 85.44 367 HIS A CA 1
ATOM 2957 C C . HIS A 1 367 ? 4.086 13.898 -19.846 1.00 85.44 367 HIS A C 1
ATOM 2959 O O . HIS A 1 367 ? 3.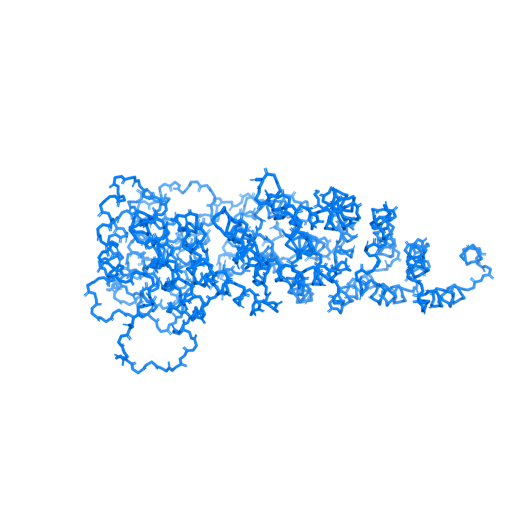604 12.846 -20.267 1.00 85.44 367 HIS A O 1
ATOM 2965 N N . CYS A 1 368 ? 4.390 14.085 -18.560 1.00 85.81 368 CYS A N 1
ATOM 2966 C CA . CYS A 1 368 ? 4.171 13.070 -17.535 1.00 85.81 368 CYS A CA 1
ATOM 2967 C C . CYS A 1 368 ? 2.708 12.603 -17.515 1.00 85.81 368 CYS A C 1
ATOM 2969 O O . CYS A 1 368 ? 2.445 11.404 -17.587 1.00 85.81 368 CYS A O 1
ATOM 2971 N N . PHE A 1 369 ? 1.757 13.539 -17.481 1.00 85.44 369 PHE A N 1
ATOM 2972 C CA . PHE A 1 369 ? 0.329 13.232 -17.422 1.00 85.44 369 PHE A CA 1
ATOM 2973 C C . PHE A 1 369 ? -0.177 12.449 -18.646 1.00 85.44 369 PHE A C 1
ATOM 2975 O O . PHE A 1 369 ? -0.821 11.409 -18.495 1.00 85.44 369 PHE A O 1
ATOM 2982 N N . LEU A 1 370 ? 0.152 12.904 -19.860 1.00 88.50 370 LEU A N 1
ATOM 2983 C CA . LEU A 1 370 ? -0.261 12.242 -21.103 1.00 88.50 370 LEU A CA 1
ATOM 2984 C C . LEU A 1 370 ? 0.340 10.837 -21.229 1.00 88.50 370 LEU A C 1
ATOM 2986 O O . LEU A 1 370 ? -0.337 9.907 -21.675 1.00 88.50 370 LEU A O 1
ATOM 2990 N N . LEU A 1 371 ? 1.593 10.660 -20.801 1.00 89.38 371 LEU A N 1
ATOM 2991 C CA . LEU A 1 371 ? 2.263 9.362 -20.832 1.00 89.38 371 LEU A CA 1
ATOM 2992 C C . LEU A 1 371 ? 1.623 8.371 -19.848 1.00 89.38 371 LEU A C 1
ATOM 2994 O O . LEU A 1 371 ? 1.449 7.199 -20.182 1.00 89.38 371 LEU A O 1
ATOM 2998 N N . GLN A 1 372 ? 1.229 8.842 -18.664 1.00 89.56 372 GLN A N 1
ATOM 2999 C CA . GLN A 1 372 ? 0.526 8.036 -17.666 1.00 89.56 372 GLN A CA 1
ATOM 3000 C C . GLN A 1 372 ? -0.873 7.609 -18.138 1.00 89.56 372 GLN A C 1
ATOM 3002 O O . GLN A 1 372 ? -1.207 6.429 -18.022 1.00 89.56 372 GLN A O 1
ATOM 3007 N N . ILE A 1 373 ? -1.662 8.523 -18.726 1.00 89.81 373 ILE A N 1
ATOM 3008 C CA . ILE A 1 373 ? -2.958 8.181 -19.351 1.00 89.81 373 ILE A CA 1
ATOM 3009 C C . ILE A 1 373 ? -2.753 7.122 -20.428 1.00 89.81 373 ILE A C 1
ATOM 3011 O O . ILE A 1 373 ? -3.444 6.102 -20.431 1.00 89.81 373 ILE A O 1
ATOM 3015 N N . SER A 1 374 ? -1.782 7.353 -21.316 1.00 90.56 374 SER A N 1
ATOM 3016 C CA . SER A 1 374 ? -1.481 6.433 -22.410 1.00 90.56 374 SER A CA 1
ATOM 3017 C C . SER A 1 374 ? -1.163 5.045 -21.870 1.00 90.56 374 SER A C 1
ATOM 3019 O O . SER A 1 374 ? -1.722 4.068 -22.349 1.00 90.56 374 SER A O 1
ATOM 3021 N N . TYR A 1 375 ? -0.313 4.945 -20.843 1.00 90.38 375 TYR A N 1
ATOM 3022 C CA . TYR A 1 375 ? 0.112 3.667 -20.272 1.00 90.38 375 TYR A CA 1
ATOM 3023 C C . TYR A 1 375 ? -1.023 2.901 -19.588 1.00 90.38 375 TYR A C 1
ATOM 3025 O O . TYR A 1 375 ? -1.144 1.685 -19.768 1.00 90.38 375 TYR A O 1
ATOM 3033 N N . ASP A 1 376 ? -1.868 3.598 -18.830 1.00 89.38 376 ASP A N 1
ATOM 3034 C CA . ASP A 1 376 ? -3.014 2.984 -18.161 1.00 89.38 376 ASP A CA 1
ATOM 3035 C C . ASP A 1 376 ? -4.058 2.499 -19.173 1.00 89.38 376 ASP A C 1
ATOM 3037 O O . ASP A 1 376 ? -4.551 1.374 -19.065 1.00 89.38 376 ASP A O 1
ATOM 3041 N N . ALA A 1 377 ? -4.352 3.303 -20.200 1.00 89.81 377 ALA A N 1
ATOM 3042 C CA . ALA A 1 377 ? -5.250 2.916 -21.286 1.00 89.81 377 ALA A CA 1
ATOM 3043 C C . ALA A 1 377 ? -4.687 1.734 -22.089 1.00 89.81 377 ALA A C 1
ATOM 3045 O O . ALA A 1 377 ? -5.423 0.811 -22.442 1.00 89.81 377 ALA A O 1
ATOM 3046 N N . PHE A 1 378 ? -3.367 1.703 -22.288 1.00 87.19 378 PHE A N 1
ATOM 3047 C CA . PHE A 1 378 ? -2.663 0.648 -23.012 1.00 87.19 378 PHE A CA 1
ATOM 3048 C C . PHE A 1 378 ? -2.903 -0.756 -22.439 1.00 87.19 378 PHE A C 1
ATOM 3050 O O . PHE A 1 378 ? -2.858 -1.749 -23.157 1.00 87.19 378 PHE A O 1
ATOM 3057 N N . ALA A 1 379 ? -3.143 -0.885 -21.130 1.00 82.38 379 ALA A N 1
ATOM 3058 C CA . ALA A 1 379 ? -3.437 -2.174 -20.497 1.00 82.38 379 ALA A CA 1
ATOM 3059 C C . ALA A 1 379 ? -4.809 -2.766 -20.855 1.00 82.38 379 ALA A C 1
ATOM 3061 O O . ALA A 1 379 ? -5.107 -3.891 -20.450 1.00 82.38 379 ALA A O 1
ATOM 3062 N N . HIS A 1 380 ? -5.639 -2.022 -21.580 1.00 85.25 380 HIS A N 1
ATOM 3063 C CA . HIS A 1 380 ? -7.017 -2.391 -21.879 1.00 85.25 380 HIS A CA 1
ATOM 3064 C C . HIS A 1 380 ? -7.340 -2.433 -23.374 1.00 85.25 380 HIS A C 1
ATOM 3066 O O . HIS A 1 380 ? -8.477 -2.752 -23.709 1.00 85.25 380 HIS A O 1
ATOM 3072 N N . LEU A 1 381 ? -6.371 -2.136 -24.242 1.00 86.44 381 LEU A N 1
ATOM 3073 C CA . LEU A 1 381 ? -6.531 -2.240 -25.690 1.00 86.44 381 LEU A CA 1
ATOM 3074 C C . LEU A 1 381 ? -6.549 -3.709 -26.137 1.00 86.44 381 LEU A C 1
ATOM 3076 O O . LEU A 1 381 ? -5.856 -4.558 -25.566 1.00 86.44 381 LEU A O 1
ATOM 3080 N N . SER A 1 382 ? -7.346 -3.998 -27.161 1.00 86.06 382 SER A N 1
ATOM 3081 C CA . SER A 1 382 ? -7.342 -5.281 -27.873 1.00 86.06 382 SER A CA 1
ATOM 3082 C C . SER A 1 382 ? -6.078 -5.450 -28.728 1.00 86.06 382 SER A C 1
ATOM 3084 O O . SER A 1 382 ? -5.383 -4.478 -29.007 1.00 86.06 382 SER A O 1
ATOM 3086 N N . HIS A 1 383 ? -5.765 -6.678 -29.163 1.00 83.38 383 HIS A N 1
ATOM 3087 C CA . HIS A 1 383 ? -4.592 -6.933 -30.015 1.00 83.38 383 HIS A CA 1
ATOM 3088 C C . HIS A 1 383 ? -4.590 -6.094 -31.301 1.00 83.38 383 HIS A C 1
ATOM 3090 O O . HIS A 1 383 ? -3.565 -5.499 -31.616 1.00 83.38 383 HIS A O 1
ATOM 3096 N N . ASP A 1 384 ? -5.738 -5.963 -31.964 1.00 83.94 384 ASP A N 1
ATOM 3097 C CA . ASP A 1 384 ? -5.857 -5.177 -33.197 1.00 83.94 384 ASP A CA 1
ATOM 3098 C C . ASP A 1 384 ? -5.617 -3.675 -32.941 1.00 83.94 384 ASP A C 1
ATOM 3100 O O . ASP A 1 384 ? -4.925 -3.005 -33.701 1.00 83.94 384 ASP A O 1
ATOM 3104 N N . GLU A 1 385 ? -6.125 -3.137 -31.825 1.00 86.25 385 GLU A N 1
ATOM 3105 C CA . GLU A 1 385 ? -5.875 -1.740 -31.438 1.00 86.25 385 GLU A CA 1
ATOM 3106 C C . GLU A 1 385 ? -4.412 -1.495 -31.038 1.00 86.25 385 GLU A C 1
ATOM 3108 O O . GLU A 1 385 ? -3.898 -0.392 -31.220 1.00 86.25 385 GLU A O 1
ATOM 3113 N N . LEU A 1 386 ? -3.737 -2.503 -30.477 1.00 83.88 386 LEU A N 1
ATOM 3114 C CA . LEU A 1 386 ? -2.324 -2.416 -30.111 1.00 83.88 386 LEU A CA 1
ATOM 3115 C C . LEU A 1 386 ? -1.439 -2.295 -31.356 1.00 83.88 386 LEU A C 1
ATOM 3117 O O . LEU A 1 386 ? -0.532 -1.461 -31.358 1.00 83.88 386 LEU A O 1
ATOM 3121 N N . ASP A 1 387 ? -1.719 -3.071 -32.404 1.00 83.50 387 ASP A N 1
ATOM 3122 C CA . ASP A 1 387 ? -0.957 -3.047 -33.658 1.00 83.50 387 ASP A CA 1
ATOM 3123 C C . ASP A 1 387 ? -1.000 -1.667 -34.337 1.00 83.50 387 ASP A C 1
ATOM 3125 O O . ASP A 1 387 ? 0.006 -1.217 -34.889 1.00 83.50 387 ASP A O 1
ATOM 3129 N N . ASP A 1 388 ? -2.117 -0.948 -34.204 1.00 83.69 388 ASP A N 1
ATOM 3130 C CA . ASP A 1 388 ? -2.271 0.417 -34.719 1.00 83.69 388 ASP A CA 1
ATOM 3131 C C . ASP A 1 388 ? -1.470 1.463 -33.917 1.00 83.69 388 ASP A C 1
ATOM 3133 O O . ASP A 1 388 ? -0.957 2.432 -34.481 1.00 83.69 388 ASP A O 1
ATOM 3137 N N . VAL A 1 389 ? -1.350 1.286 -32.597 1.00 83.94 389 VAL A N 1
ATOM 3138 C CA . VAL A 1 389 ? -0.718 2.260 -31.684 1.00 83.94 389 VAL A CA 1
ATOM 3139 C C . VAL A 1 389 ? 0.799 2.056 -31.570 1.00 83.94 389 VAL A C 1
ATOM 3141 O O . VAL A 1 389 ? 1.550 3.016 -31.355 1.00 83.94 389 VAL A O 1
ATOM 3144 N N . ILE A 1 390 ? 1.282 0.816 -31.715 1.00 85.69 390 ILE A N 1
ATOM 3145 C CA . ILE A 1 390 ? 2.704 0.455 -31.586 1.00 85.69 390 ILE A CA 1
ATOM 3146 C C . ILE A 1 390 ? 3.627 1.338 -32.447 1.00 85.69 390 ILE A C 1
ATOM 3148 O O . ILE A 1 390 ? 4.615 1.835 -31.898 1.00 85.69 390 ILE A O 1
ATOM 3152 N N . PRO A 1 391 ? 3.347 1.606 -33.740 1.00 86.12 391 PRO A N 1
ATOM 3153 C CA . PRO A 1 391 ? 4.202 2.461 -34.565 1.00 86.12 391 PRO A CA 1
ATOM 3154 C C . PRO A 1 391 ? 4.391 3.871 -33.986 1.00 86.12 391 PRO A C 1
ATOM 3156 O O . PRO A 1 391 ? 5.508 4.396 -33.976 1.00 86.12 391 PRO A O 1
ATOM 3159 N N . CYS A 1 392 ? 3.326 4.469 -33.445 1.00 83.12 392 CYS A N 1
ATOM 3160 C CA . CYS A 1 392 ? 3.373 5.783 -32.801 1.00 83.12 392 CYS A CA 1
ATOM 3161 C C . CYS A 1 392 ? 4.229 5.759 -31.527 1.00 83.12 392 CYS A C 1
ATOM 3163 O O . CYS A 1 392 ? 5.028 6.671 -31.303 1.00 83.12 392 CYS A O 1
ATOM 3165 N N . LEU A 1 393 ? 4.117 4.699 -30.721 1.00 84.62 393 LEU A N 1
ATOM 3166 C CA . LEU A 1 393 ? 4.928 4.514 -29.513 1.00 84.62 393 LEU A CA 1
ATOM 3167 C C . LEU A 1 393 ? 6.406 4.282 -29.826 1.00 84.62 393 LEU A C 1
ATOM 3169 O O . LEU A 1 393 ? 7.259 4.870 -29.166 1.00 84.62 393 LEU A O 1
ATOM 3173 N N . VAL A 1 394 ? 6.725 3.473 -30.839 1.00 84.25 394 VAL A N 1
ATOM 3174 C CA . VAL A 1 394 ? 8.109 3.259 -31.292 1.00 84.25 394 VAL A CA 1
ATOM 3175 C C . VAL A 1 394 ? 8.724 4.580 -31.751 1.00 84.25 394 VAL A C 1
ATOM 3177 O O . VAL A 1 394 ? 9.837 4.911 -31.346 1.00 84.25 394 VAL A O 1
ATOM 3180 N N . ARG A 1 395 ? 7.972 5.383 -32.517 1.00 84.25 395 ARG A N 1
ATOM 3181 C CA . ARG A 1 395 ? 8.407 6.722 -32.939 1.00 84.25 395 ARG A CA 1
ATOM 3182 C C . ARG A 1 395 ? 8.676 7.645 -31.748 1.00 84.25 395 ARG A C 1
ATOM 3184 O O . ARG A 1 395 ? 9.666 8.367 -31.762 1.00 84.25 395 ARG A O 1
ATOM 3191 N N . TYR A 1 396 ? 7.822 7.613 -30.726 1.00 85.44 396 TYR A N 1
ATOM 3192 C CA . TYR A 1 396 ? 8.006 8.397 -29.501 1.00 85.44 396 TYR A CA 1
ATOM 3193 C C . TYR A 1 396 ? 9.222 7.940 -28.677 1.00 85.44 396 TYR A C 1
ATOM 3195 O O . TYR A 1 396 ? 9.975 8.768 -28.164 1.00 85.44 396 TYR A O 1
ATOM 3203 N N . LEU A 1 397 ? 9.418 6.628 -28.525 1.00 84.19 397 LEU A N 1
ATOM 3204 C CA . LEU A 1 397 ? 10.518 6.075 -27.736 1.00 84.19 397 LEU A CA 1
ATOM 3205 C C . LEU A 1 397 ? 11.890 6.393 -28.347 1.00 84.19 397 LEU A C 1
ATOM 3207 O O . LEU A 1 397 ? 12.846 6.588 -27.588 1.00 84.19 397 LEU A O 1
ATOM 3211 N N . GLY A 1 398 ? 11.950 6.511 -29.677 1.00 82.19 398 GLY A N 1
ATOM 3212 C CA . GLY A 1 398 ? 13.143 6.882 -30.431 1.00 82.19 398 GLY A CA 1
ATOM 3213 C C . GLY A 1 398 ? 14.190 5.767 -30.492 1.00 82.19 398 GLY A C 1
ATOM 3214 O O . GLY A 1 398 ? 13.924 4.616 -30.154 1.00 82.19 398 GLY A O 1
ATOM 3215 N N . GLU A 1 399 ? 15.401 6.121 -30.927 1.00 77.94 399 GLU A N 1
ATOM 3216 C CA . GLU A 1 399 ? 16.502 5.165 -31.137 1.00 77.94 399 GLU A CA 1
ATOM 3217 C C . GLU A 1 399 ? 17.110 4.638 -29.826 1.00 77.94 399 GLU A C 1
ATOM 3219 O O . GLU A 1 399 ? 17.563 3.499 -29.775 1.00 77.94 399 GLU A O 1
ATOM 3224 N N . ASN A 1 400 ? 17.076 5.439 -28.751 1.00 80.75 400 ASN A N 1
ATOM 3225 C CA . ASN A 1 400 ? 17.642 5.097 -27.440 1.00 80.75 400 ASN A CA 1
ATOM 3226 C C . ASN A 1 400 ? 16.549 5.058 -26.357 1.00 80.75 400 ASN A C 1
ATOM 3228 O O . ASN A 1 400 ? 16.450 5.967 -25.524 1.00 80.75 400 ASN A O 1
ATOM 3232 N N . PRO A 1 401 ? 15.707 4.011 -26.341 1.00 81.75 401 PRO A N 1
ATOM 3233 C CA . PRO A 1 401 ? 14.532 3.963 -25.479 1.00 81.75 401 PRO A CA 1
ATOM 3234 C C . PRO A 1 401 ? 14.869 3.734 -23.994 1.00 81.75 401 PRO A C 1
ATOM 3236 O O . PRO A 1 401 ? 14.025 3.972 -23.130 1.00 81.75 401 PRO A O 1
ATOM 3239 N N . LEU A 1 402 ? 16.096 3.291 -23.691 1.00 84.69 402 LEU A N 1
ATOM 3240 C CA . LEU A 1 402 ? 16.576 3.036 -22.329 1.00 84.69 402 LEU A CA 1
ATOM 3241 C C . LEU A 1 402 ? 17.074 4.302 -21.618 1.00 84.69 402 LEU A C 1
ATOM 3243 O O . LEU A 1 402 ? 17.004 4.377 -20.394 1.00 84.69 402 LEU A O 1
ATOM 3247 N N . LEU A 1 403 ? 17.556 5.300 -22.361 1.00 83.94 403 LEU A N 1
ATOM 3248 C CA . LEU A 1 403 ? 18.131 6.524 -21.796 1.00 83.94 403 LEU A CA 1
ATOM 3249 C C . LEU A 1 403 ? 17.045 7.546 -21.440 1.00 83.94 403 LEU A C 1
ATOM 3251 O O . LEU A 1 403 ? 16.005 7.565 -22.099 1.00 83.94 403 LEU A O 1
ATOM 3255 N N . PRO A 1 404 ? 17.253 8.418 -20.436 1.00 80.31 404 PRO A N 1
ATOM 3256 C CA . PRO A 1 404 ? 16.319 9.503 -20.132 1.00 80.31 404 PRO A CA 1
ATOM 3257 C C . PRO A 1 404 ? 16.188 10.485 -21.310 1.00 80.31 404 PRO A C 1
ATOM 3259 O O . PRO A 1 404 ? 17.108 10.631 -22.110 1.00 80.31 404 PRO A O 1
ATOM 3262 N N . LEU A 1 405 ? 15.044 11.172 -21.419 1.00 76.69 405 LEU A N 1
ATOM 3263 C CA . LEU A 1 405 ? 14.878 12.245 -22.407 1.00 76.69 405 LEU A CA 1
ATOM 3264 C C . LEU A 1 405 ? 15.687 13.474 -21.983 1.00 76.69 405 LEU A C 1
ATOM 3266 O O . LEU A 1 405 ? 15.547 13.956 -20.857 1.00 76.69 405 LEU A O 1
ATOM 3270 N N . GLU A 1 406 ? 16.480 14.020 -22.901 1.00 65.50 406 GLU A N 1
ATOM 3271 C CA . GLU A 1 406 ? 17.088 15.336 -22.728 1.00 65.50 406 GLU A CA 1
ATOM 3272 C C . GLU A 1 406 ? 16.062 16.415 -23.094 1.00 65.50 406 GLU A C 1
ATOM 3274 O O . GLU A 1 406 ? 15.855 16.728 -24.264 1.00 65.50 406 GLU A O 1
ATOM 3279 N N . HIS A 1 407 ? 15.387 16.993 -22.100 1.00 58.69 407 HIS A N 1
ATOM 3280 C CA . HIS A 1 407 ? 14.585 18.193 -22.339 1.00 58.69 407 HIS A CA 1
ATOM 3281 C C . HIS A 1 407 ? 15.523 19.394 -22.537 1.00 58.69 407 HIS A C 1
ATOM 3283 O O . HIS A 1 407 ? 16.395 19.657 -21.699 1.00 58.69 407 HIS A O 1
ATOM 3289 N N . SER A 1 408 ? 15.363 20.133 -23.642 1.00 41.69 408 SER A N 1
ATOM 3290 C CA . SER A 1 408 ? 16.113 21.368 -23.878 1.00 41.69 408 SER A CA 1
ATOM 3291 C C . SER A 1 408 ? 15.867 22.343 -22.726 1.00 41.69 408 SER A C 1
ATOM 3293 O O . SER A 1 408 ? 14.731 22.605 -22.339 1.00 41.69 408 SER A O 1
ATOM 3295 N N . LYS A 1 409 ? 16.950 22.884 -22.153 1.00 40.88 409 LYS A N 1
ATOM 3296 C CA . LYS A 1 409 ? 16.937 23.866 -21.053 1.00 40.88 409 LYS A CA 1
ATOM 3297 C C . LYS A 1 409 ? 16.434 25.241 -21.521 1.00 40.88 409 LYS A C 1
ATOM 3299 O O . LYS A 1 409 ? 17.135 26.236 -21.360 1.00 40.88 409 LYS A O 1
ATOM 3304 N N . SER A 1 410 ? 15.263 25.310 -22.143 1.00 36.53 410 SER A N 1
ATOM 3305 C CA . SER A 1 410 ? 14.705 26.538 -22.712 1.00 36.53 410 SER A CA 1
ATOM 3306 C C . SER A 1 410 ? 13.387 26.939 -22.067 1.00 36.53 410 SER A C 1
ATOM 3308 O O . SER A 1 410 ? 12.468 27.317 -22.763 1.00 36.53 410 SER A O 1
ATOM 3310 N N . VAL A 1 411 ? 13.313 26.923 -20.740 1.00 35.81 411 VAL A N 1
ATOM 3311 C CA . VAL A 1 411 ? 12.571 27.920 -19.957 1.00 35.81 411 VAL A CA 1
ATOM 3312 C C . VAL A 1 411 ? 13.347 28.063 -18.651 1.00 35.81 411 VAL A C 1
ATOM 3314 O O . VAL A 1 411 ? 13.933 27.097 -18.159 1.00 35.81 411 VAL A O 1
ATOM 3317 N N . VAL A 1 412 ? 13.413 29.276 -18.108 1.00 39.28 412 VAL A N 1
ATOM 3318 C CA . VAL A 1 412 ? 13.905 29.552 -16.754 1.00 39.28 412 VAL A CA 1
ATOM 3319 C C . VAL A 1 412 ? 12.988 28.828 -15.761 1.00 39.28 412 VAL A C 1
ATOM 3321 O O . VAL A 1 412 ? 12.068 29.412 -15.204 1.00 39.28 412 VAL A O 1
ATOM 3324 N N . ILE A 1 413 ? 13.194 27.526 -15.582 1.00 41.22 413 ILE A N 1
ATOM 3325 C CA . ILE A 1 413 ? 12.574 26.746 -14.517 1.00 41.22 413 ILE A CA 1
ATOM 3326 C C . ILE A 1 413 ? 13.507 26.937 -13.316 1.00 41.22 413 ILE A C 1
ATOM 3328 O O . ILE A 1 413 ? 14.717 26.688 -13.444 1.00 41.22 413 ILE A O 1
ATOM 3332 N N . PRO A 1 414 ? 13.020 27.410 -12.153 1.00 37.41 414 PRO A N 1
ATOM 3333 C CA . PRO A 1 414 ? 13.801 27.320 -10.927 1.00 37.41 414 PRO A CA 1
ATOM 3334 C C . PRO A 1 414 ? 14.267 25.868 -10.790 1.00 37.41 414 PRO A C 1
ATOM 3336 O O . PRO A 1 414 ? 13.569 24.954 -11.216 1.00 37.41 414 PRO A O 1
ATOM 3339 N N . ARG A 1 415 ? 15.454 25.616 -10.236 1.00 42.75 415 ARG A N 1
ATOM 3340 C CA . ARG A 1 415 ? 15.890 24.247 -9.911 1.00 42.75 415 ARG A CA 1
ATOM 3341 C C . ARG A 1 415 ? 14.986 23.672 -8.810 1.00 42.75 415 ARG A C 1
ATOM 3343 O O . ARG A 1 415 ? 15.411 23.550 -7.665 1.00 42.75 415 ARG A O 1
ATOM 3350 N N . ASP A 1 416 ? 13.743 23.357 -9.142 1.00 53.66 416 ASP A N 1
ATOM 3351 C CA . ASP A 1 416 ? 12.757 22.819 -8.231 1.00 53.66 416 ASP A CA 1
ATOM 3352 C C . ASP A 1 416 ? 12.902 21.307 -8.202 1.00 53.66 416 ASP A C 1
ATOM 3354 O O . ASP A 1 416 ? 12.985 20.622 -9.224 1.00 53.66 416 ASP A O 1
ATOM 3358 N N . LYS A 1 417 ? 12.934 20.769 -6.983 1.00 56.53 417 LYS A N 1
ATOM 3359 C CA . LYS A 1 417 ? 13.022 19.329 -6.712 1.00 56.53 417 LYS A CA 1
ATOM 3360 C C . LYS A 1 417 ? 11.900 18.526 -7.384 1.00 56.53 417 LYS A C 1
ATOM 3362 O O . LYS A 1 417 ? 12.009 17.305 -7.446 1.00 56.53 417 LYS A O 1
ATOM 3367 N N . ASP A 1 418 ? 10.848 19.182 -7.864 1.00 64.88 418 ASP A N 1
ATOM 3368 C CA . ASP A 1 418 ? 9.675 18.558 -8.467 1.00 64.88 418 ASP A CA 1
ATOM 3369 C C . ASP A 1 418 ? 9.848 18.269 -9.968 1.00 64.88 418 ASP A C 1
ATOM 3371 O O . ASP A 1 418 ? 9.421 17.207 -10.415 1.00 64.88 418 ASP A O 1
ATOM 3375 N N . ALA A 1 419 ? 10.604 19.082 -10.717 1.00 69.06 419 ALA A N 1
ATOM 3376 C CA . ALA A 1 419 ? 10.899 18.804 -12.130 1.00 69.06 419 ALA A CA 1
ATOM 3377 C C . ALA A 1 419 ? 11.736 17.521 -12.305 1.00 69.06 419 ALA A C 1
ATOM 3379 O O . ALA A 1 419 ? 11.455 16.689 -13.168 1.00 69.06 419 ALA A O 1
ATOM 3380 N N . ASN A 1 420 ? 12.720 17.303 -11.424 1.00 75.69 420 ASN A N 1
ATOM 3381 C CA . ASN A 1 420 ? 13.527 16.078 -11.429 1.00 75.69 420 ASN A CA 1
ATOM 3382 C C . ASN A 1 420 ? 12.692 14.829 -11.100 1.00 75.69 420 ASN A C 1
ATOM 3384 O O . ASN A 1 420 ? 12.942 13.763 -11.658 1.00 75.69 420 ASN A O 1
ATOM 3388 N N . LYS A 1 421 ? 11.695 14.948 -10.210 1.00 82.38 421 LYS A N 1
ATOM 3389 C CA . LYS A 1 421 ? 10.776 13.839 -9.910 1.00 82.38 421 LYS A CA 1
ATOM 3390 C C . LYS A 1 421 ? 9.912 13.507 -11.121 1.00 82.38 421 LYS A C 1
ATOM 3392 O O . LYS A 1 421 ? 9.790 12.336 -11.453 1.00 82.38 421 LYS A O 1
ATOM 3397 N N . LEU A 1 422 ? 9.346 14.511 -11.789 1.00 82.69 422 LEU A N 1
ATOM 3398 C CA . LEU A 1 422 ? 8.510 14.300 -12.974 1.00 82.69 422 LEU A CA 1
ATOM 3399 C C . LEU A 1 422 ? 9.311 13.709 -14.139 1.00 82.69 422 LEU A C 1
ATOM 3401 O O . LEU A 1 422 ? 8.848 12.774 -14.781 1.00 82.69 422 LEU A O 1
ATOM 3405 N N . SER A 1 423 ? 10.547 14.167 -14.351 1.00 84.75 423 SER A N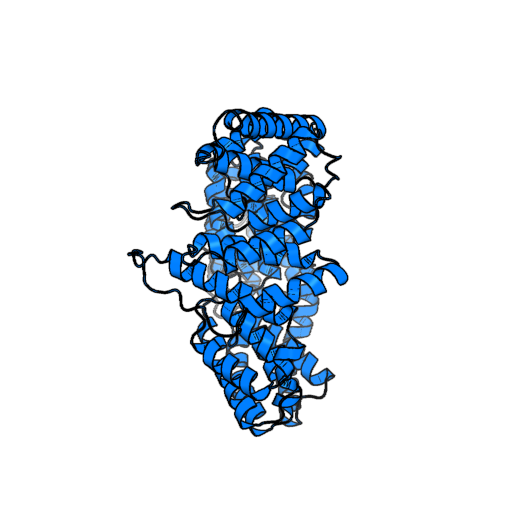 1
ATOM 3406 C CA . SER A 1 423 ? 11.456 13.564 -15.333 1.00 84.75 423 SER A CA 1
ATOM 3407 C C . SER A 1 423 ? 11.744 12.087 -15.023 1.00 84.75 423 SER A C 1
ATOM 3409 O O . SER A 1 423 ? 11.715 11.248 -15.925 1.00 84.75 423 SER A O 1
ATOM 3411 N N . ALA A 1 424 ? 11.932 11.738 -13.744 1.00 87.69 424 ALA A N 1
ATOM 3412 C CA . ALA A 1 424 ? 12.079 10.345 -13.329 1.00 87.69 424 ALA A CA 1
ATOM 3413 C C . ALA A 1 424 ? 10.814 9.512 -13.606 1.00 87.69 424 ALA A C 1
ATOM 3415 O O . ALA A 1 424 ? 10.934 8.368 -14.039 1.00 87.69 424 ALA A O 1
ATOM 3416 N N . VAL A 1 425 ? 9.616 10.081 -13.419 1.00 88.12 425 VAL A N 1
ATOM 3417 C CA . VAL A 1 425 ? 8.345 9.414 -13.755 1.00 88.12 425 VAL A CA 1
ATOM 3418 C C . VAL A 1 425 ? 8.216 9.209 -15.267 1.00 88.12 425 VAL A C 1
ATOM 3420 O O . VAL A 1 425 ? 7.877 8.113 -15.703 1.00 88.12 425 VAL A O 1
ATOM 3423 N N . ILE A 1 426 ? 8.547 10.209 -16.090 1.00 89.25 426 ILE A N 1
ATOM 3424 C CA . ILE A 1 426 ? 8.554 10.058 -17.556 1.00 89.25 426 ILE A CA 1
ATOM 3425 C C . ILE A 1 426 ? 9.480 8.908 -17.964 1.00 89.25 426 ILE A C 1
ATOM 3427 O O . ILE A 1 426 ? 9.098 8.045 -18.755 1.00 89.25 426 ILE A O 1
ATOM 3431 N N . HIS A 1 427 ? 10.687 8.859 -17.397 1.00 90.56 427 HIS A N 1
ATOM 3432 C CA . HIS A 1 427 ? 11.648 7.795 -17.684 1.00 90.56 427 HIS A CA 1
ATOM 3433 C C . HIS A 1 427 ? 11.149 6.420 -17.231 1.00 90.56 427 HIS A C 1
ATOM 3435 O O . HIS A 1 427 ? 11.228 5.465 -18.000 1.00 90.56 427 HIS A O 1
ATOM 3441 N N . GLU A 1 428 ? 10.566 6.323 -16.036 1.00 92.56 428 GLU A N 1
ATOM 3442 C CA . GLU A 1 428 ? 9.940 5.097 -15.535 1.00 92.56 428 GLU A CA 1
ATOM 3443 C C . GLU A 1 428 ? 8.883 4.571 -16.516 1.00 92.56 428 GLU A C 1
ATOM 3445 O O . GLU A 1 428 ? 8.924 3.405 -16.907 1.00 92.56 428 GLU A O 1
ATOM 3450 N N . TYR A 1 429 ? 7.947 5.419 -16.949 1.00 90.69 429 TYR A N 1
ATOM 3451 C CA . TYR A 1 429 ? 6.875 5.003 -17.855 1.00 90.69 429 TYR A CA 1
ATOM 3452 C C . TYR A 1 429 ? 7.391 4.655 -19.257 1.00 90.69 429 TYR A C 1
ATOM 3454 O O . TYR A 1 429 ? 6.903 3.693 -19.851 1.00 90.69 429 TYR A O 1
ATOM 3462 N N . ARG A 1 430 ? 8.426 5.345 -19.762 1.00 90.94 430 ARG A N 1
ATOM 3463 C CA . ARG A 1 430 ? 9.117 4.948 -21.004 1.00 90.94 430 ARG A CA 1
ATOM 3464 C C . ARG A 1 430 ? 9.704 3.542 -20.890 1.00 90.94 430 ARG A C 1
ATOM 3466 O O . ARG A 1 430 ? 9.428 2.708 -21.748 1.00 90.94 430 ARG A O 1
ATOM 3473 N N . LEU A 1 431 ? 10.431 3.241 -19.810 1.00 92.31 431 LEU A N 1
ATOM 3474 C CA . LEU A 1 431 ? 10.989 1.903 -19.584 1.00 92.31 431 LEU A CA 1
ATOM 3475 C C . LEU A 1 431 ? 9.891 0.841 -19.433 1.00 92.31 431 LEU A C 1
ATOM 3477 O O . LEU A 1 431 ? 10.011 -0.247 -19.994 1.00 92.31 431 LEU A O 1
ATOM 3481 N N . LYS A 1 432 ? 8.786 1.153 -18.746 1.00 92.38 432 LYS A N 1
ATOM 3482 C CA . LYS A 1 432 ? 7.636 0.240 -18.654 1.00 92.38 432 LYS A CA 1
ATOM 3483 C C . LYS A 1 432 ? 7.018 -0.062 -20.019 1.00 92.38 432 LYS A C 1
ATOM 3485 O O . LYS A 1 432 ? 6.665 -1.213 -20.273 1.00 92.38 432 LYS A O 1
ATOM 3490 N N . PHE A 1 433 ? 6.905 0.930 -20.904 1.00 89.38 433 PHE A N 1
ATOM 3491 C CA . PHE A 1 433 ? 6.477 0.691 -22.283 1.00 89.38 433 PHE A CA 1
ATOM 3492 C C . PHE A 1 433 ? 7.448 -0.233 -23.016 1.00 89.38 433 PHE A C 1
ATOM 3494 O O . PHE A 1 433 ? 6.998 -1.199 -23.620 1.00 89.38 433 PHE A O 1
ATOM 3501 N N . VAL A 1 434 ? 8.761 -0.013 -22.901 1.00 89.19 434 VAL A N 1
ATOM 3502 C CA . VAL A 1 434 ? 9.783 -0.878 -23.518 1.00 89.19 434 VAL A CA 1
ATOM 3503 C C . VAL A 1 434 ? 9.652 -2.329 -23.049 1.00 89.19 434 VAL A C 1
ATOM 3505 O O . VAL A 1 434 ? 9.574 -3.232 -23.879 1.00 89.19 434 VAL A O 1
ATOM 3508 N N . ILE A 1 435 ? 9.551 -2.550 -21.733 1.00 89.62 435 ILE A N 1
ATOM 3509 C CA . ILE A 1 435 ? 9.380 -3.882 -21.129 1.00 89.62 435 ILE A CA 1
ATOM 3510 C C . ILE A 1 435 ? 8.120 -4.574 -21.664 1.00 89.62 435 ILE A C 1
ATOM 3512 O O . ILE A 1 435 ? 8.135 -5.776 -21.930 1.00 89.62 435 ILE A O 1
ATOM 3516 N N . LYS A 1 436 ? 7.022 -3.825 -21.809 1.00 85.81 436 LYS A N 1
ATOM 3517 C CA . LYS A 1 436 ? 5.718 -4.369 -22.202 1.00 85.81 436 LYS A CA 1
ATOM 3518 C C . LYS A 1 436 ? 5.594 -4.616 -23.707 1.00 85.81 436 LYS A C 1
ATOM 3520 O O . LYS A 1 436 ? 4.942 -5.579 -24.097 1.00 85.81 436 LYS A O 1
ATOM 3525 N N . LEU A 1 437 ? 6.177 -3.750 -24.535 1.00 77.06 437 LEU A N 1
ATOM 3526 C CA . LEU A 1 437 ? 5.912 -3.694 -25.977 1.00 77.06 437 LEU A CA 1
ATOM 3527 C C . LEU A 1 437 ? 7.030 -4.195 -26.856 1.00 77.06 437 LEU A C 1
ATOM 3529 O O . LEU A 1 437 ? 6.781 -4.698 -27.947 1.00 77.06 437 LEU A O 1
ATOM 3533 N N . LEU A 1 438 ? 8.262 -4.027 -26.399 1.00 75.00 438 LEU A N 1
ATOM 3534 C CA . LEU A 1 438 ? 9.431 -4.240 -27.225 1.00 75.00 438 LEU A CA 1
ATOM 3535 C C . LEU A 1 438 ? 10.333 -5.362 -26.687 1.00 75.00 438 LEU A C 1
ATOM 3537 O O . LEU A 1 438 ? 11.549 -5.243 -26.828 1.00 75.00 438 LEU A O 1
ATOM 3541 N N . PRO A 1 439 ? 9.810 -6.489 -26.142 1.00 78.69 439 PRO A N 1
ATOM 3542 C CA . PRO A 1 439 ? 10.679 -7.578 -25.708 1.00 78.69 439 PRO A CA 1
ATOM 3543 C C . PRO A 1 439 ? 11.462 -8.162 -26.889 1.00 78.69 439 PRO A C 1
ATOM 3545 O O . PRO A 1 439 ? 12.599 -8.574 -26.723 1.00 78.69 439 PRO A O 1
ATOM 3548 N N . ASN A 1 440 ? 10.904 -8.142 -28.103 1.00 77.56 440 ASN A N 1
ATOM 3549 C CA . ASN A 1 440 ? 11.621 -8.593 -29.297 1.00 77.56 440 ASN A CA 1
ATOM 3550 C C . ASN A 1 440 ? 12.766 -7.646 -29.682 1.00 77.56 440 ASN A C 1
ATOM 3552 O O . ASN A 1 440 ? 13.821 -8.123 -30.082 1.00 77.56 440 ASN A O 1
ATOM 3556 N N . VAL A 1 441 ? 12.591 -6.329 -29.509 1.00 76.25 441 VAL A N 1
ATOM 3557 C CA . VAL A 1 441 ? 13.667 -5.345 -29.730 1.00 76.25 441 VAL A CA 1
ATOM 3558 C C . VAL A 1 441 ? 14.755 -5.518 -28.676 1.00 76.25 441 VAL A C 1
ATOM 3560 O O . VAL A 1 441 ? 15.935 -5.531 -29.010 1.00 76.25 441 VAL A O 1
ATOM 3563 N N . LEU A 1 442 ? 14.360 -5.745 -27.418 1.00 81.75 442 LEU A N 1
ATOM 3564 C CA . LEU A 1 442 ? 15.297 -6.000 -26.327 1.00 81.75 442 LEU A CA 1
ATOM 3565 C C . LEU A 1 442 ? 16.152 -7.262 -26.546 1.00 81.75 442 LEU A C 1
ATOM 3567 O O . LEU A 1 442 ? 17.266 -7.357 -26.042 1.00 81.75 442 LEU A O 1
ATOM 3571 N N . ARG A 1 443 ? 15.640 -8.229 -27.310 1.00 83.12 443 ARG A N 1
ATOM 3572 C CA . ARG A 1 443 ? 16.338 -9.477 -27.642 1.00 83.12 443 ARG A CA 1
ATOM 3573 C C . ARG A 1 443 ? 17.183 -9.408 -28.913 1.00 83.12 443 ARG A C 1
ATOM 3575 O O . ARG A 1 443 ? 17.829 -10.397 -29.247 1.00 83.12 443 ARG A O 1
ATOM 3582 N N . MET A 1 444 ? 17.197 -8.284 -29.636 1.00 83.38 444 MET A N 1
ATOM 3583 C CA . MET A 1 444 ? 18.030 -8.155 -30.841 1.00 83.38 444 MET A CA 1
ATOM 3584 C C . MET A 1 444 ? 19.524 -8.080 -30.507 1.00 83.38 444 MET A C 1
ATOM 3586 O O . MET A 1 444 ? 20.329 -8.700 -31.199 1.00 83.38 444 MET A O 1
ATOM 3590 N N . ASP A 1 445 ? 19.886 -7.365 -29.438 1.00 86.94 445 ASP A N 1
ATOM 3591 C CA . ASP A 1 445 ? 21.248 -7.323 -28.893 1.00 86.94 445 ASP A CA 1
ATOM 3592 C C . ASP A 1 445 ? 21.220 -7.362 -27.353 1.00 86.94 445 ASP A C 1
ATOM 3594 O O . ASP A 1 445 ? 21.427 -6.347 -26.675 1.00 86.94 445 ASP A O 1
ATOM 3598 N N . PRO A 1 446 ? 20.945 -8.541 -26.763 1.00 89.50 446 PRO A N 1
ATOM 3599 C CA . PRO A 1 446 ? 20.775 -8.665 -25.321 1.00 89.50 446 PRO A CA 1
ATOM 3600 C C . PRO A 1 446 ? 22.069 -8.339 -24.565 1.00 89.50 446 PRO A C 1
ATOM 3602 O O . PRO A 1 446 ? 22.022 -7.880 -23.426 1.00 89.50 446 PRO A O 1
ATOM 3605 N N . LYS A 1 447 ? 23.242 -8.525 -25.187 1.00 91.25 447 LYS A N 1
ATOM 3606 C CA . LYS A 1 447 ? 24.531 -8.237 -24.552 1.00 91.25 447 LYS A CA 1
ATOM 3607 C C . LYS A 1 447 ? 24.727 -6.738 -24.344 1.00 91.25 447 LYS A C 1
ATOM 3609 O O . LYS A 1 447 ? 25.102 -6.344 -23.238 1.00 91.25 447 LYS A O 1
ATOM 3614 N N . GLN A 1 448 ? 24.501 -5.927 -25.378 1.00 90.62 448 GLN A N 1
ATOM 3615 C CA . GLN A 1 448 ? 24.650 -4.477 -25.268 1.00 90.62 448 GLN A CA 1
ATOM 3616 C C . GLN A 1 448 ? 23.628 -3.900 -24.285 1.00 90.62 448 GLN A C 1
ATOM 3618 O O . GLN A 1 448 ? 23.996 -3.146 -23.391 1.00 90.62 448 GLN A O 1
ATOM 3623 N N . ILE A 1 449 ? 22.378 -4.360 -24.353 1.00 91.19 449 ILE A N 1
ATOM 3624 C CA . ILE A 1 449 ? 21.306 -3.890 -23.467 1.00 91.19 449 ILE A CA 1
ATOM 3625 C C . ILE A 1 449 ? 21.580 -4.219 -21.996 1.00 91.19 449 ILE A C 1
ATOM 3627 O O . ILE A 1 449 ? 21.318 -3.389 -21.125 1.00 91.19 449 ILE A O 1
ATOM 3631 N N . LEU A 1 450 ? 22.115 -5.409 -21.694 1.00 92.44 450 LEU A N 1
ATOM 3632 C CA . LEU A 1 450 ? 22.514 -5.758 -20.328 1.00 92.44 450 LEU A CA 1
ATOM 3633 C C . LEU A 1 450 ? 23.601 -4.814 -19.797 1.00 92.44 450 LEU A C 1
ATOM 3635 O O . LEU A 1 450 ? 23.532 -4.409 -18.637 1.00 92.44 450 LEU A O 1
ATOM 3639 N N . MET A 1 451 ? 24.586 -4.465 -20.630 1.00 93.06 451 MET A N 1
ATOM 3640 C CA . MET A 1 451 ? 25.638 -3.514 -20.259 1.00 93.06 451 MET A CA 1
ATOM 3641 C C . MET A 1 451 ? 25.068 -2.114 -20.038 1.00 93.06 451 MET A C 1
ATOM 3643 O O . MET A 1 451 ? 25.312 -1.530 -18.985 1.00 93.06 451 MET A O 1
ATOM 3647 N N . ASP A 1 452 ? 24.231 -1.630 -20.957 1.00 91.00 452 ASP A N 1
ATOM 3648 C CA . ASP A 1 452 ? 23.587 -0.323 -20.837 1.00 91.00 452 ASP A CA 1
ATOM 3649 C C . ASP A 1 452 ? 22.748 -0.247 -19.553 1.00 91.00 452 ASP A C 1
ATOM 3651 O O . ASP A 1 452 ? 22.860 0.706 -18.787 1.00 91.00 452 ASP A O 1
ATOM 3655 N N . CYS A 1 453 ? 21.954 -1.278 -19.248 1.00 92.94 453 CYS A N 1
ATOM 3656 C CA . CYS A 1 453 ? 21.163 -1.327 -18.016 1.00 92.94 453 CYS A CA 1
ATOM 3657 C C . CYS A 1 453 ? 22.040 -1.379 -16.755 1.00 92.94 453 CYS A C 1
ATOM 3659 O O . CYS A 1 453 ? 21.689 -0.763 -15.748 1.00 92.94 453 CYS A O 1
ATOM 3661 N N . ALA A 1 454 ? 23.163 -2.105 -16.784 1.00 92.44 454 ALA A N 1
ATOM 3662 C CA . ALA A 1 454 ? 24.097 -2.165 -15.662 1.00 92.44 454 ALA A CA 1
ATOM 3663 C C . ALA A 1 454 ? 24.745 -0.800 -15.390 1.00 92.44 454 ALA A C 1
ATOM 3665 O O . ALA A 1 454 ? 24.816 -0.384 -14.232 1.00 92.44 454 ALA A O 1
ATOM 3666 N N . ASP A 1 455 ? 25.146 -0.088 -16.445 1.00 91.31 455 ASP A N 1
ATOM 3667 C CA . ASP A 1 455 ? 25.705 1.259 -16.345 1.00 91.31 455 ASP A CA 1
ATOM 3668 C C . ASP A 1 455 ? 24.648 2.244 -15.830 1.00 91.31 455 ASP A C 1
ATOM 3670 O O . ASP A 1 455 ? 24.892 2.992 -14.882 1.00 91.31 455 ASP A O 1
ATOM 3674 N N . GLN A 1 456 ? 23.431 2.196 -16.380 1.00 91.12 456 GLN A N 1
ATOM 3675 C CA . GLN A 1 456 ? 22.340 3.081 -15.971 1.00 91.12 456 GLN A CA 1
ATOM 3676 C C . GLN A 1 456 ? 21.837 2.825 -14.545 1.00 91.12 456 GLN A C 1
ATOM 3678 O O . GLN A 1 456 ? 21.307 3.744 -13.918 1.00 91.12 456 GLN A O 1
ATOM 3683 N N . LEU A 1 457 ? 22.024 1.624 -13.987 1.00 91.00 457 LEU A N 1
ATOM 3684 C CA . LEU A 1 457 ? 21.611 1.319 -12.615 1.00 91.00 457 LEU A CA 1
ATOM 3685 C C . LEU A 1 457 ? 22.327 2.207 -11.583 1.00 91.00 457 LEU A C 1
ATOM 3687 O O . LEU A 1 457 ? 21.716 2.598 -10.590 1.00 91.00 457 LEU A O 1
ATOM 3691 N N . ALA A 1 458 ? 23.588 2.573 -11.842 1.00 83.25 458 ALA A N 1
ATOM 3692 C CA . ALA A 1 458 ? 24.360 3.481 -10.991 1.00 83.25 458 ALA A CA 1
ATOM 3693 C C . ALA A 1 458 ? 23.893 4.947 -11.086 1.00 83.25 458 ALA A C 1
ATOM 3695 O O . ALA A 1 458 ? 24.119 5.732 -10.166 1.00 83.25 458 ALA A O 1
ATOM 3696 N N . TYR A 1 459 ? 23.230 5.315 -12.186 1.00 85.62 459 TYR A N 1
ATOM 3697 C CA . TYR A 1 459 ? 22.771 6.679 -12.471 1.00 85.62 459 TYR A CA 1
ATOM 3698 C C . TYR A 1 459 ? 21.248 6.835 -12.387 1.00 85.62 459 TYR A C 1
ATOM 3700 O O . TYR A 1 459 ? 20.714 7.889 -12.738 1.00 85.62 459 TYR A O 1
ATOM 3708 N N . ALA A 1 460 ? 20.534 5.806 -11.924 1.00 87.25 460 ALA A N 1
ATOM 3709 C CA . ALA A 1 460 ? 19.083 5.826 -11.854 1.00 87.25 460 ALA A CA 1
ATOM 3710 C C . ALA A 1 460 ? 18.589 6.989 -10.976 1.00 87.25 460 ALA A C 1
ATOM 3712 O O . ALA A 1 460 ? 18.916 7.101 -9.794 1.00 87.25 460 ALA A O 1
ATOM 3713 N N . SER A 1 461 ? 17.750 7.847 -11.558 1.00 85.38 461 SER A N 1
ATOM 3714 C CA . SER A 1 461 ? 17.236 9.061 -10.911 1.00 85.38 461 SER A CA 1
ATOM 3715 C C . SER A 1 461 ? 16.278 8.777 -9.748 1.00 85.38 461 SER A C 1
ATOM 3717 O O . SER A 1 461 ? 16.073 9.626 -8.880 1.00 85.38 461 SER A O 1
ATOM 3719 N N . SER A 1 462 ? 15.677 7.585 -9.721 1.00 89.56 462 SER A N 1
ATOM 3720 C CA . SER A 1 462 ? 14.754 7.141 -8.679 1.00 89.56 462 SER A CA 1
ATOM 3721 C C . SER A 1 462 ? 14.721 5.612 -8.568 1.00 89.56 462 SER A C 1
ATOM 3723 O O . SER A 1 462 ? 15.105 4.896 -9.495 1.00 89.56 462 SER A O 1
ATOM 3725 N N . TYR A 1 463 ? 14.225 5.093 -7.438 1.00 90.69 463 TYR A N 1
ATOM 3726 C CA . TYR A 1 463 ? 14.067 3.647 -7.246 1.00 90.69 463 TYR A CA 1
ATOM 3727 C C . TYR A 1 463 ? 13.142 2.982 -8.291 1.00 90.69 463 TYR A C 1
ATOM 3729 O O . TYR A 1 463 ? 13.529 1.933 -8.799 1.00 90.69 463 TYR A O 1
ATOM 3737 N N . PRO A 1 464 ? 11.977 3.551 -8.670 1.00 91.44 464 PRO A N 1
ATOM 3738 C CA . PRO A 1 464 ? 11.135 2.965 -9.719 1.00 91.44 464 PRO A CA 1
ATOM 3739 C C . PRO A 1 464 ? 11.843 2.797 -11.071 1.00 91.44 464 PRO A C 1
ATOM 3741 O O . PRO A 1 464 ? 11.681 1.766 -11.722 1.00 91.44 464 PRO A O 1
ATOM 3744 N N . VAL A 1 465 ? 12.691 3.757 -11.458 1.00 93.12 465 VAL A N 1
ATOM 3745 C CA . VAL A 1 465 ? 13.528 3.659 -12.668 1.00 93.12 465 VAL A CA 1
ATOM 3746 C C . VAL A 1 465 ? 14.542 2.520 -12.530 1.00 93.12 465 VAL A C 1
ATOM 3748 O O . VAL A 1 465 ? 14.635 1.663 -13.406 1.00 93.12 465 VAL A O 1
ATOM 3751 N N . ALA A 1 466 ? 15.250 2.450 -11.398 1.00 93.75 466 ALA A N 1
ATOM 3752 C CA . ALA A 1 466 ? 16.195 1.367 -11.122 1.00 93.75 466 ALA A CA 1
ATOM 3753 C C . ALA A 1 466 ? 15.527 -0.018 -11.126 1.00 93.75 466 ALA A C 1
ATOM 3755 O O . ALA A 1 466 ? 16.105 -0.987 -11.612 1.00 93.75 466 ALA A O 1
ATOM 3756 N N . GLN A 1 467 ? 14.298 -0.115 -10.613 1.00 93.81 467 GLN A N 1
ATOM 3757 C CA . GLN A 1 467 ? 13.528 -1.353 -10.643 1.00 93.81 467 GLN A CA 1
ATOM 3758 C C . GLN A 1 467 ? 13.204 -1.775 -12.082 1.00 93.81 467 GLN A C 1
ATOM 3760 O O . GLN A 1 467 ? 13.361 -2.950 -12.394 1.00 93.81 467 GLN A O 1
ATOM 3765 N N . CYS A 1 468 ? 12.855 -0.836 -12.970 1.00 94.50 468 CYS A N 1
ATOM 3766 C CA . CYS A 1 468 ? 12.653 -1.144 -14.389 1.00 94.50 468 CYS A CA 1
ATOM 3767 C C . CYS A 1 468 ? 13.935 -1.691 -15.040 1.00 94.50 468 CYS A C 1
ATOM 3769 O O . CYS A 1 468 ? 13.873 -2.678 -15.769 1.00 94.50 468 CYS A O 1
ATOM 3771 N N . TYR A 1 469 ? 15.107 -1.120 -14.735 1.00 95.44 469 TYR A N 1
ATOM 3772 C CA . TYR A 1 469 ? 16.379 -1.680 -15.208 1.00 95.44 469 TYR A CA 1
ATOM 3773 C C . TYR A 1 469 ? 16.634 -3.086 -14.659 1.00 95.44 469 TYR A C 1
ATOM 3775 O O . TYR A 1 469 ? 17.004 -3.974 -15.420 1.00 95.44 469 TYR A O 1
ATOM 3783 N N . LEU A 1 470 ? 16.391 -3.329 -13.366 1.00 94.75 470 LEU A N 1
ATOM 3784 C CA . LEU A 1 470 ? 16.515 -4.668 -12.775 1.00 94.75 470 LEU A CA 1
ATOM 3785 C C . LEU A 1 470 ? 15.563 -5.687 -13.421 1.00 94.75 470 LEU A C 1
ATOM 3787 O O . LEU A 1 470 ? 15.936 -6.854 -13.549 1.00 94.75 470 LEU A O 1
ATOM 3791 N N . ASP A 1 471 ? 14.367 -5.264 -13.831 1.00 93.19 471 ASP A N 1
ATOM 3792 C CA . ASP A 1 471 ? 13.394 -6.115 -14.521 1.00 93.19 471 ASP A CA 1
ATOM 3793 C C . ASP A 1 471 ? 13.862 -6.459 -15.949 1.00 93.19 471 ASP A C 1
ATOM 3795 O O . ASP A 1 471 ? 13.776 -7.620 -16.354 1.00 93.19 471 ASP A O 1
ATOM 3799 N N . ILE A 1 472 ? 14.438 -5.496 -16.685 1.00 93.25 472 ILE A N 1
ATOM 3800 C CA . ILE A 1 472 ? 15.060 -5.740 -18.002 1.00 93.25 472 ILE A CA 1
ATOM 3801 C C . ILE A 1 472 ? 16.262 -6.683 -17.864 1.00 93.25 472 ILE A C 1
ATOM 3803 O O . ILE A 1 472 ? 16.373 -7.653 -18.614 1.00 93.25 472 ILE A O 1
ATOM 3807 N N . LEU A 1 473 ? 17.129 -6.454 -16.868 1.00 94.38 473 LEU A N 1
ATOM 3808 C CA . LEU A 1 473 ? 18.264 -7.333 -16.580 1.00 94.38 473 LEU A CA 1
ATOM 3809 C C . LEU A 1 473 ? 17.791 -8.771 -16.329 1.00 94.38 473 LEU A C 1
ATOM 3811 O O . LEU A 1 473 ? 18.320 -9.701 -16.929 1.00 94.38 473 LEU A O 1
ATOM 3815 N N . GLN A 1 474 ? 16.762 -8.966 -15.498 1.00 92.12 474 GLN A N 1
ATOM 3816 C CA . GLN A 1 474 ? 16.192 -10.294 -15.234 1.00 92.12 474 GLN A CA 1
ATOM 3817 C C . GLN A 1 474 ? 15.589 -10.951 -16.481 1.00 92.12 474 GLN A C 1
ATOM 3819 O O . GLN A 1 474 ? 15.651 -12.173 -16.596 1.00 92.12 474 GLN A O 1
ATOM 3824 N N . MET A 1 475 ? 15.015 -10.171 -17.403 1.00 91.00 475 MET A N 1
ATOM 3825 C CA . MET A 1 475 ? 14.434 -10.690 -18.644 1.00 91.00 475 MET A CA 1
ATOM 3826 C C . MET A 1 475 ? 15.494 -11.281 -19.583 1.00 91.00 475 MET A C 1
ATOM 3828 O O . MET A 1 475 ? 15.216 -12.282 -20.238 1.00 91.00 475 MET A O 1
ATOM 3832 N N . LEU A 1 476 ? 16.681 -10.670 -19.647 1.00 93.25 476 LEU A N 1
ATOM 3833 C CA . LEU A 1 476 ? 17.697 -10.968 -20.665 1.00 93.25 476 LEU A CA 1
ATOM 3834 C C . LEU A 1 476 ? 18.905 -11.757 -20.140 1.00 93.25 476 LEU A C 1
ATOM 3836 O O . LEU A 1 476 ? 19.671 -12.289 -20.940 1.00 93.25 476 LEU A O 1
ATOM 3840 N N . ILE A 1 477 ? 19.107 -11.846 -18.818 1.00 92.69 477 ILE A N 1
ATOM 3841 C CA . ILE A 1 477 ? 20.335 -12.410 -18.222 1.00 92.69 477 ILE A CA 1
ATOM 3842 C C . ILE A 1 477 ? 20.652 -13.834 -18.701 1.00 92.69 477 ILE A C 1
ATOM 3844 O O . ILE A 1 477 ? 21.813 -14.165 -18.934 1.00 92.69 477 ILE A O 1
ATOM 3848 N N . ASP A 1 478 ? 19.627 -14.669 -18.893 1.00 91.50 478 ASP A N 1
ATOM 3849 C CA . ASP A 1 478 ? 19.803 -16.056 -19.330 1.00 91.50 478 ASP A CA 1
ATOM 3850 C C . ASP A 1 478 ? 20.100 -16.181 -20.840 1.00 91.50 478 ASP A C 1
ATOM 3852 O O . ASP A 1 478 ? 20.540 -17.237 -21.289 1.00 91.50 478 ASP A O 1
ATOM 3856 N N . GLU A 1 479 ? 19.938 -15.108 -21.621 1.00 90.44 479 GLU A N 1
ATOM 3857 C CA . GLU A 1 479 ? 20.216 -15.079 -23.066 1.00 90.44 479 GLU A CA 1
ATOM 3858 C C . GLU A 1 479 ? 21.694 -14.769 -23.386 1.00 90.44 479 GLU A C 1
ATOM 3860 O O . GLU A 1 479 ? 22.131 -14.924 -24.528 1.00 90.44 479 GLU A O 1
ATOM 3865 N N . VAL A 1 480 ? 22.498 -14.369 -22.389 1.00 88.06 480 VAL A N 1
ATOM 3866 C CA . VAL A 1 480 ? 23.897 -13.943 -22.577 1.00 88.06 480 VAL A CA 1
ATOM 3867 C C . VAL A 1 480 ? 24.866 -14.840 -21.791 1.00 88.06 480 VAL A C 1
ATOM 3869 O O . VAL A 1 480 ? 24.962 -14.714 -20.574 1.00 88.06 480 VAL A O 1
ATOM 3872 N N . PRO A 1 481 ? 25.674 -15.691 -22.455 1.00 81.56 481 PRO A N 1
ATOM 3873 C CA . PRO A 1 481 ? 26.670 -16.540 -21.787 1.00 81.56 481 PRO A CA 1
ATOM 3874 C C . PRO A 1 481 ? 28.028 -15.839 -21.564 1.00 81.56 481 PRO A C 1
ATOM 3876 O O . PRO A 1 481 ? 29.027 -16.475 -21.249 1.00 81.56 481 PRO A O 1
ATOM 3879 N N . CYS A 1 482 ? 28.122 -14.525 -21.786 1.00 89.06 482 CYS A N 1
ATOM 3880 C CA . CYS A 1 482 ? 29.394 -13.803 -21.744 1.00 89.06 482 CYS A CA 1
ATOM 3881 C C . CYS A 1 482 ? 29.801 -13.447 -20.304 1.00 89.06 482 CYS A C 1
ATOM 3883 O O . CYS A 1 482 ? 29.229 -12.540 -19.700 1.00 89.06 482 CYS A O 1
ATOM 3885 N N . SER A 1 483 ? 30.835 -14.110 -19.779 1.00 88.25 483 SER A N 1
ATOM 3886 C CA . SER A 1 483 ? 31.295 -13.955 -18.388 1.00 88.25 483 SER A CA 1
ATOM 3887 C C . SER A 1 483 ? 31.648 -12.516 -17.985 1.00 88.25 483 SER A C 1
ATOM 3889 O O . SER A 1 483 ? 31.353 -12.111 -16.862 1.00 88.25 483 SER A O 1
ATOM 3891 N N . THR A 1 484 ? 32.221 -11.705 -18.882 1.00 92.00 484 THR A N 1
ATOM 3892 C CA . THR A 1 484 ? 32.554 -10.298 -18.591 1.00 92.00 484 THR A CA 1
ATOM 3893 C C . THR A 1 484 ? 31.308 -9.427 -18.430 1.00 92.00 484 THR A C 1
ATOM 3895 O O . THR A 1 484 ? 31.238 -8.639 -17.487 1.00 92.00 484 THR A O 1
ATOM 3898 N N . THR A 1 485 ? 30.309 -9.607 -19.298 1.00 92.50 485 THR A N 1
ATOM 3899 C CA . THR A 1 485 ? 29.014 -8.916 -19.217 1.00 92.50 485 THR A CA 1
ATOM 3900 C C . THR A 1 485 ? 28.247 -9.339 -17.967 1.00 92.50 485 THR A C 1
ATOM 3902 O O . THR A 1 485 ? 27.817 -8.488 -17.192 1.00 92.50 485 T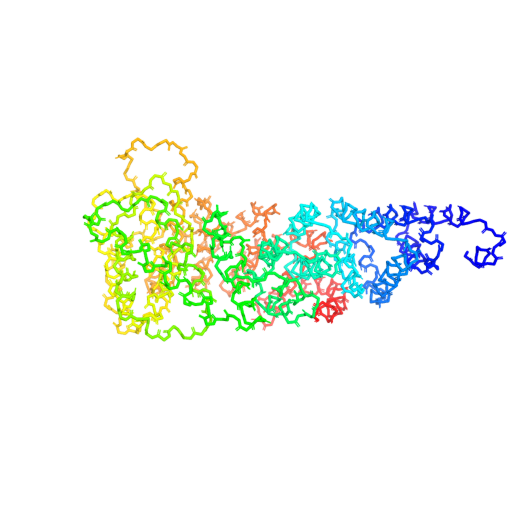HR A O 1
ATOM 3905 N N . LEU A 1 486 ? 28.150 -10.648 -17.708 1.00 93.88 486 LEU A N 1
ATOM 3906 C CA . LEU A 1 486 ? 27.491 -11.182 -16.513 1.00 93.88 486 LEU A CA 1
ATOM 3907 C C . LEU A 1 486 ? 28.135 -10.654 -15.222 1.00 93.88 486 LEU A C 1
ATOM 3909 O O . LEU A 1 486 ? 27.434 -10.263 -14.289 1.00 93.88 486 LEU A O 1
ATOM 3913 N N . LEU A 1 487 ? 29.469 -10.578 -15.178 1.00 94.06 487 LEU A N 1
ATOM 3914 C CA . LEU A 1 487 ? 30.196 -10.030 -14.034 1.00 94.06 487 LEU A CA 1
ATOM 3915 C C . LEU A 1 487 ? 29.897 -8.545 -13.800 1.00 94.06 487 LEU A C 1
ATOM 3917 O O . LEU A 1 487 ? 29.726 -8.139 -12.649 1.00 94.06 487 LEU A O 1
ATOM 3921 N N . ALA A 1 488 ? 29.849 -7.738 -14.864 1.00 94.00 488 ALA A N 1
ATOM 3922 C CA . ALA A 1 488 ? 29.523 -6.315 -14.771 1.00 94.00 488 ALA A CA 1
ATOM 3923 C C . ALA A 1 488 ? 28.103 -6.109 -14.222 1.00 94.00 488 ALA A C 1
ATOM 3925 O O . ALA A 1 488 ? 27.922 -5.376 -13.249 1.00 94.00 488 ALA A O 1
ATOM 3926 N N . VAL A 1 489 ? 27.129 -6.848 -14.764 1.00 94.81 489 VAL A N 1
ATOM 3927 C CA . VAL A 1 489 ? 25.726 -6.824 -14.326 1.00 94.81 489 VAL A CA 1
ATOM 3928 C C . VAL A 1 489 ? 25.589 -7.206 -12.849 1.00 94.81 489 VAL A C 1
ATOM 3930 O O . VAL A 1 489 ? 24.974 -6.474 -12.071 1.00 94.81 489 VAL A O 1
ATOM 3933 N N . VAL A 1 490 ? 26.196 -8.322 -12.428 1.00 94.75 490 VAL A N 1
ATOM 3934 C CA . VAL A 1 490 ? 26.134 -8.784 -11.030 1.00 94.75 490 VAL A CA 1
ATOM 3935 C C . VAL A 1 490 ? 26.766 -7.762 -10.085 1.00 94.75 490 VAL A C 1
ATOM 3937 O O . VAL A 1 490 ? 26.191 -7.456 -9.039 1.00 94.75 490 VAL A O 1
ATOM 3940 N N . LYS A 1 491 ? 27.916 -7.182 -10.446 1.00 95.12 491 LYS A N 1
ATOM 3941 C CA . LYS A 1 491 ? 28.564 -6.144 -9.631 1.00 95.12 491 LYS A CA 1
ATOM 3942 C C . LYS A 1 491 ? 27.695 -4.895 -9.500 1.00 95.12 491 LYS A C 1
ATOM 3944 O O . LYS A 1 491 ? 27.519 -4.423 -8.378 1.00 95.12 491 LYS A O 1
ATOM 3949 N N . ALA A 1 492 ? 27.128 -4.399 -10.600 1.00 94.88 492 ALA A N 1
ATOM 3950 C CA . ALA A 1 492 ? 26.238 -3.240 -10.584 1.00 94.88 492 ALA A CA 1
ATOM 3951 C C . ALA A 1 492 ? 25.018 -3.486 -9.679 1.00 94.88 492 ALA A C 1
ATOM 3953 O O . ALA A 1 492 ? 24.722 -2.682 -8.792 1.00 94.88 492 ALA A O 1
ATOM 3954 N N . ALA A 1 493 ? 24.370 -4.648 -9.813 1.00 95.38 493 ALA A N 1
ATOM 3955 C CA . ALA A 1 493 ? 23.221 -5.018 -8.990 1.00 95.38 493 ALA A CA 1
ATOM 3956 C C . ALA A 1 493 ? 23.573 -5.152 -7.493 1.00 95.38 493 ALA A C 1
ATOM 3958 O O . ALA A 1 493 ? 22.799 -4.719 -6.632 1.00 95.38 493 ALA A O 1
ATOM 3959 N N . ILE A 1 494 ? 24.745 -5.708 -7.154 1.00 94.81 494 ILE A N 1
ATOM 3960 C CA . ILE A 1 494 ? 25.232 -5.791 -5.765 1.00 94.81 494 ILE A CA 1
ATOM 3961 C C . ILE A 1 494 ? 25.469 -4.392 -5.188 1.00 94.81 494 ILE A C 1
ATOM 3963 O O . ILE A 1 494 ? 25.051 -4.126 -4.058 1.00 94.81 494 ILE A O 1
ATOM 3967 N N . VAL A 1 495 ? 26.132 -3.504 -5.935 1.00 94.38 495 VAL A N 1
ATOM 3968 C CA . VAL A 1 495 ? 26.405 -2.124 -5.500 1.00 94.38 495 VAL A CA 1
ATOM 3969 C C . VAL A 1 495 ? 25.094 -1.397 -5.214 1.00 94.38 495 VAL A C 1
ATOM 3971 O O . VAL A 1 495 ? 24.900 -0.923 -4.094 1.00 94.38 495 VAL A O 1
ATOM 3974 N N . PHE A 1 496 ? 24.147 -1.433 -6.152 1.00 93.88 496 PHE A N 1
ATOM 3975 C CA . PHE A 1 496 ? 22.834 -0.821 -5.969 1.00 93.88 496 PHE A CA 1
ATOM 3976 C C . PHE A 1 496 ? 22.084 -1.397 -4.754 1.00 93.88 496 PHE A C 1
ATOM 3978 O O . PHE A 1 496 ? 21.518 -0.668 -3.938 1.00 93.88 496 PHE A O 1
ATOM 3985 N N . THR A 1 497 ? 22.135 -2.717 -4.550 1.00 92.31 497 THR A N 1
ATOM 3986 C CA . THR A 1 497 ? 21.516 -3.361 -3.377 1.00 92.31 497 THR A CA 1
ATOM 3987 C C . THR A 1 497 ? 22.150 -2.897 -2.062 1.00 92.31 497 THR A C 1
ATOM 3989 O O . THR A 1 497 ? 21.441 -2.679 -1.074 1.00 92.31 497 THR A O 1
ATOM 3992 N N . LYS A 1 498 ? 23.477 -2.708 -2.029 1.00 90.56 498 LYS A N 1
ATOM 3993 C CA . LYS A 1 498 ? 24.194 -2.176 -0.859 1.00 90.56 498 LYS A CA 1
ATOM 3994 C C . LYS A 1 498 ? 23.778 -0.736 -0.548 1.00 90.56 498 LYS A C 1
ATOM 3996 O O . LYS A 1 498 ? 23.584 -0.422 0.628 1.00 90.56 498 LYS A O 1
ATOM 4001 N N . GLU A 1 499 ? 23.581 0.105 -1.559 1.00 89.94 499 GLU A N 1
ATOM 4002 C CA . GLU A 1 499 ? 23.095 1.483 -1.385 1.00 89.94 499 GLU A CA 1
ATOM 4003 C C . GLU A 1 499 ? 21.695 1.524 -0.759 1.00 89.94 499 GLU A C 1
ATOM 4005 O O . GLU A 1 499 ? 21.416 2.353 0.110 1.00 89.94 499 GLU A O 1
ATOM 4010 N N . GLN A 1 500 ? 20.834 0.562 -1.103 1.00 88.75 500 GLN A N 1
ATOM 4011 C CA . GLN A 1 500 ? 19.483 0.473 -0.548 1.00 88.75 500 GLN A CA 1
ATOM 4012 C C . GLN A 1 500 ? 19.420 -0.083 0.883 1.00 88.75 500 GLN A C 1
ATOM 4014 O O . GLN A 1 500 ? 18.343 -0.070 1.466 1.00 88.75 500 GLN A O 1
ATOM 4019 N N . LYS A 1 501 ? 20.527 -0.516 1.511 1.00 84.31 501 LYS A N 1
ATOM 4020 C CA . LYS A 1 501 ? 20.532 -1.225 2.818 1.00 84.31 501 LYS A CA 1
ATOM 4021 C C . LYS A 1 501 ? 19.784 -0.517 3.957 1.00 84.31 501 LYS A C 1
ATOM 4023 O O . LYS A 1 501 ? 19.293 -1.176 4.871 1.00 84.31 501 LYS A O 1
ATOM 4028 N N . LYS A 1 502 ? 19.711 0.817 3.927 1.00 79.50 502 LYS A N 1
ATOM 4029 C CA . LYS A 1 502 ? 19.010 1.636 4.937 1.00 79.50 502 LYS A CA 1
ATOM 4030 C C . LYS A 1 502 ? 17.621 2.112 4.492 1.00 79.50 502 LYS A C 1
ATOM 4032 O O . LYS A 1 502 ? 16.955 2.802 5.259 1.00 79.50 502 LYS A O 1
ATOM 4037 N N . SER A 1 503 ? 17.185 1.781 3.279 1.00 80.44 503 SER A N 1
ATOM 4038 C CA . SER A 1 503 ? 15.898 2.202 2.727 1.00 80.44 503 SER A CA 1
ATOM 4039 C C . SER A 1 503 ? 14.836 1.107 2.879 1.00 80.44 503 SER A C 1
ATOM 4041 O O . SER A 1 503 ? 15.126 -0.067 3.114 1.00 80.44 503 SER A O 1
ATOM 4043 N N . HIS A 1 504 ? 13.571 1.490 2.713 1.00 78.25 504 HIS A N 1
ATOM 4044 C CA . HIS A 1 504 ? 12.457 0.543 2.637 1.00 78.25 504 HIS A CA 1
ATOM 4045 C C . HIS A 1 504 ? 12.472 -0.288 1.338 1.00 78.25 504 HIS A C 1
ATOM 4047 O O . HIS A 1 504 ? 11.752 -1.280 1.243 1.00 78.25 504 HIS A O 1
ATOM 4053 N N . HIS A 1 505 ? 13.318 0.080 0.370 1.00 85.31 505 HIS A N 1
ATOM 4054 C CA . HIS A 1 505 ? 13.520 -0.646 -0.880 1.00 85.31 505 HIS A CA 1
ATOM 4055 C C . HIS A 1 505 ? 14.571 -1.758 -0.768 1.00 85.31 505 HIS A C 1
ATOM 4057 O O . HIS A 1 505 ? 14.693 -2.548 -1.696 1.00 85.31 505 HIS A O 1
ATOM 4063 N N . PHE A 1 506 ? 15.283 -1.892 0.362 1.00 88.44 506 PHE A N 1
ATOM 4064 C CA . PHE A 1 506 ? 16.320 -2.918 0.520 1.00 88.44 506 PHE A CA 1
ATOM 4065 C C . PHE A 1 506 ? 15.831 -4.334 0.203 1.00 88.44 506 PHE A C 1
ATOM 4067 O O . PHE A 1 506 ? 16.467 -5.044 -0.567 1.00 88.44 506 PHE A O 1
ATOM 4074 N N . LEU A 1 507 ? 14.711 -4.755 0.798 1.00 84.19 507 LEU A N 1
ATOM 4075 C CA . LEU A 1 507 ? 14.191 -6.114 0.627 1.00 84.19 507 LEU A CA 1
ATOM 4076 C C . LEU A 1 507 ? 13.656 -6.366 -0.795 1.00 84.19 507 LEU A C 1
ATOM 4078 O O . LEU A 1 507 ? 14.015 -7.399 -1.360 1.00 84.19 507 LEU A O 1
ATOM 4082 N N . PRO A 1 508 ? 12.866 -5.459 -1.410 1.00 87.88 508 PRO A N 1
ATOM 4083 C CA . PRO A 1 508 ? 12.537 -5.546 -2.833 1.00 87.88 508 PRO A CA 1
ATOM 4084 C C . PRO A 1 508 ? 13.767 -5.668 -3.742 1.00 87.88 508 PRO A C 1
ATOM 4086 O O . PRO A 1 508 ? 13.826 -6.580 -4.565 1.00 87.88 508 PRO A O 1
ATOM 4089 N N . THR A 1 509 ? 14.782 -4.819 -3.550 1.00 91.25 509 THR A N 1
ATOM 4090 C CA . THR A 1 509 ? 16.021 -4.866 -4.338 1.00 91.25 509 THR A CA 1
ATOM 4091 C C . THR A 1 509 ? 16.787 -6.162 -4.105 1.00 91.25 509 THR A C 1
ATOM 4093 O O . THR A 1 509 ? 17.223 -6.795 -5.061 1.00 91.25 509 THR A O 1
ATOM 4096 N N . LEU A 1 510 ? 16.894 -6.610 -2.850 1.00 91.50 510 LEU A N 1
ATOM 4097 C CA . LEU A 1 510 ? 17.528 -7.877 -2.499 1.00 91.50 510 LEU A CA 1
ATOM 4098 C C . LEU A 1 510 ? 16.821 -9.049 -3.185 1.00 91.50 510 LEU A C 1
ATOM 4100 O O . LEU A 1 510 ? 17.482 -9.932 -3.717 1.00 91.50 510 LEU A O 1
ATOM 4104 N N . ARG A 1 511 ? 15.486 -9.053 -3.234 1.00 89.25 511 ARG A N 1
ATOM 4105 C CA . ARG A 1 511 ? 14.723 -10.082 -3.949 1.00 89.25 511 ARG A CA 1
ATOM 4106 C C . ARG A 1 511 ? 15.062 -10.102 -5.442 1.00 89.25 511 ARG A C 1
ATOM 4108 O O . ARG A 1 511 ? 15.264 -11.184 -5.992 1.00 89.25 511 ARG A O 1
ATOM 4115 N N . SER A 1 512 ? 15.120 -8.932 -6.077 1.00 91.38 512 SER A N 1
ATOM 4116 C CA . SER A 1 512 ? 15.508 -8.781 -7.486 1.00 91.38 512 SER A CA 1
ATOM 4117 C C . SER A 1 512 ? 16.943 -9.263 -7.728 1.00 91.38 512 SER A C 1
ATOM 4119 O O . SER A 1 512 ? 17.179 -10.043 -8.646 1.00 91.38 512 SER A O 1
ATOM 4121 N N . LEU A 1 513 ? 17.882 -8.888 -6.853 1.00 94.06 513 LEU A N 1
ATOM 4122 C CA . LEU A 1 513 ? 19.273 -9.338 -6.906 1.00 94.06 513 LEU A CA 1
ATOM 4123 C C . LEU A 1 513 ? 19.382 -10.861 -6.784 1.00 94.06 513 LEU A C 1
ATOM 4125 O O . LEU A 1 513 ? 20.045 -11.490 -7.598 1.00 94.06 513 LEU A O 1
ATOM 4129 N N . LEU A 1 514 ? 18.732 -11.463 -5.784 1.00 91.25 514 LEU A N 1
ATOM 4130 C CA . LEU A 1 514 ? 18.788 -12.911 -5.575 1.00 91.25 514 LEU A CA 1
ATOM 4131 C C . LEU A 1 514 ? 18.232 -13.662 -6.793 1.00 91.25 514 LEU A C 1
ATOM 4133 O O . LEU A 1 514 ? 18.829 -14.642 -7.222 1.00 91.25 514 LEU A O 1
ATOM 4137 N N . ARG A 1 515 ? 17.133 -13.186 -7.395 1.00 90.69 515 ARG A N 1
ATOM 4138 C CA . ARG A 1 515 ? 16.593 -13.763 -8.640 1.00 90.69 515 ARG A CA 1
ATOM 4139 C C . ARG A 1 515 ? 17.572 -13.659 -9.806 1.00 90.69 515 ARG A C 1
ATOM 4141 O O . ARG A 1 515 ? 17.755 -14.638 -10.516 1.00 90.69 515 ARG A O 1
ATOM 4148 N N . LEU A 1 516 ? 18.192 -12.494 -9.979 1.00 92.56 516 LEU A N 1
ATOM 4149 C CA . LEU A 1 516 ? 19.172 -12.242 -11.032 1.00 92.56 516 LEU A CA 1
ATOM 4150 C C . LEU A 1 516 ? 20.411 -13.138 -10.874 1.00 92.56 516 LEU A C 1
ATOM 4152 O O . LEU A 1 516 ? 20.851 -13.764 -11.834 1.00 92.56 516 LEU A O 1
ATOM 4156 N N . CYS A 1 517 ? 20.964 -13.227 -9.663 1.00 91.19 517 CYS A N 1
ATOM 4157 C CA . CYS A 1 517 ? 22.193 -13.970 -9.393 1.00 91.19 517 CYS A CA 1
ATOM 4158 C C . CYS A 1 517 ? 21.997 -15.490 -9.365 1.00 91.19 517 CYS A C 1
ATOM 4160 O O . CYS A 1 517 ? 22.914 -16.214 -9.731 1.00 91.19 517 CYS A O 1
ATOM 4162 N N . PHE A 1 518 ? 20.813 -15.980 -8.986 1.00 89.12 518 PHE A N 1
ATOM 4163 C CA . PHE A 1 518 ? 20.454 -17.398 -9.100 1.00 89.12 518 PHE A CA 1
ATOM 4164 C C . PHE A 1 518 ? 19.855 -17.761 -10.471 1.00 89.12 518 PHE A C 1
ATOM 4166 O O . PHE A 1 518 ? 19.151 -18.762 -10.582 1.00 89.12 518 PHE A O 1
ATOM 4173 N N . SER A 1 519 ? 20.110 -16.970 -11.515 1.00 90.12 519 SER A N 1
ATOM 4174 C CA . SER A 1 519 ? 19.800 -17.345 -12.901 1.00 90.12 519 SER A CA 1
ATOM 4175 C C . SER A 1 519 ? 20.771 -18.413 -13.422 1.00 90.12 519 SER A C 1
ATOM 4177 O O . SER A 1 519 ? 21.848 -18.632 -12.853 1.00 90.12 519 SER A O 1
ATOM 4179 N N . LYS A 1 520 ? 20.398 -19.111 -14.500 1.00 88.50 520 LYS A N 1
ATOM 4180 C CA . LYS A 1 520 ? 21.200 -20.220 -15.041 1.00 88.50 520 LYS A CA 1
ATOM 4181 C C . LYS A 1 520 ? 22.533 -19.717 -15.574 1.00 88.50 520 LYS A C 1
ATOM 4183 O O . LYS A 1 520 ? 23.569 -20.293 -15.247 1.00 88.50 520 LYS A O 1
ATOM 4188 N N . SER A 1 521 ? 22.516 -18.640 -16.355 1.00 89.00 521 SER A N 1
ATOM 4189 C CA . SER A 1 521 ? 23.728 -18.101 -16.979 1.00 89.00 521 SER A CA 1
ATOM 4190 C C . SER A 1 521 ? 24.741 -17.605 -15.948 1.00 89.00 521 SER A C 1
ATOM 4192 O O . SER A 1 521 ? 25.931 -17.881 -16.085 1.00 89.00 521 SER A O 1
ATOM 4194 N N . VAL A 1 522 ? 24.288 -16.965 -14.864 1.00 89.50 522 VAL A N 1
ATOM 4195 C CA . VAL A 1 522 ? 25.183 -16.502 -13.788 1.00 89.50 522 VAL A CA 1
ATOM 4196 C C . VAL A 1 522 ? 25.782 -17.669 -13.003 1.00 89.50 522 VAL A C 1
ATOM 4198 O O . VAL A 1 522 ? 26.982 -17.673 -12.733 1.00 89.50 522 VAL A O 1
ATOM 4201 N N . MET A 1 523 ? 24.970 -18.667 -12.643 1.00 87.81 523 MET A N 1
ATOM 4202 C CA . MET A 1 523 ? 25.434 -19.786 -11.815 1.00 87.81 523 MET A CA 1
ATOM 4203 C C . MET A 1 523 ? 26.319 -20.786 -12.569 1.00 87.81 523 MET A C 1
ATOM 4205 O O . MET A 1 523 ? 27.142 -21.455 -11.940 1.00 87.81 523 MET A O 1
ATOM 4209 N N . ASN A 1 524 ? 26.190 -20.874 -13.897 1.00 86.31 524 ASN A N 1
ATOM 4210 C CA . ASN A 1 524 ? 27.055 -21.704 -14.740 1.00 86.31 524 ASN A CA 1
ATOM 4211 C C . ASN A 1 524 ? 28.476 -21.127 -14.882 1.00 86.31 524 ASN A C 1
ATOM 4213 O O . ASN A 1 524 ? 29.434 -21.885 -15.034 1.00 86.31 524 ASN A O 1
ATOM 4217 N N . GLU A 1 525 ? 28.631 -19.806 -14.787 1.00 88.56 525 GLU A N 1
ATOM 4218 C CA . GLU A 1 525 ? 29.923 -19.124 -14.879 1.00 88.56 525 GLU A CA 1
ATOM 4219 C C . GLU A 1 525 ? 30.600 -19.018 -13.506 1.00 88.56 525 GLU A C 1
ATOM 4221 O O . GLU A 1 525 ? 30.327 -18.120 -12.706 1.00 88.56 525 GLU A O 1
ATOM 4226 N N . GLN A 1 526 ? 31.538 -19.928 -13.223 1.00 84.88 526 GLN A N 1
ATOM 4227 C CA . GLN A 1 526 ? 32.160 -20.065 -11.898 1.00 84.88 526 GLN A CA 1
ATOM 4228 C C . GLN A 1 526 ? 32.826 -18.775 -11.381 1.00 84.88 526 GLN A C 1
ATOM 4230 O O . GLN A 1 526 ? 32.803 -18.514 -10.176 1.00 84.88 526 GLN A O 1
ATOM 4235 N N . SER A 1 527 ? 33.412 -17.969 -12.271 1.00 87.31 527 SER A N 1
ATOM 4236 C CA . SER A 1 527 ? 34.060 -16.694 -11.930 1.00 87.31 527 SER A CA 1
ATOM 4237 C C . SER A 1 527 ? 33.068 -15.596 -11.532 1.00 87.31 527 SER A C 1
ATOM 4239 O O . SER A 1 527 ? 33.425 -14.699 -10.772 1.00 87.31 527 SER A O 1
ATOM 4241 N N . VAL A 1 528 ? 31.828 -15.667 -12.021 1.00 89.31 528 VAL A N 1
ATOM 4242 C CA . VAL A 1 528 ? 30.748 -14.731 -11.688 1.00 89.31 528 VAL A CA 1
ATOM 4243 C C . VAL A 1 528 ? 30.026 -15.202 -10.429 1.00 89.31 528 VAL A C 1
ATOM 4245 O O . VAL A 1 528 ? 29.813 -14.421 -9.499 1.00 89.31 528 VAL A O 1
ATOM 4248 N N . ALA A 1 529 ? 29.720 -16.500 -10.361 1.00 86.31 529 ALA A N 1
ATOM 4249 C CA . ALA A 1 529 ? 29.082 -17.122 -9.210 1.00 86.31 529 ALA A CA 1
ATOM 4250 C C . ALA A 1 529 ? 29.895 -16.921 -7.920 1.00 86.31 529 ALA A C 1
ATOM 4252 O O . ALA A 1 529 ? 29.316 -16.651 -6.870 1.00 86.31 529 ALA A O 1
ATOM 4253 N N . SER A 1 530 ? 31.231 -16.995 -7.978 1.00 86.31 530 SER A N 1
ATOM 4254 C CA . SER A 1 530 ? 32.088 -16.787 -6.802 1.00 86.31 530 SER A CA 1
ATOM 4255 C C . SER A 1 530 ? 31.938 -15.390 -6.186 1.00 86.31 530 SER A C 1
ATOM 4257 O O . SER A 1 530 ? 31.849 -15.281 -4.964 1.00 86.31 530 SER A O 1
ATOM 4259 N N . VAL A 1 531 ? 31.826 -14.341 -7.008 1.00 89.62 531 VAL A N 1
ATOM 4260 C CA . VAL A 1 531 ? 31.641 -12.951 -6.553 1.00 89.62 531 VAL A CA 1
ATOM 4261 C C . VAL A 1 531 ? 30.303 -12.772 -5.845 1.00 89.62 531 VAL A C 1
ATOM 4263 O O . VAL A 1 531 ? 30.224 -12.133 -4.795 1.00 89.62 531 VAL A O 1
ATOM 4266 N N . PHE A 1 532 ? 29.236 -13.357 -6.389 1.00 88.56 532 PHE A N 1
ATOM 4267 C CA . PHE A 1 532 ? 27.942 -13.333 -5.716 1.00 88.56 532 PHE A CA 1
ATOM 4268 C C . PHE A 1 532 ? 27.963 -14.141 -4.411 1.00 88.56 532 PHE A C 1
ATOM 4270 O O . PHE A 1 532 ? 27.429 -13.676 -3.406 1.00 88.56 532 PHE A O 1
ATOM 4277 N N . MET A 1 533 ? 28.607 -15.311 -4.393 1.00 82.94 533 MET A N 1
ATOM 4278 C CA . MET A 1 533 ? 28.701 -16.142 -3.188 1.00 82.94 533 MET A CA 1
ATOM 4279 C C . MET A 1 533 ? 29.473 -15.453 -2.054 1.00 82.94 533 MET A C 1
ATOM 4281 O O . MET A 1 533 ? 29.108 -15.612 -0.890 1.00 82.94 533 MET A O 1
ATOM 4285 N N . GLU A 1 534 ? 30.488 -14.646 -2.369 1.00 85.56 534 GLU A N 1
ATOM 4286 C CA . GLU A 1 534 ? 31.163 -13.792 -1.385 1.00 85.56 534 GLU A CA 1
ATOM 4287 C C . GLU A 1 534 ? 30.191 -12.764 -0.784 1.00 85.56 534 GLU A C 1
ATOM 4289 O O . GLU A 1 534 ? 30.070 -12.649 0.434 1.00 85.56 534 GLU A O 1
ATOM 4294 N N . TYR A 1 535 ? 29.398 -12.085 -1.616 1.00 87.12 535 TYR A N 1
ATOM 4295 C CA . TYR A 1 535 ? 28.372 -11.165 -1.119 1.00 87.12 535 TYR A CA 1
ATOM 4296 C C . TYR A 1 535 ? 27.258 -11.872 -0.325 1.00 87.12 535 TYR A C 1
ATOM 4298 O O . TYR A 1 535 ? 26.761 -11.340 0.672 1.00 87.12 535 TYR A O 1
ATOM 4306 N N . ALA A 1 536 ? 26.878 -13.091 -0.713 1.00 81.62 536 ALA A N 1
ATOM 4307 C CA . ALA A 1 536 ? 25.923 -13.906 0.031 1.00 81.62 536 ALA A CA 1
ATOM 4308 C C . ALA A 1 536 ? 26.419 -14.230 1.457 1.00 81.62 536 ALA A C 1
ATOM 4310 O O . ALA A 1 536 ? 25.606 -14.373 2.372 1.00 81.62 536 ALA A O 1
ATOM 4311 N N . PHE A 1 537 ? 27.737 -14.268 1.683 1.00 76.50 537 PHE A N 1
ATOM 4312 C CA . PHE A 1 537 ? 28.333 -14.430 3.016 1.00 76.50 537 PHE A CA 1
ATOM 4313 C C . PHE A 1 537 ? 28.127 -13.217 3.907 1.00 76.50 537 PHE A C 1
ATOM 4315 O O . PHE A 1 537 ? 27.688 -13.348 5.055 1.00 76.50 537 PHE A O 1
ATOM 4322 N N . ASP A 1 538 ? 28.329 -12.025 3.358 1.00 81.38 538 ASP A N 1
ATOM 4323 C CA . ASP A 1 538 ? 28.002 -10.791 4.064 1.00 81.38 538 ASP A CA 1
ATOM 4324 C C . ASP A 1 538 ? 26.507 -10.749 4.422 1.00 81.38 538 ASP A C 1
ATOM 4326 O O . ASP A 1 538 ? 26.130 -10.342 5.528 1.00 81.38 538 ASP A O 1
ATOM 4330 N N . LEU A 1 539 ? 25.640 -11.220 3.516 1.00 80.94 539 LEU A N 1
ATOM 4331 C CA . LEU A 1 539 ? 24.198 -11.302 3.754 1.00 80.94 539 LEU A CA 1
ATOM 4332 C C . LEU A 1 539 ? 23.828 -12.275 4.876 1.00 80.94 539 LEU A C 1
ATOM 4334 O O . LEU A 1 539 ? 22.888 -11.975 5.609 1.00 80.94 539 LEU A O 1
ATOM 4338 N N . LEU A 1 540 ? 24.553 -13.382 5.073 1.00 70.75 540 LEU A N 1
ATOM 4339 C CA . LEU A 1 540 ? 24.319 -14.281 6.212 1.00 70.75 540 LEU A CA 1
ATOM 4340 C C . LEU A 1 540 ? 24.548 -13.575 7.550 1.00 70.75 540 LEU A C 1
ATOM 4342 O O . LEU A 1 540 ? 23.758 -13.735 8.480 1.00 70.75 540 LEU A O 1
ATOM 4346 N N . THR A 1 541 ? 25.583 -12.741 7.638 1.00 73.56 541 THR A N 1
ATOM 4347 C CA . THR A 1 541 ? 25.841 -11.936 8.842 1.00 73.56 541 THR A CA 1
ATOM 4348 C C . THR A 1 541 ? 24.702 -10.943 9.087 1.00 73.56 541 THR A C 1
ATOM 4350 O O . THR A 1 541 ? 24.257 -10.752 10.218 1.00 73.56 541 THR A O 1
ATOM 4353 N N . VAL A 1 542 ? 24.155 -10.349 8.022 1.00 77.19 542 VAL A N 1
ATOM 4354 C CA . VAL A 1 542 ? 22.969 -9.481 8.121 1.00 77.19 542 VAL A CA 1
ATOM 4355 C C . VAL A 1 542 ? 21.720 -10.280 8.511 1.00 77.19 542 VAL A C 1
ATOM 4357 O O . VAL A 1 542 ? 20.932 -9.810 9.330 1.00 77.19 542 VAL A O 1
ATOM 4360 N N . ALA A 1 543 ? 21.542 -11.487 7.976 1.00 68.88 543 ALA A N 1
ATOM 4361 C CA . ALA A 1 543 ? 20.414 -12.372 8.251 1.00 68.88 543 ALA A CA 1
ATOM 4362 C C . ALA A 1 543 ? 20.335 -12.792 9.728 1.00 68.88 543 ALA A C 1
ATOM 4364 O O . ALA A 1 543 ? 19.235 -12.937 10.260 1.00 68.88 543 ALA A O 1
ATOM 4365 N N . GLN A 1 544 ? 21.475 -12.908 10.420 1.00 59.59 544 GLN A N 1
ATOM 4366 C CA . GLN A 1 544 ? 21.506 -13.155 11.870 1.00 59.59 544 GLN A CA 1
ATOM 4367 C C . GLN A 1 544 ? 20.802 -12.052 12.674 1.00 59.59 544 GLN A C 1
ATOM 4369 O O . GLN A 1 544 ? 20.213 -12.324 13.719 1.00 59.59 544 GLN A O 1
ATOM 4374 N N . LEU A 1 545 ? 20.849 -10.811 12.184 1.00 66.19 545 LEU A N 1
ATOM 4375 C CA . LEU A 1 545 ? 20.270 -9.639 12.843 1.00 66.19 545 LEU A CA 1
ATOM 4376 C C . LEU A 1 545 ? 18.936 -9.199 12.218 1.00 66.19 545 LEU A C 1
ATOM 4378 O O . LEU A 1 545 ? 18.193 -8.435 12.834 1.00 66.19 545 LEU A O 1
ATOM 4382 N N . ASN A 1 546 ? 18.619 -9.671 11.008 1.00 69.38 546 ASN A N 1
ATOM 4383 C CA . ASN A 1 546 ? 17.441 -9.275 10.245 1.00 69.38 546 ASN A CA 1
ATOM 4384 C C . ASN A 1 546 ? 16.683 -10.488 9.690 1.00 69.38 546 ASN A C 1
ATOM 4386 O O . ASN A 1 546 ? 17.039 -11.061 8.658 1.00 69.38 546 ASN A O 1
ATOM 4390 N N . THR A 1 547 ? 15.561 -10.807 10.336 1.00 65.31 547 THR A N 1
ATOM 4391 C CA . THR A 1 547 ? 14.675 -11.923 9.980 1.00 65.31 547 THR A CA 1
ATOM 4392 C C . THR A 1 547 ? 14.198 -11.886 8.535 1.00 65.31 547 THR A C 1
ATOM 4394 O O . THR A 1 547 ? 14.064 -12.928 7.902 1.00 65.31 547 THR A O 1
ATOM 4397 N N . SER A 1 548 ? 13.934 -10.700 7.988 1.00 71.12 548 SER A N 1
ATOM 4398 C CA . SER A 1 548 ? 13.412 -10.595 6.625 1.00 71.12 548 SER A CA 1
ATOM 4399 C C . SER A 1 548 ? 14.471 -10.993 5.603 1.00 71.12 548 SER A C 1
ATOM 4401 O O . SER A 1 548 ? 14.166 -11.705 4.653 1.00 71.12 548 SER A O 1
ATOM 4403 N N . VAL A 1 549 ? 15.726 -10.600 5.830 1.00 78.19 549 VAL A N 1
ATOM 4404 C CA . VAL A 1 549 ? 16.859 -10.999 4.982 1.00 78.19 549 VAL A CA 1
ATOM 4405 C C . VAL A 1 549 ? 17.069 -12.509 5.044 1.00 78.19 549 VAL A C 1
ATOM 4407 O O . VAL A 1 549 ? 17.227 -13.135 4.000 1.00 78.19 549 VAL A O 1
ATOM 4410 N N . ALA A 1 550 ? 16.997 -13.099 6.243 1.00 68.50 550 ALA A N 1
ATOM 4411 C CA . ALA A 1 550 ? 17.102 -14.547 6.420 1.00 68.50 550 ALA A CA 1
ATOM 4412 C C . ALA A 1 550 ? 16.043 -15.307 5.605 1.00 68.50 550 ALA A C 1
ATOM 4414 O O . ALA A 1 550 ? 16.371 -16.272 4.919 1.00 68.50 550 ALA A O 1
ATOM 4415 N N . LEU A 1 551 ? 14.792 -14.833 5.630 1.00 66.44 551 LEU A N 1
ATOM 4416 C CA . LEU A 1 551 ? 13.681 -15.436 4.890 1.00 66.44 551 LEU A CA 1
ATOM 4417 C C . LEU A 1 551 ? 13.885 -15.377 3.374 1.00 66.44 551 LEU A C 1
ATOM 4419 O O . LEU A 1 551 ? 13.766 -16.401 2.706 1.00 66.44 551 LEU A O 1
ATOM 4423 N N . TYR A 1 552 ? 14.214 -14.201 2.833 1.00 75.06 552 TYR A N 1
ATOM 4424 C CA . TYR A 1 552 ? 14.436 -14.043 1.393 1.00 75.06 552 TYR A CA 1
ATOM 4425 C C . TYR A 1 552 ? 15.617 -14.882 0.898 1.00 75.06 552 TYR A C 1
ATOM 4427 O O . TYR A 1 552 ? 15.538 -15.476 -0.177 1.00 75.06 552 TYR A O 1
ATOM 4435 N N . LEU A 1 553 ? 16.694 -14.949 1.684 1.00 76.12 553 LEU A N 1
ATOM 4436 C CA . LEU A 1 553 ? 17.874 -15.733 1.344 1.00 76.12 553 LEU A CA 1
ATOM 4437 C C . LEU A 1 553 ? 17.577 -17.240 1.361 1.00 76.12 553 LEU A C 1
ATOM 4439 O O . LEU A 1 553 ? 17.933 -17.926 0.408 1.00 76.12 553 LEU A O 1
ATOM 4443 N N . SER A 1 554 ? 16.886 -17.738 2.392 1.00 68.31 554 SER A N 1
ATOM 4444 C CA . SER A 1 554 ? 16.469 -19.147 2.485 1.00 68.31 554 SER A CA 1
ATOM 4445 C C . SER A 1 554 ? 15.530 -19.535 1.333 1.00 68.31 554 SER A C 1
ATOM 4447 O O . SER A 1 554 ? 15.775 -20.522 0.639 1.00 68.31 554 SER A O 1
ATOM 4449 N N . GLU A 1 555 ? 14.518 -18.709 1.030 1.00 73.75 555 GLU A N 1
ATOM 4450 C CA . GLU A 1 555 ? 13.601 -18.957 -0.092 1.00 73.75 555 GLU A CA 1
ATOM 4451 C C . GLU A 1 555 ? 14.344 -19.012 -1.436 1.00 73.75 555 GLU A C 1
ATOM 4453 O O . GLU A 1 555 ? 14.082 -19.890 -2.263 1.00 73.75 555 GLU A O 1
ATOM 4458 N N . ALA A 1 556 ? 15.278 -18.086 -1.665 1.00 79.19 556 ALA A N 1
ATOM 4459 C CA . ALA A 1 556 ? 16.055 -18.036 -2.897 1.00 79.19 556 ALA A CA 1
ATOM 4460 C C . ALA A 1 556 ? 17.001 -19.239 -3.037 1.00 79.19 556 ALA A C 1
ATOM 4462 O O . ALA A 1 556 ? 17.037 -19.858 -4.099 1.00 79.19 556 ALA A O 1
ATOM 4463 N N . LEU A 1 557 ? 17.705 -19.613 -1.963 1.00 75.31 557 LEU A N 1
ATOM 4464 C CA . LEU A 1 557 ? 18.590 -20.780 -1.937 1.00 75.31 557 LEU A CA 1
ATOM 4465 C C . LEU A 1 557 ? 17.818 -22.083 -2.163 1.00 75.31 557 LEU A C 1
ATOM 4467 O O . LEU A 1 557 ? 18.234 -22.901 -2.977 1.00 75.31 557 LEU A O 1
ATOM 4471 N N . SER A 1 558 ? 16.660 -22.249 -1.519 1.00 69.19 558 SER A N 1
ATOM 4472 C CA . SER A 1 558 ? 15.791 -23.414 -1.723 1.00 69.19 558 SER A CA 1
ATOM 4473 C C . SER A 1 558 ? 15.316 -23.529 -3.175 1.00 69.19 558 SER A C 1
ATOM 4475 O O . SER A 1 558 ? 15.330 -24.613 -3.761 1.00 69.19 558 SER A O 1
ATOM 4477 N N . LYS A 1 559 ? 14.944 -22.408 -3.806 1.00 78.00 559 LYS A N 1
ATOM 4478 C CA . LYS A 1 559 ? 14.582 -22.387 -5.232 1.00 78.00 559 LYS A CA 1
ATOM 4479 C C . LYS A 1 559 ? 15.763 -22.744 -6.134 1.00 78.00 559 LYS A C 1
ATOM 4481 O O . LYS A 1 559 ? 15.581 -23.519 -7.069 1.00 78.00 559 LYS A O 1
ATOM 4486 N N . ALA A 1 560 ? 16.952 -22.219 -5.845 1.00 77.31 560 ALA A N 1
ATOM 4487 C CA . ALA A 1 560 ? 18.167 -22.517 -6.599 1.00 77.31 560 ALA A CA 1
ATOM 4488 C C . ALA A 1 560 ? 18.592 -23.993 -6.469 1.00 77.31 560 ALA A C 1
ATOM 4490 O O . ALA A 1 560 ? 19.005 -24.601 -7.459 1.00 77.31 560 ALA A O 1
ATOM 4491 N N . GLU A 1 561 ? 18.441 -24.586 -5.280 1.00 72.06 561 GLU A N 1
ATOM 4492 C CA . GLU A 1 561 ? 18.647 -26.017 -5.027 1.00 72.06 561 GLU A CA 1
ATOM 4493 C C . GLU A 1 561 ? 17.695 -26.867 -5.875 1.00 72.06 561 GLU A C 1
ATOM 4495 O O . GLU A 1 561 ? 18.145 -27.725 -6.634 1.00 72.06 561 GLU A O 1
ATOM 4500 N N . ASN A 1 562 ? 16.389 -26.584 -5.805 1.00 76.00 562 ASN A N 1
ATOM 4501 C CA . ASN A 1 562 ? 15.370 -27.309 -6.571 1.00 76.00 562 ASN A CA 1
ATOM 4502 C C . ASN A 1 562 ? 15.604 -27.213 -8.088 1.00 76.00 562 ASN A C 1
ATOM 4504 O O . ASN A 1 562 ? 15.312 -28.151 -8.827 1.00 76.00 562 ASN A O 1
ATOM 4508 N N . ALA A 1 563 ? 16.159 -26.092 -8.553 1.00 79.56 563 ALA A N 1
ATOM 4509 C CA . ALA A 1 563 ? 16.534 -25.877 -9.946 1.00 79.56 563 ALA A CA 1
ATOM 4510 C C . ALA A 1 563 ? 17.915 -26.463 -10.323 1.00 79.56 563 ALA A C 1
ATOM 4512 O O . ALA A 1 563 ? 18.342 -26.309 -11.465 1.00 79.56 563 ALA A O 1
ATOM 4513 N N . ASN A 1 564 ? 18.607 -27.149 -9.401 1.00 78.44 564 ASN A N 1
ATOM 4514 C CA . ASN A 1 564 ? 19.953 -27.714 -9.567 1.00 78.44 564 ASN A CA 1
ATOM 4515 C C . ASN A 1 564 ? 21.042 -26.697 -9.963 1.00 78.44 564 ASN A C 1
ATOM 4517 O O . ASN A 1 564 ? 22.037 -27.068 -10.581 1.00 78.44 564 ASN A O 1
ATOM 4521 N N . LEU A 1 565 ? 20.894 -25.430 -9.571 1.00 78.12 565 LEU A N 1
ATOM 4522 C CA . LEU A 1 565 ? 21.818 -24.348 -9.947 1.00 78.12 565 LEU A CA 1
ATOM 4523 C C . LEU A 1 565 ? 23.014 -24.213 -8.995 1.00 78.12 565 LEU A C 1
ATOM 4525 O O . LEU A 1 565 ? 23.965 -23.489 -9.273 1.00 78.12 565 LEU A O 1
ATOM 4529 N N . LEU A 1 566 ? 22.982 -24.903 -7.853 1.00 72.06 566 LEU A N 1
ATOM 4530 C CA . LEU A 1 566 ? 24.033 -24.832 -6.842 1.00 72.06 566 LEU A CA 1
ATOM 4531 C C . LEU A 1 566 ? 25.131 -25.875 -7.099 1.00 72.06 566 LEU A C 1
ATOM 4533 O O . LEU A 1 566 ? 24.867 -27.080 -7.180 1.00 72.06 566 LEU A O 1
ATOM 4537 N N . SER A 1 567 ? 26.384 -25.407 -7.145 1.00 67.44 567 SER A N 1
ATOM 4538 C CA . SER A 1 567 ? 27.587 -26.254 -7.167 1.00 67.44 567 SER A CA 1
ATOM 4539 C C . SER A 1 567 ? 27.716 -27.092 -5.885 1.00 67.44 567 SER A C 1
ATOM 4541 O O . SER A 1 567 ? 27.030 -26.843 -4.898 1.00 67.44 567 SER A O 1
ATOM 4543 N N . ARG A 1 568 ? 28.642 -28.061 -5.831 1.00 56.12 568 ARG A N 1
ATOM 4544 C CA . ARG A 1 568 ? 28.874 -28.879 -4.619 1.00 56.12 568 ARG A CA 1
ATOM 4545 C C . ARG A 1 568 ? 29.204 -28.030 -3.376 1.00 56.12 568 ARG A C 1
ATOM 4547 O O . ARG A 1 568 ? 28.734 -28.351 -2.289 1.00 56.12 568 ARG A O 1
ATOM 4554 N N . ASN A 1 569 ? 29.931 -26.921 -3.549 1.00 53.94 569 ASN A N 1
ATOM 4555 C CA . ASN A 1 569 ? 30.201 -25.943 -2.486 1.00 53.94 569 ASN A CA 1
ATOM 4556 C C . ASN A 1 569 ? 28.966 -25.086 -2.162 1.00 53.94 569 ASN A C 1
ATOM 4558 O O . ASN A 1 569 ? 28.728 -24.802 -0.993 1.00 53.94 569 ASN A O 1
ATOM 4562 N N . GLY A 1 570 ? 28.154 -24.738 -3.168 1.00 53.41 570 GLY A N 1
ATOM 4563 C CA . GLY A 1 570 ? 26.856 -24.072 -2.993 1.00 53.41 570 GLY A CA 1
ATOM 4564 C C . GLY A 1 570 ? 25.827 -24.935 -2.252 1.00 53.41 570 GLY A C 1
ATOM 4565 O O . GLY A 1 570 ? 25.079 -24.420 -1.431 1.00 53.41 570 GLY A O 1
ATOM 4566 N N . ARG A 1 571 ? 25.848 -26.257 -2.456 1.00 53.41 571 ARG A N 1
ATOM 4567 C CA . ARG A 1 571 ? 25.043 -27.234 -1.706 1.00 53.41 571 ARG A CA 1
ATOM 4568 C C . ARG A 1 571 ? 25.550 -27.402 -0.279 1.00 53.41 571 ARG A C 1
ATOM 4570 O O . ARG A 1 571 ? 24.754 -27.446 0.642 1.00 53.41 571 ARG A O 1
ATOM 4577 N N . LEU A 1 572 ? 26.867 -27.435 -0.055 1.00 50.78 572 LEU A N 1
ATOM 4578 C CA . LEU A 1 572 ? 27.435 -27.429 1.304 1.00 50.78 572 LEU A CA 1
ATOM 4579 C C . LEU A 1 572 ? 27.024 -26.160 2.078 1.00 50.78 572 LEU A C 1
ATOM 4581 O O . LEU A 1 572 ? 26.755 -26.206 3.274 1.00 50.78 572 LEU A O 1
ATOM 4585 N N . TRP A 1 573 ? 26.920 -25.044 1.358 1.00 53.78 573 TRP A N 1
ATOM 4586 C CA . TRP A 1 573 ? 26.365 -23.778 1.821 1.00 53.78 573 TRP A CA 1
ATOM 4587 C C . TRP A 1 573 ? 24.868 -23.830 2.099 1.00 53.78 573 TRP A C 1
ATOM 4589 O O . TRP A 1 573 ? 24.458 -23.357 3.152 1.00 53.78 573 TRP A O 1
ATOM 4599 N N . PHE A 1 574 ? 24.079 -24.450 1.219 1.00 50.16 574 PHE A N 1
ATOM 4600 C CA . PHE A 1 574 ? 22.680 -24.773 1.483 1.00 50.16 574 PHE A CA 1
ATOM 4601 C C . PHE A 1 574 ? 22.547 -25.636 2.739 1.00 50.16 574 PHE A C 1
ATOM 4603 O O . PHE A 1 574 ? 21.688 -25.375 3.561 1.00 50.16 574 PHE A O 1
ATOM 4610 N N . PHE A 1 575 ? 23.446 -26.593 2.977 1.00 44.75 575 PHE A N 1
ATOM 4611 C CA . PHE A 1 575 ? 23.457 -27.402 4.198 1.00 44.75 575 PHE A CA 1
ATOM 4612 C C . PHE A 1 575 ? 23.858 -26.610 5.458 1.00 44.75 575 PHE A C 1
ATOM 4614 O O . PHE A 1 575 ? 23.309 -26.847 6.535 1.00 44.75 575 PHE A O 1
ATOM 4621 N N . LEU A 1 576 ? 24.758 -25.627 5.349 1.00 46.78 576 LEU A N 1
ATOM 4622 C CA . LEU A 1 576 ? 25.095 -24.709 6.446 1.00 46.78 576 LEU A CA 1
ATOM 4623 C C . LEU A 1 576 ? 23.970 -23.695 6.710 1.00 46.78 576 LEU A C 1
ATOM 4625 O O . LEU A 1 576 ? 23.627 -23.465 7.871 1.00 46.78 576 LEU A O 1
ATOM 4629 N N . SER A 1 577 ? 23.320 -23.162 5.673 1.00 43.69 577 SER A N 1
ATOM 4630 C CA . SER A 1 577 ? 22.090 -22.376 5.812 1.00 43.69 577 SER A CA 1
ATOM 4631 C C . SER A 1 577 ? 20.912 -23.238 6.265 1.00 43.69 577 SER A C 1
ATOM 4633 O O . SER A 1 577 ? 20.052 -22.731 6.967 1.00 43.69 577 SER A O 1
ATOM 4635 N N . LEU A 1 578 ? 20.911 -24.544 5.982 1.00 41.38 578 LEU A N 1
ATOM 4636 C CA . LEU A 1 578 ? 19.942 -25.509 6.494 1.00 41.38 578 LEU A CA 1
ATOM 4637 C C . LEU A 1 578 ? 20.205 -25.881 7.954 1.00 41.38 578 LEU A C 1
ATOM 4639 O O . LEU A 1 578 ? 19.287 -26.299 8.642 1.00 41.38 578 LEU A O 1
ATOM 4643 N N . SER A 1 579 ? 21.423 -25.738 8.476 1.00 44.16 579 SER A N 1
ATOM 4644 C CA . SER A 1 579 ? 21.644 -25.802 9.930 1.00 44.16 579 SER A CA 1
ATOM 4645 C C . SER A 1 579 ? 21.038 -24.573 10.631 1.00 44.16 579 SER A C 1
ATOM 4647 O O . SER A 1 579 ? 20.557 -24.661 11.762 1.00 44.16 579 SER A O 1
ATOM 4649 N N . LEU A 1 580 ? 20.939 -23.456 9.896 1.00 43.72 580 LEU A N 1
ATOM 4650 C CA . LEU A 1 580 ? 20.068 -22.324 10.197 1.00 43.72 580 LEU A CA 1
ATOM 4651 C C . LEU A 1 580 ? 18.581 -22.632 9.885 1.00 43.72 580 LEU A C 1
ATOM 4653 O O . LEU A 1 580 ? 17.760 -22.211 10.687 1.00 43.72 580 LEU A O 1
ATOM 4657 N N . ASP A 1 581 ? 18.197 -23.407 8.855 1.00 36.19 581 ASP A N 1
ATOM 4658 C CA . ASP A 1 581 ? 16.793 -23.787 8.552 1.00 36.19 581 ASP A CA 1
ATOM 4659 C C . ASP A 1 581 ? 16.222 -24.896 9.449 1.00 36.19 581 ASP A C 1
ATOM 4661 O O . ASP A 1 581 ? 15.079 -24.803 9.862 1.00 36.19 581 ASP A O 1
ATOM 4665 N N . GLN A 1 582 ? 16.947 -25.917 9.893 1.00 39.75 582 GLN A N 1
ATOM 4666 C CA . GLN A 1 582 ? 16.420 -26.828 10.920 1.00 39.75 582 GLN A CA 1
ATOM 4667 C C . GLN A 1 582 ? 16.146 -26.063 12.229 1.00 39.75 582 GLN A C 1
ATOM 4669 O O . GLN A 1 582 ? 15.259 -26.435 13.003 1.00 39.75 582 GLN A O 1
ATOM 4674 N N . TYR A 1 583 ? 16.847 -24.939 12.424 1.00 41.19 583 TYR A N 1
ATOM 4675 C CA . TYR A 1 583 ? 16.637 -23.965 13.489 1.00 41.19 583 TYR A CA 1
ATOM 4676 C C . TYR A 1 583 ? 15.589 -22.872 13.157 1.00 41.19 583 TYR A C 1
ATOM 4678 O O . TYR A 1 583 ? 14.987 -22.331 14.086 1.00 41.19 583 TYR A O 1
ATOM 4686 N N . GLN A 1 584 ? 15.333 -22.548 11.881 1.00 39.16 584 GLN A N 1
ATOM 4687 C CA . GLN A 1 584 ? 14.450 -21.463 11.408 1.00 39.16 584 GLN A CA 1
ATOM 4688 C C . GLN A 1 584 ? 13.172 -21.982 10.719 1.00 39.16 584 GLN A C 1
ATOM 4690 O O . GLN A 1 584 ? 12.098 -21.505 11.038 1.00 39.16 584 GLN A O 1
ATOM 4695 N N . GLU A 1 585 ? 13.201 -22.999 9.865 1.00 36.53 585 GLU A N 1
ATOM 4696 C CA . GLU A 1 585 ? 12.053 -23.637 9.195 1.00 36.53 585 GLU A CA 1
ATOM 4697 C C . GLU A 1 585 ? 11.044 -24.246 10.190 1.00 36.53 585 GLU A C 1
ATOM 4699 O O . GLU A 1 585 ? 9.835 -24.052 10.035 1.00 36.53 585 GLU A O 1
ATOM 4704 N N . ARG A 1 586 ? 11.510 -24.872 11.288 1.00 41.56 586 ARG A N 1
ATOM 4705 C CA . ARG A 1 586 ? 10.631 -25.270 12.416 1.00 41.56 586 ARG A CA 1
ATOM 4706 C C . ARG A 1 586 ? 10.000 -24.058 13.122 1.00 41.56 586 ARG A C 1
ATOM 4708 O O . ARG A 1 586 ? 8.878 -24.158 13.608 1.00 41.56 586 ARG A O 1
ATOM 4715 N N . LYS A 1 587 ? 10.678 -22.903 13.139 1.00 41.19 587 LYS A N 1
ATOM 4716 C CA . LYS A 1 587 ? 10.176 -21.633 13.702 1.00 41.19 587 LYS A CA 1
ATOM 4717 C C . LYS A 1 587 ? 9.250 -20.877 12.736 1.00 41.19 587 LYS A C 1
ATOM 4719 O O . LYS A 1 587 ? 8.326 -20.203 13.182 1.00 41.19 587 LYS A O 1
ATOM 4724 N N . ILE A 1 588 ? 9.466 -20.999 11.426 1.00 39.28 588 ILE A N 1
ATOM 4725 C CA . ILE A 1 588 ? 8.788 -20.251 10.359 1.00 39.28 588 ILE A CA 1
ATOM 4726 C C . ILE A 1 588 ? 7.488 -20.934 9.935 1.00 39.28 588 ILE A C 1
ATOM 4728 O O . ILE A 1 588 ? 6.489 -20.234 9.794 1.00 39.28 588 ILE A O 1
ATOM 4732 N N . LYS A 1 589 ? 7.436 -22.273 9.821 1.00 37.81 589 LYS A N 1
ATOM 4733 C CA . LYS A 1 589 ? 6.157 -22.980 9.594 1.00 37.81 589 LYS A CA 1
ATOM 4734 C C . LYS A 1 589 ? 5.149 -22.688 10.711 1.00 37.81 589 LYS A C 1
ATOM 4736 O O . LYS A 1 589 ? 3.984 -22.446 10.420 1.00 37.81 589 LYS A O 1
ATOM 4741 N N . PHE A 1 590 ? 5.617 -22.594 11.958 1.00 37.91 590 PHE A N 1
ATOM 4742 C CA . PHE A 1 590 ? 4.788 -22.221 13.108 1.00 37.91 590 PHE A CA 1
ATOM 4743 C C . PHE A 1 590 ? 4.380 -20.736 13.081 1.00 37.91 590 PHE A C 1
ATOM 4745 O O . PHE A 1 590 ? 3.222 -20.405 13.305 1.00 37.91 590 PHE A O 1
ATOM 4752 N N . SER A 1 591 ? 5.302 -19.835 12.723 1.00 35.34 591 SER A N 1
ATOM 4753 C CA . SER A 1 591 ? 5.046 -18.386 12.657 1.00 35.34 591 SER A CA 1
ATOM 4754 C C . SER A 1 591 ? 4.138 -17.982 11.485 1.00 35.34 591 SER A C 1
ATOM 4756 O O . SER A 1 591 ? 3.329 -17.074 11.631 1.00 35.34 591 SER A O 1
ATOM 4758 N N . MET A 1 592 ? 4.217 -18.663 10.337 1.00 34.50 592 MET A N 1
ATOM 4759 C CA . MET A 1 592 ? 3.320 -18.437 9.194 1.00 34.50 592 MET A CA 1
ATOM 4760 C C . MET A 1 592 ? 1.932 -19.060 9.388 1.00 34.50 592 MET A C 1
ATOM 4762 O O . MET A 1 592 ? 0.977 -18.550 8.814 1.00 34.50 592 MET A O 1
ATOM 4766 N N . GLN A 1 593 ? 1.800 -20.121 10.194 1.00 36.84 593 GLN A N 1
ATOM 4767 C CA . GLN A 1 593 ? 0.496 -20.666 10.599 1.00 36.84 593 GLN A CA 1
ATOM 4768 C C . GLN A 1 593 ? -0.191 -19.841 11.696 1.00 36.84 593 GLN A C 1
ATOM 4770 O O . GLN A 1 593 ? -1.406 -19.889 11.784 1.00 36.84 593 GLN A O 1
ATOM 4775 N N . LEU A 1 594 ? 0.563 -19.094 12.512 1.00 35.69 594 LEU A N 1
ATOM 4776 C CA . LEU A 1 594 ? 0.021 -18.162 13.514 1.00 35.69 594 LEU A CA 1
ATOM 4777 C C . LEU A 1 594 ? -0.267 -16.756 12.952 1.00 35.69 594 LEU A C 1
ATOM 4779 O O . LEU A 1 594 ? -1.033 -16.006 13.550 1.00 35.69 594 LEU A O 1
ATOM 4783 N N . MET A 1 595 ? 0.390 -16.370 11.849 1.00 33.19 595 MET A N 1
ATOM 4784 C CA . MET A 1 595 ? 0.189 -15.078 11.168 1.00 33.19 595 MET A CA 1
ATOM 4785 C C . MET A 1 595 ? -0.828 -15.129 10.012 1.00 33.19 595 MET A C 1
ATOM 4787 O O . MET A 1 595 ? -1.214 -14.069 9.519 1.00 33.19 595 MET A O 1
ATOM 4791 N N . ARG A 1 596 ? -1.239 -16.325 9.573 1.00 32.91 596 ARG A N 1
ATOM 4792 C CA . ARG A 1 596 ? -2.427 -16.553 8.732 1.00 32.91 596 ARG A CA 1
ATOM 4793 C C . ARG A 1 596 ? -3.609 -16.858 9.634 1.00 32.91 596 ARG A C 1
ATOM 4795 O O . ARG A 1 596 ? -4.713 -16.370 9.310 1.00 32.91 596 ARG A O 1
#

Mean predicted aligned error: 10.8 Å

Radius of gyration: 28.6 Å; Cα contacts (8 Å, |Δi|>4): 600; chains: 1; bounding box: 63×59×88 Å

Organism: Parelaphostrongylus tenuis (NCBI:txid148309)

pLDDT: mean 82.13, std 13.9, range [32.91, 95.44]